Protein AF-0000000081109761 (afdb_homodimer)

Organism: NCBI:txid173218

Foldseek 3Di:
DVVVCVCPDVVVLLVCLQCVDLLSVLLVLLLLLLLLLLVLVVCVVVPHDPVVNVVSVVSNLVSVLVSLVSCQPVLVVLVVQLVVLCPPPVDDPLLSVLSNQLSQLQSQLSVLSNVLSCCSVVVDNDPCNLVSNLSSLVSNLRNLVSLLVNLVVVLVVLVVVLVPADCPDPVSVVVNVVSVVVNVVSVLSNLLSVLQSVVSCCSNVVDVDDSNSNSVSSSSSSVSSNVVSSVVSD/DVVVCVCPDVVVLLVCLQCVDLLSVLLVLLLLLLLLLLVLVVCVVVPHDPVVNVVSVVSNLVSVLVSLVSCQPVLVVLVVQLVVLCPPPVDDPLLSVLSNQLSQLQSQLSVLSNVLSCCSVVVDNDPCNLVSNLSSLVSNLRNLVSLLVNLVVVLVVLVVVLVPADCPDPVSVVVNVVSVVVNVVSVLSNLLSVLQNVVSCCSNVVDVDDSNSNSVSSSSSSVSSNVVSSVVSD

Structure (mmCIF, N/CA/C/O backbone):
data_AF-0000000081109761-model_v1
#
loop_
_entity.id
_entity.type
_entity.pdbx_description
1 polymer 'Peroxisomal biogenesis factor 11'
#
loop_
_atom_site.group_PDB
_atom_site.id
_atom_site.type_symbol
_atom_site.label_atom_id
_atom_site.label_alt_id
_atom_site.label_comp_id
_atom_site.label_asym_id
_atom_site.label_entity_id
_atom_site.label_seq_id
_atom_site.pdbx_PDB_ins_code
_atom_site.Cartn_x
_atom_site.Cartn_y
_atom_site.Cartn_z
_atom_site.occupancy
_atom_site.B_iso_or_equiv
_atom_site.auth_seq_id
_atom_site.auth_comp_id
_atom_site.auth_asym_id
_atom_site.auth_atom_id
_atom_site.pdbx_PDB_model_num
ATOM 1 N N . MET A 1 1 ? 11.656 -0.74 -30.219 1 49.72 1 MET A N 1
ATOM 2 C CA . MET A 1 1 ? 12.523 0.424 -30.047 1 49.72 1 MET A CA 1
ATOM 3 C C . MET A 1 1 ? 11.859 1.451 -29.125 1 49.72 1 MET A C 1
ATOM 5 O O . MET A 1 1 ? 12.453 1.871 -28.125 1 49.72 1 MET A O 1
ATOM 9 N N . VAL A 1 2 ? 10.68 1.951 -29.5 1 47.19 2 VAL A N 1
ATOM 10 C CA . VAL A 1 2 ? 10.031 3.025 -28.75 1 47.19 2 VAL A CA 1
ATOM 11 C C . VAL A 1 2 ? 9.602 2.518 -27.391 1 47.19 2 VAL A C 1
ATOM 13 O O . VAL A 1 2 ? 9.82 3.188 -26.375 1 47.19 2 VAL A O 1
ATOM 16 N N . ALA A 1 3 ? 9.078 1.297 -27.484 1 56.94 3 ALA A N 1
ATOM 17 C CA . ALA A 1 3 ? 8.656 0.729 -26.203 1 56.94 3 ALA A CA 1
ATOM 18 C C . ALA A 1 3 ? 9.852 0.528 -25.266 1 56.94 3 ALA A C 1
ATOM 20 O O . ALA A 1 3 ? 9.742 0.75 -24.062 1 56.94 3 ALA A O 1
ATOM 21 N N . ASP A 1 4 ? 10.859 0.273 -25.844 1 66.38 4 ASP A N 1
ATOM 22 C CA . ASP A 1 4 ? 12.078 0.13 -25.062 1 66.38 4 ASP A CA 1
ATOM 23 C C . ASP A 1 4 ? 12.516 1.469 -24.469 1 66.38 4 ASP A C 1
ATOM 25 O O . ASP A 1 4 ? 12.906 1.541 -23.297 1 66.38 4 ASP A O 1
ATOM 29 N N . THR A 1 5 ? 12.344 2.412 -25.312 1 69.25 5 THR A N 1
ATOM 30 C CA . THR A 1 5 ? 12.75 3.73 -24.828 1 69.25 5 THR A CA 1
ATOM 31 C C . THR A 1 5 ? 11.82 4.207 -23.719 1 69.25 5 THR A C 1
ATOM 33 O O . THR A 1 5 ? 12.273 4.816 -22.75 1 69.25 5 THR A O 1
ATOM 36 N N . LEU A 1 6 ? 10.625 3.859 -23.891 1 70.12 6 LEU A N 1
ATOM 37 C CA . LEU A 1 6 ? 9.664 4.32 -22.891 1 70.12 6 LEU A CA 1
ATOM 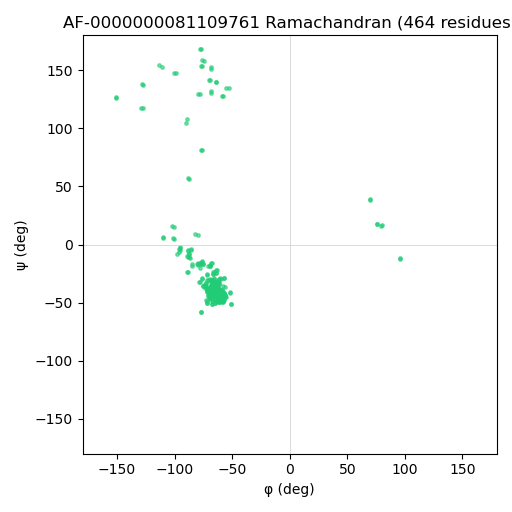38 C C . LEU A 1 6 ? 9.836 3.551 -21.594 1 70.12 6 LEU A C 1
ATOM 40 O O . LEU A 1 6 ? 9.805 4.141 -20.5 1 70.12 6 LEU A O 1
ATOM 44 N N . VAL A 1 7 ? 10.164 2.312 -21.75 1 78.81 7 VAL A N 1
ATOM 45 C CA . VAL A 1 7 ? 10.242 1.458 -20.562 1 78.81 7 VAL A CA 1
ATOM 46 C C . VAL A 1 7 ? 11.523 1.768 -19.781 1 78.81 7 VAL A C 1
ATOM 48 O O . VAL A 1 7 ? 11.555 1.634 -18.562 1 78.81 7 VAL A O 1
ATOM 51 N N . TYR A 1 8 ? 12.445 2.451 -20.469 1 83.19 8 TYR A N 1
ATOM 52 C CA . TYR A 1 8 ? 13.719 2.697 -19.797 1 83.19 8 TYR A CA 1
ATOM 53 C C . TYR A 1 8 ? 13.883 4.176 -19.453 1 83.19 8 TYR A C 1
ATOM 55 O O . TYR A 1 8 ? 14.938 4.594 -18.984 1 83.19 8 TYR A O 1
ATOM 63 N N . HIS A 1 9 ? 12.789 4.922 -19.703 1 85.44 9 HIS A N 1
ATOM 64 C CA . HIS A 1 9 ? 12.867 6.336 -19.359 1 85.44 9 HIS A CA 1
ATOM 65 C C . HIS A 1 9 ? 13.023 6.527 -17.859 1 85.44 9 HIS A C 1
ATOM 67 O O . HIS A 1 9 ? 12.398 5.816 -17.062 1 85.44 9 HIS A O 1
ATOM 73 N N . PRO A 1 10 ? 13.82 7.438 -17.422 1 84.31 10 PRO A N 1
ATOM 74 C CA . PRO A 1 10 ? 14.07 7.672 -15.992 1 84.31 10 PRO A CA 1
ATOM 75 C C . PRO A 1 10 ? 12.789 7.965 -15.211 1 84.31 10 PRO A C 1
ATOM 77 O O . PRO A 1 10 ? 12.695 7.629 -14.023 1 84.31 10 PRO A O 1
ATOM 80 N N . THR A 1 11 ? 11.844 8.5 -15.82 1 86.19 11 THR A N 1
ATOM 81 C CA . THR A 1 11 ? 10.578 8.82 -15.172 1 86.19 11 THR A CA 1
ATOM 82 C C . THR A 1 11 ? 9.859 7.543 -14.742 1 86.19 11 THR A C 1
ATOM 84 O O . THR A 1 11 ? 9.164 7.531 -13.719 1 86.19 11 THR A O 1
ATOM 87 N N . VAL A 1 12 ? 10.078 6.504 -15.562 1 87.94 12 VAL A N 1
ATOM 88 C CA . VAL A 1 12 ? 9.445 5.23 -15.227 1 87.94 12 VAL A CA 1
ATOM 89 C C . VAL A 1 12 ? 10.07 4.664 -13.953 1 87.94 12 VAL A C 1
ATOM 91 O O . VAL A 1 12 ? 9.359 4.152 -13.086 1 87.94 12 VAL A O 1
ATOM 94 N N . ALA A 1 13 ? 11.32 4.832 -13.844 1 89 13 ALA A N 1
ATOM 95 C CA . ALA A 1 13 ? 12 4.359 -12.641 1 89 13 ALA A CA 1
ATOM 96 C C . ALA A 1 13 ? 11.555 5.148 -11.414 1 89 13 ALA A C 1
ATOM 98 O O . ALA A 1 13 ? 11.344 4.574 -10.344 1 89 13 ALA A O 1
ATOM 99 N N . HIS A 1 14 ? 11.398 6.438 -11.633 1 90 14 HIS A N 1
ATOM 100 C CA . HIS A 1 14 ? 10.922 7.305 -10.562 1 90 14 HIS A CA 1
ATOM 101 C C . HIS A 1 14 ? 9.508 6.926 -10.133 1 90 14 HIS A C 1
ATOM 103 O O . HIS A 1 14 ? 9.227 6.82 -8.938 1 90 14 HIS A O 1
ATOM 109 N N . TYR A 1 15 ? 8.711 6.707 -11.117 1 93.06 15 TYR A N 1
ATOM 110 C CA . TYR A 1 15 ? 7.328 6.312 -10.883 1 93.06 15 TYR A CA 1
ATOM 111 C C . TYR A 1 15 ? 7.258 4.992 -10.125 1 93.06 15 TYR A C 1
ATOM 113 O O . TYR A 1 15 ? 6.516 4.863 -9.148 1 93.06 15 TYR A O 1
ATOM 121 N N . LEU A 1 16 ? 8.062 4.062 -10.523 1 92.06 16 LEU A N 1
ATOM 122 C CA . LEU A 1 16 ? 8.031 2.73 -9.93 1 92.06 16 LEU A CA 1
ATOM 123 C C . LEU A 1 16 ? 8.516 2.768 -8.484 1 92.06 16 LEU A C 1
ATOM 125 O O . LEU A 1 16 ? 7.961 2.092 -7.621 1 92.06 16 LEU A O 1
ATOM 129 N N . ARG A 1 17 ? 9.477 3.574 -8.188 1 92.62 17 ARG A N 1
ATOM 130 C CA . ARG A 1 17 ? 9.953 3.729 -6.812 1 92.62 17 ARG A CA 1
ATOM 131 C C . ARG A 1 17 ? 8.883 4.375 -5.938 1 92.62 17 ARG A C 1
ATOM 133 O O . ARG A 1 17 ? 8.711 4 -4.777 1 92.62 17 ARG A O 1
ATOM 140 N N . PHE A 1 18 ? 8.227 5.34 -6.578 1 93.94 18 PHE A N 1
ATOM 141 C CA . PHE A 1 18 ? 7.18 6.055 -5.855 1 93.94 18 PHE A CA 1
ATOM 142 C C . PHE A 1 18 ? 6.039 5.117 -5.484 1 93.94 18 PHE A C 1
ATOM 144 O O . PHE A 1 18 ? 5.652 5.035 -4.316 1 93.94 18 PHE A O 1
ATOM 151 N N . VAL A 1 19 ? 5.57 4.258 -6.371 1 92.44 19 VAL A N 1
ATOM 152 C CA . VAL A 1 19 ? 4.363 3.463 -6.164 1 92.44 19 VAL A CA 1
ATOM 153 C C . VAL A 1 19 ? 4.723 2.166 -5.441 1 92.44 19 VAL A C 1
ATOM 155 O O . VAL A 1 19 ? 3.836 1.431 -4.996 1 92.44 19 VAL A O 1
ATOM 158 N N . ALA A 1 20 ? 6 1.894 -5.285 1 91.88 20 ALA A N 1
ATOM 159 C CA . ALA A 1 20 ? 6.441 0.699 -4.57 1 91.88 20 ALA A CA 1
ATOM 160 C C . ALA A 1 20 ? 6.289 0.879 -3.061 1 91.88 20 ALA A C 1
ATOM 162 O O . ALA A 1 20 ? 6.305 -0.098 -2.309 1 91.88 20 ALA A O 1
ATOM 163 N N . THR A 1 21 ? 6.102 2.072 -2.656 1 92.5 21 THR A N 1
ATOM 164 C CA . THR A 1 21 ? 5.98 2.352 -1.23 1 92.5 21 THR A CA 1
ATOM 165 C C . THR A 1 21 ? 4.516 2.488 -0.825 1 92.5 21 THR A C 1
ATOM 167 O O . THR A 1 21 ? 3.701 3.004 -1.592 1 92.5 21 THR A O 1
ATOM 170 N N . THR A 1 22 ? 4.238 2.09 0.374 1 93.69 22 THR A N 1
ATOM 171 C CA . THR A 1 22 ? 2.889 2.258 0.896 1 93.69 22 THR A CA 1
ATOM 172 C C . THR A 1 22 ? 2.555 3.736 1.07 1 93.69 22 THR A C 1
ATOM 174 O O . THR A 1 22 ? 1.426 4.16 0.812 1 93.69 22 THR A O 1
ATOM 177 N N . VAL A 1 23 ? 3.539 4.527 1.41 1 94.12 23 VAL A N 1
ATOM 178 C CA . VAL A 1 23 ? 3.328 5.953 1.648 1 94.12 23 VAL A CA 1
ATOM 179 C C . VAL A 1 23 ? 2.973 6.648 0.338 1 94.12 23 VAL A C 1
ATOM 181 O O . VAL A 1 23 ? 2.051 7.469 0.293 1 94.12 23 VAL A O 1
ATOM 184 N N . GLY A 1 24 ? 3.676 6.34 -0.681 1 94.31 24 GLY A N 1
ATOM 185 C CA . GLY A 1 24 ? 3.373 6.945 -1.967 1 94.31 24 GLY A CA 1
ATOM 186 C C . GLY A 1 24 ? 1.96 6.66 -2.441 1 94.31 24 GLY A C 1
ATOM 187 O O . GLY A 1 24 ? 1.238 7.578 -2.84 1 94.31 24 GLY A O 1
ATOM 188 N N . ARG A 1 25 ? 1.561 5.418 -2.352 1 95.31 25 ARG A N 1
ATOM 189 C CA . ARG A 1 25 ? 0.214 5.039 -2.768 1 95.31 25 ARG A CA 1
ATOM 190 C C . ARG A 1 25 ? -0.837 5.676 -1.866 1 95.31 25 ARG A C 1
ATOM 192 O O . ARG A 1 25 ? -1.88 6.129 -2.344 1 95.31 25 ARG A O 1
ATOM 199 N N . ASP A 1 26 ? -0.536 5.688 -0.667 1 96.62 26 ASP A N 1
ATOM 200 C CA . ASP A 1 26 ? -1.462 6.27 0.298 1 96.62 26 ASP A CA 1
ATOM 201 C C . ASP A 1 26 ? -1.703 7.75 0.004 1 96.62 26 ASP A C 1
ATOM 203 O O . ASP A 1 26 ? -2.838 8.227 0.076 1 96.62 26 ASP A O 1
ATOM 207 N N . LYS A 1 27 ? -0.667 8.484 -0.363 1 97.06 27 LYS A N 1
ATOM 208 C CA . LYS A 1 27 ? -0.802 9.922 -0.609 1 97.06 27 LYS A CA 1
ATOM 209 C C . LYS A 1 27 ? -1.637 10.188 -1.858 1 97.06 27 LYS A C 1
ATOM 211 O O . LYS A 1 27 ? -2.402 11.148 -1.906 1 97.06 27 LYS A O 1
ATOM 216 N N . ILE A 1 28 ? -1.503 9.359 -2.807 1 97.44 28 ILE A N 1
ATOM 217 C CA . ILE A 1 28 ? -2.295 9.508 -4.02 1 97.44 28 ILE A CA 1
ATOM 218 C C . ILE A 1 28 ? -3.77 9.258 -3.711 1 97.44 28 ILE A C 1
ATOM 220 O O . ILE A 1 28 ? -4.637 10.047 -4.094 1 97.44 28 ILE A O 1
ATOM 224 N N . LEU A 1 29 ? -3.967 8.188 -3.033 1 98.12 29 LEU A N 1
ATOM 225 C CA . LEU A 1 29 ? -5.34 7.84 -2.688 1 98.12 29 LEU A CA 1
ATOM 226 C C . LEU A 1 29 ? -5.969 8.914 -1.81 1 98.12 29 LEU A C 1
ATOM 228 O O . LEU A 1 29 ? -7.145 9.242 -1.967 1 98.12 29 LEU A O 1
ATOM 232 N N . ARG A 1 30 ? -5.145 9.414 -0.95 1 98.56 30 ARG A N 1
ATOM 233 C CA . ARG A 1 30 ? -5.625 10.469 -0.066 1 98.56 30 ARG A CA 1
ATOM 234 C C . ARG A 1 30 ? -6.016 11.711 -0.86 1 98.56 30 ARG A C 1
ATOM 236 O O . ARG A 1 30 ? -7.047 12.328 -0.585 1 98.56 30 ARG A O 1
ATOM 243 N N . ALA A 1 31 ? -5.258 12.078 -1.782 1 98.56 31 ALA A N 1
ATOM 244 C CA . ALA A 1 31 ? -5.551 13.25 -2.604 1 98.56 31 ALA A CA 1
ATOM 245 C C . ALA A 1 31 ? -6.871 13.086 -3.348 1 98.56 31 ALA A C 1
ATOM 247 O O . ALA A 1 31 ? -7.695 14 -3.373 1 98.56 31 ALA A O 1
ATOM 248 N N . ILE A 1 32 ? -7.066 11.914 -3.885 1 98.56 32 ILE A N 1
ATOM 249 C CA . ILE A 1 32 ? -8.289 11.641 -4.633 1 98.56 32 ILE A CA 1
ATOM 250 C C . ILE A 1 32 ? -9.477 11.594 -3.676 1 98.56 32 ILE A C 1
ATOM 252 O O . ILE A 1 32 ? -10.547 12.133 -3.979 1 98.56 32 ILE A O 1
ATOM 256 N N . GLN A 1 33 ? -9.281 11 -2.586 1 98.5 33 GLN A N 1
ATOM 257 C CA . GLN A 1 33 ? -10.328 10.875 -1.573 1 98.5 33 GLN A CA 1
ATOM 258 C C . GLN A 1 33 ? -10.828 12.25 -1.13 1 98.5 33 GLN A C 1
ATOM 260 O O . GLN A 1 33 ? -12.039 12.492 -1.101 1 98.5 33 GLN A O 1
ATOM 265 N N . TYR A 1 34 ? -9.93 13.125 -0.808 1 98.62 34 TYR A N 1
ATOM 266 C CA . TYR A 1 34 ? -10.328 14.422 -0.271 1 98.62 34 TYR A CA 1
ATOM 267 C C . TYR A 1 34 ? -10.867 15.32 -1.371 1 98.62 34 TYR A C 1
ATOM 269 O O . TYR A 1 34 ? -11.766 16.141 -1.128 1 98.62 34 TYR A O 1
ATOM 277 N N . PHE A 1 35 ? -10.305 15.219 -2.531 1 98.69 35 PHE A N 1
ATOM 278 C CA . PHE A 1 35 ? -10.914 15.93 -3.645 1 98.69 35 PHE A CA 1
ATOM 279 C C . PHE A 1 35 ? -12.352 15.477 -3.854 1 98.69 35 PHE A C 1
ATOM 281 O O . PHE A 1 35 ? -13.234 16.281 -4.129 1 98.69 35 PHE A O 1
ATOM 288 N N . ALA A 1 36 ? -12.547 14.156 -3.801 1 98.5 36 ALA A N 1
ATOM 289 C CA . ALA A 1 36 ? -13.898 13.617 -3.926 1 98.5 36 ALA A CA 1
ATOM 290 C C . ALA A 1 36 ? -14.82 14.18 -2.844 1 98.5 36 ALA A C 1
ATOM 292 O O . ALA A 1 36 ? -15.984 14.477 -3.102 1 98.5 36 ALA A O 1
ATOM 293 N N . ARG A 1 37 ? -14.281 14.273 -1.675 1 97.94 37 ARG A N 1
ATOM 294 C CA . ARG A 1 37 ? -15.047 14.867 -0.579 1 97.94 37 ARG A CA 1
ATOM 295 C C . ARG A 1 37 ? -15.445 16.297 -0.901 1 97.94 37 ARG A C 1
ATOM 297 O O . ARG A 1 37 ? -16.609 16.688 -0.717 1 97.94 37 ARG A O 1
ATOM 304 N N . PHE A 1 38 ? -14.523 17.109 -1.37 1 98.31 38 PHE A N 1
ATOM 305 C CA . PHE A 1 38 ? -14.789 18.484 -1.755 1 98.31 38 PHE A CA 1
ATOM 306 C C . PHE A 1 38 ? -15.836 18.547 -2.865 1 98.31 38 PHE A C 1
ATOM 308 O O . PHE A 1 38 ? -16.797 19.312 -2.781 1 98.31 38 PHE A O 1
ATOM 315 N N . TYR A 1 39 ? -15.609 17.688 -3.863 1 98 39 TYR A N 1
ATOM 316 C CA . TYR A 1 39 ? -16.453 17.797 -5.043 1 98 39 TYR A CA 1
ATOM 317 C C . TYR A 1 39 ? -17.875 17.328 -4.738 1 98 39 TYR A C 1
ATOM 319 O O . TYR A 1 39 ? -18.844 17.875 -5.27 1 98 39 TYR A O 1
ATOM 327 N N . ALA A 1 40 ? -18.031 16.297 -3.92 1 97.12 40 ALA A N 1
ATOM 328 C CA . ALA A 1 40 ? -19.359 15.875 -3.486 1 97.12 40 ALA A CA 1
ATOM 329 C C . ALA A 1 40 ? -20.094 17.016 -2.781 1 97.12 40 ALA A C 1
ATOM 331 O O . ALA A 1 40 ? -21.281 17.234 -3.014 1 97.12 40 ALA A O 1
ATOM 332 N N . TRP A 1 41 ? -19.391 17.734 -1.954 1 96.19 41 TRP A N 1
ATOM 333 C CA . TRP A 1 41 ? -19.953 18.891 -1.272 1 96.19 41 TRP A CA 1
ATOM 334 C C . TRP A 1 41 ? -20.359 19.969 -2.271 1 96.19 41 TRP A C 1
ATOM 336 O O . TRP A 1 41 ? -21.422 20.562 -2.164 1 96.19 41 TRP A O 1
ATOM 346 N N . TYR A 1 42 ? -19.453 20.203 -3.189 1 96.94 42 TYR A N 1
ATOM 347 C CA . TYR A 1 42 ? -19.703 21.203 -4.219 1 96.94 42 TYR A CA 1
ATOM 348 C C . TYR A 1 42 ? -20.984 20.875 -4.996 1 96.94 42 TYR A C 1
ATOM 350 O O . TYR A 1 42 ? -21.797 21.766 -5.258 1 96.94 42 TYR A O 1
ATOM 358 N N . LEU A 1 43 ? -21.141 19.625 -5.348 1 97 43 LEU A N 1
ATOM 359 C CA . LEU A 1 43 ? -22.344 19.188 -6.07 1 97 43 LEU A CA 1
ATOM 360 C C . LEU A 1 43 ? -23.594 19.359 -5.211 1 97 43 LEU A C 1
ATOM 362 O O . LEU A 1 43 ? -24.641 19.75 -5.711 1 97 43 LEU A O 1
ATOM 366 N N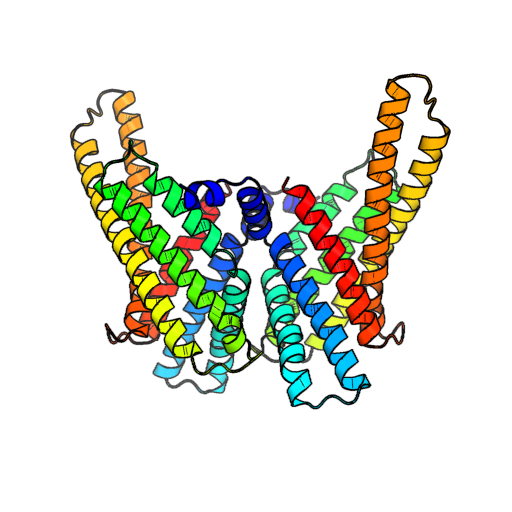 . LEU A 1 44 ? -23.469 19 -3.969 1 93.94 44 LEU A N 1
ATOM 367 C CA . LEU A 1 44 ? -24.594 19.188 -3.057 1 93.94 44 LEU A CA 1
ATOM 368 C C . LEU A 1 44 ? -25 20.656 -2.975 1 93.94 44 LEU A C 1
ATOM 370 O O . LEU A 1 44 ? -26.188 20.969 -3.025 1 93.94 44 LEU A O 1
ATOM 374 N N . ARG A 1 45 ? -24 21.516 -2.928 1 95.06 45 ARG A N 1
ATOM 375 C CA . ARG A 1 45 ? -24.25 22.953 -2.791 1 95.06 45 ARG A CA 1
ATOM 376 C C . ARG A 1 45 ? -24.828 23.531 -4.074 1 95.06 45 ARG A C 1
ATOM 378 O O . ARG A 1 45 ? -25.516 24.547 -4.047 1 95.06 45 ARG A O 1
ATOM 385 N N . THR A 1 46 ? -24.562 22.922 -5.105 1 96.31 46 THR A N 1
ATOM 386 C CA . THR A 1 46 ? -25.062 23.422 -6.387 1 96.31 46 THR A CA 1
ATOM 387 C C . THR A 1 46 ? -26.266 22.625 -6.844 1 96.31 46 THR A C 1
ATOM 389 O O . THR A 1 46 ? -26.562 22.547 -8.039 1 96.31 46 THR A O 1
ATOM 392 N N . ASN A 1 47 ? -26.906 21.859 -6 1 95.56 47 ASN A N 1
ATOM 393 C CA . ASN A 1 47 ? -28.156 21.125 -6.199 1 95.56 47 ASN A CA 1
ATOM 394 C C . ASN A 1 47 ? -27.969 19.969 -7.172 1 95.56 47 ASN A C 1
ATOM 396 O O . ASN A 1 47 ? -28.812 19.75 -8.039 1 95.56 47 ASN A O 1
ATOM 400 N N . GLY A 1 48 ? -26.891 19.391 -7.016 1 94.31 48 GLY A N 1
ATOM 401 C CA . GLY A 1 48 ? -26.672 18.172 -7.789 1 94.31 48 GLY A CA 1
ATOM 402 C C . GLY A 1 48 ? -27.578 17.031 -7.352 1 94.31 48 GLY A C 1
ATOM 403 O O . GLY A 1 48 ? -28 16.969 -6.195 1 94.31 48 GLY A O 1
ATOM 404 N N . SER A 1 49 ? -27.922 16.125 -8.219 1 95.31 49 SER A N 1
ATOM 405 C CA . SER A 1 49 ? -28.734 14.961 -7.922 1 95.31 49 SER A CA 1
ATOM 406 C C . SER A 1 49 ? -27.953 13.914 -7.148 1 95.31 49 SER A C 1
ATOM 408 O O . SER A 1 49 ? -26.719 13.906 -7.18 1 95.31 49 SER A O 1
ATOM 410 N N . PRO A 1 50 ? -28.625 13.062 -6.453 1 93.69 50 PRO A N 1
ATOM 411 C CA . PRO A 1 50 ? -27.953 11.961 -5.758 1 93.69 50 PRO A CA 1
ATOM 412 C C . PRO A 1 50 ? -27.125 11.086 -6.695 1 93.69 50 PRO A C 1
ATOM 414 O O . PRO A 1 50 ? -26.062 10.602 -6.316 1 93.69 50 PRO A O 1
ATOM 417 N N . SER A 1 51 ? -27.641 10.922 -7.848 1 94.25 51 SER A N 1
ATOM 418 C CA . SER A 1 51 ? -26.922 10.102 -8.82 1 94.25 51 SER A CA 1
ATOM 419 C C . SER A 1 51 ? -25.609 10.75 -9.227 1 94.25 51 SER A C 1
ATOM 421 O O . SER A 1 51 ? -24.641 10.047 -9.523 1 94.25 51 SER A O 1
ATOM 423 N N . GLN A 1 52 ? -25.531 12.062 -9.195 1 95.38 52 GLN A N 1
ATOM 424 C CA . GLN A 1 52 ? -24.312 12.789 -9.523 1 95.38 52 GLN A CA 1
ATOM 425 C C . GLN A 1 52 ? -23.297 12.719 -8.383 1 95.38 52 GLN A C 1
ATOM 427 O O . GLN A 1 52 ? -22.094 12.742 -8.617 1 95.38 52 GLN A O 1
ATOM 432 N N . MET A 1 53 ? -23.766 12.609 -7.227 1 96.25 53 MET A N 1
ATOM 433 C CA . MET A 1 53 ? -22.891 12.617 -6.055 1 96.25 53 MET A CA 1
ATOM 434 C C . MET A 1 53 ? -22.406 11.211 -5.719 1 96.25 53 MET A C 1
ATOM 436 O O . MET A 1 53 ? -21.359 11.039 -5.109 1 96.25 53 MET A O 1
ATOM 440 N N . ALA A 1 54 ? -23.141 10.188 -6.129 1 95.88 54 ALA A N 1
ATOM 441 C CA . ALA A 1 54 ? -22.938 8.805 -5.719 1 95.88 54 ALA A CA 1
ATOM 442 C C . ALA A 1 54 ? -21.5 8.344 -6.027 1 95.88 54 ALA A C 1
ATOM 444 O O . ALA A 1 54 ? -20.844 7.762 -5.172 1 95.88 54 ALA A O 1
ATOM 445 N N . PRO A 1 55 ? -20.953 8.672 -7.25 1 97.06 55 PRO A N 1
ATOM 446 C CA . PRO A 1 55 ? -19.594 8.211 -7.543 1 97.06 55 PRO A CA 1
ATOM 447 C C . PRO A 1 55 ? -18.547 8.836 -6.625 1 97.06 55 PRO A C 1
ATOM 449 O O . PRO A 1 55 ? -17.594 8.164 -6.211 1 97.06 55 PRO A O 1
ATOM 452 N N . TRP A 1 56 ? -18.766 10.062 -6.328 1 98 56 TRP A N 1
ATOM 453 C CA . TRP A 1 56 ? -17.781 10.773 -5.508 1 98 56 TRP A CA 1
ATOM 454 C C . TRP A 1 56 ? -17.859 10.32 -4.055 1 98 56 TRP A C 1
ATOM 456 O O . TRP A 1 56 ? -16.844 10.219 -3.369 1 98 56 TRP A O 1
ATOM 466 N N . ASN A 1 57 ? -19.062 10.016 -3.609 1 97.56 57 ASN A N 1
ATOM 467 C CA . ASN A 1 57 ? -19.203 9.438 -2.277 1 97.56 57 ASN A CA 1
ATOM 468 C C . ASN A 1 57 ? -18.594 8.039 -2.195 1 97.56 57 ASN A C 1
ATOM 470 O O . ASN A 1 57 ? -18.016 7.676 -1.177 1 97.56 57 ASN A O 1
ATOM 474 N N . ALA A 1 58 ? -18.703 7.293 -3.254 1 97.69 58 ALA A N 1
ATOM 475 C CA . ALA A 1 58 ? -18.094 5.969 -3.311 1 97.69 58 ALA A CA 1
ATOM 476 C C . ALA A 1 58 ? -16.562 6.062 -3.266 1 97.69 58 ALA A C 1
ATOM 478 O O . ALA A 1 58 ? -15.906 5.293 -2.559 1 97.69 58 ALA A O 1
ATOM 479 N N . ILE A 1 59 ? -16.016 7.016 -3.99 1 98.31 59 ILE A N 1
ATOM 480 C CA . ILE A 1 59 ? -14.578 7.23 -4.004 1 98.31 59 ILE A CA 1
ATOM 481 C C . ILE A 1 59 ? -14.102 7.594 -2.6 1 98.31 59 ILE A C 1
ATOM 483 O O . ILE A 1 59 ? -13.148 6.992 -2.088 1 98.31 59 ILE A O 1
ATOM 487 N N . LYS A 1 60 ? -14.75 8.508 -2.039 1 97.62 60 LYS A N 1
ATOM 488 C CA . LYS A 1 60 ? -14.398 8.953 -0.694 1 97.62 60 LYS A CA 1
ATOM 489 C C . LYS A 1 60 ? -14.398 7.793 0.292 1 97.62 60 LYS A C 1
ATOM 491 O O . LYS A 1 60 ? -13.438 7.594 1.033 1 97.62 60 LYS A O 1
ATOM 496 N N . LYS A 1 61 ? -15.398 7.004 0.218 1 97.12 61 LYS A N 1
ATOM 497 C CA . LYS A 1 61 ? -15.594 5.906 1.166 1 97.12 61 LYS A CA 1
ATOM 498 C C . LYS A 1 61 ? -14.578 4.793 0.926 1 97.12 61 LYS A C 1
ATOM 500 O O . LYS A 1 61 ? -13.883 4.363 1.853 1 97.12 61 LYS A O 1
ATOM 505 N N . GLN A 1 62 ? -14.461 4.371 -0.291 1 98.12 62 GLN A N 1
ATOM 506 C CA . GLN A 1 62 ? -13.641 3.201 -0.607 1 98.12 62 GLN A CA 1
ATOM 507 C C . GLN A 1 62 ? -12.156 3.516 -0.471 1 98.12 62 GLN A C 1
ATOM 509 O O . GLN A 1 62 ? -11.383 2.688 0.017 1 98.12 62 GLN A O 1
ATOM 514 N N . PHE A 1 63 ? -11.781 4.672 -0.912 1 98.5 63 PHE A N 1
ATOM 515 C CA . PHE A 1 63 ? -10.367 5.016 -0.801 1 98.5 63 PHE A CA 1
ATOM 516 C C . PHE A 1 63 ? -9.992 5.312 0.646 1 98.5 63 PHE A C 1
ATOM 518 O O . PHE A 1 63 ? -8.883 5.012 1.079 1 98.5 63 PHE A O 1
ATOM 525 N N . GLY A 1 64 ? -10.93 5.883 1.399 1 98 64 GLY A N 1
ATOM 526 C CA . GLY A 1 64 ? -10.695 6.031 2.828 1 98 64 GLY A CA 1
ATOM 527 C C . GLY A 1 64 ? -10.516 4.707 3.545 1 98 64 GLY A C 1
ATOM 528 O O . GLY A 1 64 ? -9.617 4.566 4.379 1 98 64 GLY A O 1
ATOM 529 N N . LEU A 1 65 ? -11.305 3.773 3.188 1 98.12 65 LEU A N 1
ATOM 530 C CA . LEU A 1 65 ? -11.203 2.453 3.799 1 98.12 65 LEU A CA 1
ATOM 531 C C . LEU A 1 65 ? -9.922 1.751 3.373 1 98.12 65 LEU A C 1
ATOM 533 O O . LEU A 1 65 ? -9.234 1.141 4.199 1 98.12 65 LEU A O 1
ATOM 537 N N . ALA A 1 66 ? -9.625 1.822 2.082 1 98 66 ALA A N 1
ATOM 538 C CA . ALA A 1 66 ? -8.398 1.215 1.589 1 98 66 ALA A CA 1
ATOM 539 C C . ALA A 1 66 ? -7.18 1.767 2.326 1 98 66 ALA A C 1
ATOM 541 O O . ALA A 1 66 ? -6.289 1.01 2.723 1 98 66 ALA A O 1
ATOM 542 N N . ARG A 1 67 ? -7.172 3.027 2.5 1 97.69 67 ARG A N 1
ATOM 543 C CA . ARG A 1 67 ? -6.078 3.668 3.221 1 97.69 67 ARG A CA 1
ATOM 544 C C . ARG A 1 67 ? -6.016 3.188 4.668 1 97.69 67 ARG A C 1
ATOM 546 O O . ARG A 1 67 ? -4.938 2.889 5.184 1 97.69 67 ARG A O 1
ATOM 553 N N . LYS A 1 68 ? -7.152 3.145 5.277 1 97.81 68 LYS A N 1
ATOM 554 C CA . LYS A 1 68 ? -7.223 2.691 6.664 1 97.81 68 LYS A CA 1
ATOM 555 C C . LYS A 1 68 ? -6.648 1.286 6.812 1 97.81 68 LYS A C 1
ATOM 557 O O . LYS A 1 68 ? -5.875 1.021 7.738 1 97.81 68 LYS A O 1
ATOM 562 N N . ILE A 1 69 ? -6.945 0.439 5.91 1 97.5 69 ILE A N 1
ATOM 563 C CA . ILE A 1 69 ? -6.484 -0.945 5.926 1 97.5 69 ILE A CA 1
ATOM 564 C C . ILE A 1 69 ? -4.973 -0.986 5.703 1 97.5 69 ILE A C 1
ATOM 566 O O . ILE A 1 69 ? -4.258 -1.702 6.406 1 97.5 69 ILE A O 1
ATOM 570 N N . MET A 1 70 ? -4.5 -0.167 4.855 1 95.06 70 MET A N 1
ATOM 571 C CA . MET A 1 70 ? -3.094 -0.193 4.469 1 95.06 70 MET A CA 1
ATOM 572 C C . MET A 1 70 ? -2.221 0.435 5.551 1 95.06 70 MET A C 1
ATOM 574 O O . MET A 1 70 ? -1.004 0.246 5.562 1 95.06 70 MET A O 1
ATOM 578 N N . ARG A 1 71 ? -2.836 1.152 6.422 1 96.06 71 ARG A N 1
ATOM 579 C CA . ARG A 1 71 ? -2.057 1.867 7.426 1 96.06 71 ARG A CA 1
ATOM 580 C C . ARG A 1 71 ? -1.954 1.06 8.719 1 96.06 71 ARG A C 1
ATOM 582 O O . ARG A 1 71 ? -1.228 1.439 9.633 1 96.06 71 ARG A O 1
ATOM 589 N N . VAL A 1 72 ? -2.629 -0.051 8.742 1 96.44 72 VAL A N 1
ATOM 590 C CA . VAL A 1 72 ? -2.551 -0.882 9.938 1 96.44 72 VAL A CA 1
ATOM 591 C C . VAL A 1 72 ? -1.099 -1.269 10.203 1 96.44 72 VAL A C 1
ATOM 593 O O . VAL A 1 72 ? -0.396 -1.731 9.305 1 96.44 72 VAL A O 1
ATOM 596 N N . GLY A 1 73 ? -0.65 -1.016 11.414 1 94.88 73 GLY A N 1
ATOM 597 C CA . GLY A 1 73 ? 0.707 -1.366 11.797 1 94.88 73 GLY A CA 1
ATOM 598 C C . GLY A 1 73 ? 1.685 -0.215 11.656 1 94.88 73 GLY A C 1
ATOM 599 O O . GLY A 1 73 ? 2.814 -0.289 12.148 1 94.88 73 GLY A O 1
ATOM 600 N N . LYS A 1 74 ? 1.298 0.819 11.008 1 95.75 74 LYS A N 1
ATOM 601 C CA . LYS A 1 74 ? 2.168 1.971 10.789 1 95.75 74 LYS A CA 1
ATOM 602 C C . LYS A 1 74 ? 2.459 2.701 12.094 1 95.75 74 LYS A C 1
ATOM 604 O O . LYS A 1 74 ? 3.377 3.52 12.164 1 95.75 74 LYS A O 1
ATOM 609 N N . ASN A 1 75 ? 1.67 2.436 13.148 1 97.06 75 ASN A N 1
ATOM 610 C CA . ASN A 1 75 ? 1.898 3.064 14.445 1 97.06 75 ASN A CA 1
ATOM 611 C C . ASN A 1 75 ? 3.281 2.729 14.992 1 97.06 75 ASN A C 1
ATOM 613 O O . ASN A 1 75 ? 3.891 3.541 15.695 1 97.06 75 ASN A O 1
ATOM 617 N N . VAL A 1 76 ? 3.781 1.598 14.641 1 96.12 76 VAL A N 1
ATOM 618 C CA . VAL A 1 76 ? 5.066 1.132 15.148 1 96.12 76 VAL A CA 1
ATOM 619 C C . VAL A 1 76 ? 6.18 2.055 14.656 1 96.12 76 VAL A C 1
ATOM 621 O O . VAL A 1 76 ? 7.109 2.365 15.406 1 96.12 76 VAL A O 1
ATOM 624 N N . GLU A 1 77 ? 6.074 2.434 13.469 1 95.5 77 GLU A N 1
ATOM 625 C CA . GLU A 1 77 ? 7.051 3.363 12.914 1 95.5 77 GLU A CA 1
ATOM 626 C C . GLU A 1 77 ? 7.09 4.664 13.711 1 95.5 77 GLU A C 1
ATOM 628 O O . GLU A 1 77 ? 8.164 5.215 13.961 1 95.5 77 GLU A O 1
ATOM 633 N N . HIS A 1 78 ? 5.98 5.117 14.125 1 97 78 HIS A N 1
ATOM 634 C CA . HIS A 1 78 ? 5.91 6.387 14.836 1 97 78 HIS A CA 1
ATOM 635 C C . HIS A 1 78 ? 6.344 6.227 16.297 1 97 78 HIS A C 1
ATOM 637 O O . HIS A 1 78 ? 6.922 7.148 16.875 1 97 78 HIS A O 1
ATOM 643 N N . PHE A 1 79 ? 6.07 5.062 16.875 1 96.88 79 PHE A N 1
ATOM 644 C CA . PHE A 1 79 ? 6.625 4.797 18.203 1 96.88 79 PHE A CA 1
ATOM 645 C C . PHE A 1 79 ? 8.148 4.797 18.156 1 96.88 79 PHE A C 1
ATOM 647 O O . PHE A 1 79 ? 8.797 5.371 19.031 1 96.88 79 PHE A O 1
ATOM 654 N N . LYS A 1 80 ? 8.688 4.207 17.141 1 95.5 80 LYS A N 1
ATOM 655 C CA . LYS A 1 80 ? 10.141 4.191 16.984 1 95.5 80 LYS A CA 1
ATOM 656 C C . LYS A 1 80 ? 10.688 5.602 16.766 1 95.5 80 LYS A C 1
ATOM 658 O O . LYS A 1 80 ? 11.695 5.977 17.375 1 95.5 80 LYS A O 1
ATOM 663 N N . ALA A 1 81 ? 10.023 6.336 15.953 1 95.56 81 ALA A N 1
ATOM 664 C CA . ALA A 1 81 ? 10.445 7.711 15.688 1 95.56 81 ALA A CA 1
ATOM 665 C C . ALA A 1 81 ? 10.391 8.555 16.953 1 95.56 81 ALA A C 1
ATOM 667 O O . ALA A 1 81 ? 11.227 9.438 17.172 1 95.56 81 ALA A O 1
ATOM 668 N N . ALA A 1 82 ? 9.383 8.297 17.766 1 96.75 82 ALA A N 1
ATOM 669 C CA . ALA A 1 82 ? 9.281 9.008 19.047 1 96.75 82 ALA A CA 1
ATOM 670 C C . ALA A 1 82 ? 10.469 8.688 19.938 1 96.75 82 ALA A C 1
ATOM 672 O O . ALA A 1 82 ? 11.047 9.578 20.562 1 96.75 82 ALA A O 1
ATOM 673 N N . ALA A 1 83 ? 10.805 7.453 19.984 1 95.69 83 ALA A N 1
ATOM 674 C CA . ALA A 1 83 ? 11.945 7.031 20.797 1 95.69 83 ALA A CA 1
ATOM 675 C C . ALA A 1 83 ? 13.242 7.656 20.266 1 95.69 83 ALA A C 1
ATOM 677 O O . ALA A 1 83 ? 14.062 8.133 21.062 1 95.69 83 ALA A O 1
ATOM 678 N N . GLN A 1 84 ? 13.43 7.664 19.031 1 95.31 84 GLN A N 1
ATOM 679 C CA . GLN A 1 84 ? 14.617 8.258 18.422 1 95.31 84 GLN A CA 1
ATOM 680 C C . GLN A 1 84 ? 14.695 9.758 18.719 1 95.31 84 GLN A C 1
ATOM 682 O O . GLN A 1 84 ? 15.773 10.281 19 1 95.31 84 GLN A O 1
ATOM 687 N N . ALA A 1 85 ? 13.562 10.359 18.625 1 95.31 85 ALA A N 1
ATOM 688 C CA . ALA A 1 85 ? 13.523 11.789 18.938 1 95.31 85 ALA A CA 1
ATOM 689 C C . ALA A 1 85 ? 13.891 12.031 20.406 1 95.31 85 ALA A C 1
ATOM 691 O O . ALA A 1 85 ? 14.633 12.961 20.719 1 95.31 85 ALA A O 1
ATOM 692 N N . ALA A 1 86 ? 13.367 11.227 21.234 1 95.12 86 ALA A N 1
ATOM 693 C CA . ALA A 1 86 ? 13.648 11.359 22.672 1 95.12 86 ALA A CA 1
ATOM 694 C C . ALA A 1 86 ? 15.125 11.164 22.953 1 95.12 86 ALA A C 1
ATOM 696 O O . ALA A 1 86 ? 15.68 11.781 23.875 1 95.12 86 ALA A O 1
ATOM 697 N N . ASP A 1 87 ? 15.734 10.375 22.156 1 94.44 87 ASP A N 1
ATOM 698 C CA . ASP A 1 87 ? 17.141 10.023 22.375 1 94.44 87 ASP A CA 1
ATOM 699 C C . ASP A 1 87 ? 18.062 11.047 21.734 1 94.44 87 ASP A C 1
ATOM 701 O O . ASP A 1 87 ? 19.281 10.992 21.938 1 94.44 87 ASP A O 1
ATOM 705 N N . ALA A 1 88 ? 17.469 11.883 20.938 1 92.19 88 ALA A N 1
ATOM 706 C CA . ALA A 1 88 ? 18.297 12.898 20.281 1 92.19 88 ALA A CA 1
ATOM 707 C C . ALA A 1 88 ? 18.656 14.016 21.266 1 92.19 88 ALA A C 1
ATOM 709 O O . ALA A 1 88 ? 18.234 15.156 21.094 1 92.19 88 ALA A O 1
ATOM 710 N N . LYS A 1 89 ? 19.672 13.781 22.094 1 91.81 89 LYS A N 1
ATOM 711 C CA . LYS A 1 89 ? 20.016 14.695 23.188 1 91.81 89 LYS A CA 1
ATOM 712 C C . LYS A 1 89 ? 20.781 15.906 22.656 1 91.81 89 LYS A C 1
ATOM 714 O O . LYS A 1 89 ? 20.828 16.953 23.328 1 91.81 89 LYS A O 1
ATOM 719 N N . ALA A 1 90 ? 21.344 15.781 21.5 1 92.56 90 ALA A N 1
ATOM 720 C CA . ALA A 1 90 ? 22.125 16.875 20.922 1 92.56 90 ALA A CA 1
ATOM 721 C C . ALA A 1 90 ? 21.203 17.922 20.297 1 92.56 90 ALA A C 1
ATOM 723 O O . ALA A 1 90 ? 21.625 19.047 20.016 1 92.56 90 ALA A O 1
ATOM 724 N N . ALA A 1 91 ? 19.953 17.578 20.062 1 90.44 91 ALA A N 1
ATOM 725 C CA . ALA A 1 91 ? 19 18.5 19.422 1 90.44 91 ALA A CA 1
ATOM 726 C C . ALA A 1 91 ? 18.516 19.562 20.422 1 90.44 91 ALA A C 1
ATOM 728 O O . ALA A 1 91 ? 18.547 19.344 21.625 1 90.44 91 ALA A O 1
ATOM 729 N N . GLU A 1 92 ? 18.125 20.688 19.906 1 94.81 92 GLU A N 1
ATOM 730 C CA . GLU A 1 92 ? 17.516 21.703 20.75 1 94.81 92 GLU A CA 1
ATOM 731 C C . GLU A 1 92 ? 16.312 21.141 21.516 1 94.81 92 GLU A C 1
ATOM 733 O O . GLU A 1 92 ? 15.477 20.438 20.938 1 94.81 92 GLU A O 1
ATOM 738 N N . PRO A 1 93 ? 16.25 21.438 22.734 1 95.94 93 PRO A N 1
ATOM 739 C CA . PRO A 1 93 ? 15.25 20.812 23.578 1 95.94 93 PRO A CA 1
ATOM 740 C C . PRO A 1 93 ? 13.828 21.016 23.078 1 95.94 93 PRO A C 1
ATOM 742 O O . PRO A 1 93 ? 13.023 20.078 23.047 1 95.94 93 PRO A O 1
ATOM 745 N N . PHE A 1 94 ? 13.516 22.188 22.734 1 96.69 94 PHE A N 1
ATOM 746 C CA . PHE A 1 94 ? 12.156 22.453 22.281 1 96.69 94 PHE A CA 1
ATOM 747 C C . PHE A 1 94 ? 11.828 21.609 21.062 1 96.69 94 PHE A C 1
ATOM 749 O O . PHE A 1 94 ? 10.734 21.031 20.969 1 96.69 94 PHE A O 1
ATOM 756 N N . LEU A 1 95 ? 12.734 21.547 20.141 1 96.88 95 LEU A N 1
ATOM 757 C CA . LEU A 1 95 ? 12.508 20.781 18.922 1 96.88 95 LEU A CA 1
ATOM 758 C C . LEU A 1 95 ? 12.438 19.281 19.219 1 96.88 95 LEU A C 1
ATOM 760 O O . LEU A 1 95 ? 11.648 18.562 18.609 1 96.88 95 LEU A O 1
ATOM 764 N N . ARG A 1 96 ? 13.227 18.922 20.156 1 97.5 96 ARG A N 1
ATOM 765 C CA . ARG A 1 96 ? 13.203 17.531 20.578 1 97.5 96 ARG A CA 1
ATOM 766 C C . ARG A 1 96 ? 11.844 17.156 21.156 1 97.5 96 ARG A C 1
ATOM 768 O O . ARG A 1 96 ? 11.25 16.141 20.75 1 97.5 96 ARG A O 1
ATOM 775 N N . TYR A 1 97 ? 11.359 17.953 22.031 1 97.56 97 TYR A N 1
ATOM 776 C CA . TYR A 1 97 ? 10.078 17.672 22.656 1 97.56 97 TYR A CA 1
ATOM 777 C C . TYR A 1 97 ? 8.945 17.766 21.641 1 97.56 97 TYR A C 1
ATOM 779 O O . TYR A 1 97 ? 7.988 17 21.703 1 97.56 97 TYR A O 1
ATOM 787 N N . ALA A 1 98 ? 9.031 18.734 20.766 1 98.06 98 ALA A N 1
ATOM 788 C CA . ALA A 1 98 ? 8.023 18.859 19.719 1 98.06 98 ALA A CA 1
ATOM 789 C C . ALA A 1 98 ? 7.996 17.625 18.828 1 98.06 98 ALA A C 1
ATOM 791 O O . ALA A 1 98 ? 6.926 17.141 18.453 1 98.06 98 ALA A O 1
ATOM 792 N N . ALA A 1 99 ? 9.156 17.109 18.562 1 97.94 99 ALA A N 1
ATOM 793 C CA . ALA A 1 99 ? 9.258 15.93 17.719 1 97.94 99 ALA A CA 1
ATOM 794 C C . ALA A 1 99 ? 8.672 14.703 18.422 1 97.94 99 ALA A C 1
ATOM 796 O O . ALA A 1 99 ? 7.957 13.906 17.812 1 97.94 99 ALA A O 1
ATOM 797 N N . VAL A 1 100 ? 8.984 14.57 19.688 1 98.31 100 VAL A N 1
ATOM 798 C CA . VAL A 1 100 ? 8.438 13.461 20.469 1 98.31 100 VAL A CA 1
ATOM 799 C C . VAL A 1 100 ? 6.914 13.555 20.5 1 98.31 100 VAL A C 1
ATOM 801 O O . VAL A 1 100 ? 6.219 12.57 20.234 1 98.31 100 VAL A O 1
ATOM 804 N N . GLY A 1 101 ? 6.453 14.727 20.812 1 98.56 101 GLY A N 1
ATOM 805 C CA . GLY A 1 101 ? 5.016 14.938 20.859 1 98.56 101 GLY A CA 1
ATOM 806 C C . GLY A 1 101 ? 4.328 14.641 19.547 1 98.56 101 GLY A C 1
ATOM 807 O O . GLY A 1 101 ? 3.264 14.016 19.516 1 98.56 101 GLY A O 1
ATOM 808 N N . ARG A 1 102 ? 4.883 15.055 18.516 1 98.69 102 ARG A N 1
ATOM 809 C CA . ARG A 1 102 ? 4.344 14.812 17.172 1 98.69 102 ARG A CA 1
ATOM 810 C C . ARG A 1 102 ? 4.242 13.32 16.891 1 98.69 102 ARG A C 1
ATOM 812 O O . ARG A 1 102 ? 3.186 12.828 16.5 1 98.69 102 ARG A O 1
ATOM 819 N N . GLN A 1 103 ? 5.289 12.641 17.219 1 98.69 103 GLN A N 1
ATOM 820 C CA . GLN A 1 103 ? 5.359 11.219 16.891 1 98.69 103 GLN A CA 1
ATOM 821 C C . GLN A 1 103 ? 4.449 10.398 17.797 1 98.69 103 GLN A C 1
ATOM 823 O O . GLN A 1 103 ? 3.809 9.445 17.344 1 98.69 103 GLN A O 1
ATOM 828 N N . VAL A 1 104 ? 4.379 10.789 19.016 1 98.62 104 VAL A N 1
ATOM 829 C CA . VAL A 1 104 ? 3.465 10.117 19.938 1 98.62 104 VAL A CA 1
ATOM 830 C C . VAL A 1 104 ? 2.023 10.352 19.484 1 98.62 104 VAL A C 1
ATOM 832 O O . VAL A 1 104 ? 1.196 9.438 19.531 1 98.62 104 VAL A O 1
ATOM 835 N N . GLY A 1 105 ? 1.774 11.547 19.109 1 98.81 105 GLY A N 1
ATOM 836 C CA . GLY A 1 105 ? 0.458 11.852 18.578 1 98.81 105 GLY A CA 1
ATOM 837 C C . GLY A 1 105 ? 0.095 11 17.375 1 98.81 105 GLY A C 1
ATOM 838 O O . GLY A 1 105 ? -0.988 10.414 17.328 1 98.81 105 GLY A O 1
ATOM 839 N N . TYR A 1 106 ? 0.979 10.891 16.484 1 98.62 106 TYR A N 1
ATOM 840 C CA . TYR A 1 106 ? 0.726 10.094 15.289 1 98.62 106 TYR A CA 1
ATOM 841 C C . TYR A 1 106 ? 0.603 8.617 15.633 1 98.62 106 TYR A C 1
ATOM 843 O O . TYR A 1 106 ? -0.224 7.906 15.055 1 98.62 106 TYR A O 1
ATOM 851 N N . ALA A 1 107 ? 1.413 8.156 16.562 1 98.5 107 ALA A N 1
ATOM 852 C CA . ALA A 1 107 ? 1.323 6.766 17 1 98.5 107 ALA A CA 1
ATOM 853 C C . ALA A 1 107 ? -0.041 6.473 17.625 1 98.5 107 ALA A C 1
ATOM 855 O O . ALA A 1 107 ? -0.646 5.438 17.328 1 98.5 107 ALA A O 1
ATOM 856 N N . GLY A 1 108 ? -0.454 7.355 18.422 1 98.75 108 GLY A N 1
ATOM 857 C CA . GLY A 1 108 ? -1.769 7.199 19.031 1 98.75 108 GLY A CA 1
ATOM 858 C C . GLY A 1 108 ? -2.896 7.25 18.016 1 98.75 108 GLY A C 1
ATOM 859 O O . GLY A 1 108 ? -3.805 6.414 18.047 1 98.75 108 GLY A O 1
ATOM 860 N N . TYR A 1 109 ? -2.83 8.211 17.203 1 98.75 109 TYR A N 1
ATOM 861 C CA . TYR A 1 109 ? -3.82 8.336 16.141 1 98.75 109 TYR A CA 1
ATOM 862 C C . TYR A 1 109 ? -3.955 7.031 15.367 1 98.75 109 TYR A C 1
ATOM 864 O O . TYR A 1 109 ? -5.055 6.488 15.242 1 98.75 109 TYR A O 1
ATOM 872 N N . LEU A 1 110 ? -2.869 6.492 14.93 1 98.44 110 LEU A N 1
ATOM 873 C CA . LEU A 1 110 ? -2.865 5.312 14.07 1 98.44 110 LEU A CA 1
ATOM 874 C C . LEU A 1 110 ? -3.271 4.07 14.852 1 98.44 110 LEU A C 1
ATOM 876 O O . LEU A 1 110 ? -3.879 3.152 14.297 1 98.44 110 LEU A O 1
ATOM 880 N N . THR A 1 111 ? -2.977 4.051 16.094 1 98.62 111 THR A N 1
ATOM 881 C CA . THR A 1 111 ? -3.389 2.932 16.938 1 98.62 111 THR A CA 1
ATOM 882 C C . THR A 1 111 ? -4.91 2.867 17.047 1 98.62 111 THR A C 1
ATOM 884 O O . THR A 1 111 ? -5.512 1.824 16.781 1 98.62 111 THR A O 1
ATOM 887 N N . PHE A 1 112 ? -5.492 3.955 17.359 1 98.62 112 PHE A N 1
ATOM 888 C CA . PHE A 1 112 ? -6.941 3.984 17.516 1 98.62 112 PHE A CA 1
ATOM 889 C C . PHE A 1 112 ? -7.637 3.816 16.172 1 98.62 112 PHE A C 1
ATOM 891 O O . PHE A 1 112 ? -8.703 3.195 16.078 1 98.62 112 PHE A O 1
ATOM 898 N N . ASP A 1 113 ? -7.074 4.402 15.195 1 98.06 113 ASP A N 1
ATOM 899 C CA . ASP A 1 113 ? -7.625 4.242 13.859 1 98.06 113 ASP A CA 1
ATOM 900 C C . ASP A 1 113 ? -7.617 2.775 13.43 1 98.06 113 ASP A C 1
ATOM 902 O O . ASP A 1 113 ? -8.586 2.287 12.852 1 98.06 113 ASP A O 1
ATOM 906 N N . ALA A 1 114 ? -6.559 2.053 13.734 1 97.81 114 ALA A N 1
ATOM 907 C CA . ALA A 1 114 ? -6.43 0.64 13.391 1 97.81 114 ALA A CA 1
ATOM 908 C C . ALA A 1 114 ? -7.492 -0.196 14.094 1 97.81 114 ALA A C 1
ATOM 910 O O . ALA A 1 114 ? -8.031 -1.144 13.523 1 97.81 114 ALA A O 1
ATOM 911 N N . LEU A 1 115 ? -7.805 0.192 15.242 1 97.81 115 LEU A N 1
ATOM 912 C CA . LEU A 1 115 ? -8.766 -0.563 16.031 1 97.81 115 LEU A CA 1
ATOM 913 C C . LEU A 1 115 ? -10.164 -0.462 15.445 1 97.81 115 LEU A C 1
ATOM 915 O O . LEU A 1 115 ? -11.023 -1.303 15.719 1 97.81 115 LEU A O 1
ATOM 919 N N . THR A 1 116 ? -10.398 0.488 14.625 1 97.81 116 THR A N 1
ATOM 920 C CA . THR A 1 116 ? -11.75 0.708 14.109 1 97.81 116 THR A CA 1
ATOM 921 C C . THR A 1 116 ? -11.883 0.148 12.695 1 97.81 116 THR A C 1
ATOM 923 O O . THR A 1 116 ? -12.93 0.295 12.062 1 97.81 116 THR A O 1
ATOM 926 N N . VAL A 1 117 ? -10.875 -0.511 12.203 1 97.56 117 VAL A N 1
ATOM 927 C CA . VAL A 1 117 ? -10.883 -1.05 10.844 1 97.56 117 VAL A CA 1
ATOM 928 C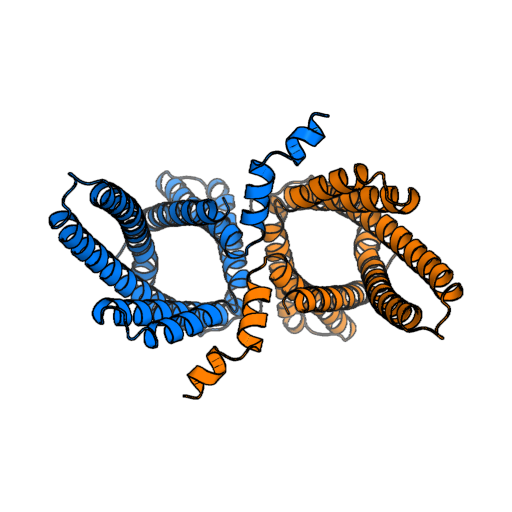 C . VAL A 1 117 ? -12.016 -2.062 10.703 1 97.56 117 VAL A C 1
ATOM 930 O O . VAL A 1 117 ? -12.711 -2.08 9.68 1 97.56 117 VAL A O 1
ATOM 933 N N . GLY A 1 118 ? -12.227 -2.906 11.727 1 97.25 118 GLY A N 1
ATOM 934 C CA . GLY A 1 118 ? -13.273 -3.916 11.656 1 97.25 118 GLY A CA 1
ATOM 935 C C . GLY A 1 118 ? -14.664 -3.326 11.5 1 97.25 118 GLY A C 1
ATOM 936 O O . GLY A 1 118 ? -15.477 -3.84 10.734 1 97.25 118 GLY A O 1
ATOM 937 N N . ASP A 1 119 ? -14.891 -2.297 12.195 1 97.75 119 ASP A N 1
ATOM 938 C CA . ASP A 1 119 ? -16.172 -1.606 12.102 1 97.75 119 ASP A CA 1
ATOM 939 C C . ASP A 1 119 ? -16.312 -0.903 10.75 1 97.75 119 ASP A C 1
ATOM 941 O O . ASP A 1 119 ? -17.359 -1.02 10.094 1 97.75 119 ASP A O 1
ATOM 945 N N . ALA A 1 120 ? -15.289 -0.217 10.359 1 97 120 ALA A N 1
ATOM 946 C CA . ALA A 1 120 ? -15.312 0.554 9.117 1 97 120 ALA A CA 1
ATOM 947 C C . ALA A 1 120 ? -15.492 -0.359 7.91 1 97 120 ALA A C 1
ATOM 949 O O . ALA A 1 120 ? -16.156 0.017 6.934 1 97 120 ALA A O 1
ATOM 950 N N . ALA A 1 121 ? -14.977 -1.598 7.973 1 97 121 ALA A N 1
ATOM 951 C CA . ALA A 1 121 ? -15.023 -2.541 6.859 1 97 121 ALA A CA 1
ATOM 952 C C . ALA A 1 121 ? -16.312 -3.363 6.891 1 97 121 ALA A C 1
ATOM 954 O O . ALA A 1 121 ? -16.547 -4.191 6.008 1 97 121 ALA A O 1
ATOM 955 N N . GLY A 1 122 ? -17.109 -3.191 7.934 1 96.25 122 GLY A N 1
ATOM 956 C CA . GLY A 1 122 ? -18.344 -3.943 8.055 1 96.25 122 GLY A CA 1
ATOM 957 C C . GLY A 1 122 ? -18.141 -5.387 8.477 1 96.25 122 GLY A C 1
ATOM 958 O O . GLY A 1 122 ? -18.984 -6.242 8.227 1 96.25 122 GLY A O 1
ATOM 959 N N . ILE A 1 123 ? -17 -5.73 9.023 1 96.44 123 ILE A N 1
ATOM 960 C CA . ILE A 1 123 ? -16.688 -7.078 9.469 1 96.44 123 ILE A CA 1
ATOM 961 C C . ILE A 1 123 ? -17.469 -7.398 10.742 1 96.44 123 ILE A C 1
ATOM 963 O O . ILE A 1 123 ? -18.109 -8.445 10.828 1 96.44 123 ILE A O 1
ATOM 967 N N . ARG A 1 124 ? -17.422 -6.473 11.688 1 94.31 124 ARG A N 1
ATOM 968 C CA . ARG A 1 124 ? -18.203 -6.562 12.922 1 94.31 124 ARG A CA 1
ATOM 969 C C . ARG A 1 124 ? -18.531 -5.172 13.461 1 94.31 124 ARG A C 1
ATOM 971 O O . ARG A 1 124 ? -17.625 -4.367 13.703 1 94.31 124 ARG A O 1
ATOM 978 N N . LYS A 1 125 ? -19.781 -5.012 13.672 1 93.56 125 LYS A N 1
ATOM 979 C CA . LYS A 1 125 ? -20.188 -3.732 14.242 1 93.56 125 LYS A CA 1
ATOM 980 C C . LYS A 1 125 ? -19.703 -3.59 15.68 1 93.56 125 LYS A C 1
ATOM 982 O O . LYS A 1 125 ? -19.766 -4.539 16.469 1 93.56 125 LYS A O 1
ATOM 987 N N . TRP A 1 126 ? -19.109 -2.506 15.945 1 93.5 126 TRP A N 1
ATOM 988 C CA . TRP A 1 126 ? -18.594 -2.213 17.281 1 93.5 126 TRP A CA 1
ATOM 989 C C . TRP A 1 126 ? -19.094 -0.861 17.766 1 93.5 126 TRP A C 1
ATOM 991 O O . TRP A 1 126 ? -18.781 0.178 17.188 1 93.5 126 TRP A O 1
ATOM 1001 N N . HIS A 1 127 ? -19.844 -0.844 18.828 1 93.94 127 HIS A N 1
ATOM 1002 C CA . HIS A 1 127 ? -20.453 0.371 19.344 1 93.94 127 HIS A CA 1
ATOM 1003 C C . HIS A 1 127 ? -19.406 1.38 19.797 1 93.94 127 HIS A C 1
ATOM 1005 O O . HIS A 1 127 ? -19.641 2.59 19.719 1 93.94 127 HIS A O 1
ATOM 1011 N N . ALA A 1 128 ? -18.234 0.922 20.141 1 96.38 128 ALA A N 1
ATOM 1012 C CA . ALA A 1 128 ? -17.203 1.811 20.656 1 96.38 128 ALA A CA 1
ATOM 1013 C C . ALA A 1 128 ? -16.406 2.443 19.531 1 96.38 128 ALA A C 1
ATOM 1015 O O . ALA A 1 128 ? -15.508 3.26 19.781 1 96.38 128 ALA A O 1
ATOM 1016 N N . ALA A 1 129 ? -16.672 2.064 18.312 1 96.5 129 ALA A N 1
ATOM 1017 C CA . ALA A 1 129 ? -15.883 2.525 17.172 1 96.5 129 ALA A CA 1
ATOM 1018 C C . ALA A 1 129 ? -15.914 4.047 17.062 1 96.5 129 ALA A C 1
ATOM 1020 O O . ALA A 1 129 ? -14.891 4.68 16.781 1 96.5 129 ALA A O 1
ATOM 1021 N N . LYS A 1 130 ? -17.016 4.629 17.281 1 95.81 130 LYS A N 1
ATOM 1022 C CA . LYS A 1 130 ? -17.156 6.082 17.203 1 95.81 130 LYS A CA 1
ATOM 1023 C C . LYS A 1 130 ? -16.281 6.777 18.234 1 95.81 130 LYS A C 1
ATOM 1025 O O . LYS A 1 130 ? -15.578 7.742 17.922 1 95.81 130 LYS A O 1
ATOM 1030 N N . THR A 1 131 ? -16.312 6.289 19.391 1 97.62 131 THR A N 1
ATOM 1031 C CA . THR A 1 131 ? -15.523 6.859 20.469 1 97.62 131 THR A CA 1
ATOM 1032 C C . THR A 1 131 ? -14.031 6.711 20.188 1 97.62 131 THR A C 1
ATOM 1034 O O . THR A 1 131 ? -13.25 7.637 20.422 1 97.62 131 THR A O 1
ATOM 1037 N N . LEU A 1 132 ? -13.695 5.578 19.719 1 98 132 LEU A N 1
ATOM 1038 C CA . LEU A 1 132 ? -12.289 5.332 19.406 1 98 132 LEU A CA 1
ATOM 1039 C C . LEU A 1 132 ? -11.812 6.246 18.281 1 98 132 LEU A C 1
ATOM 1041 O O . LEU A 1 132 ? -10.664 6.699 18.281 1 98 132 LEU A O 1
ATOM 1045 N N . GLN A 1 133 ? -12.703 6.523 17.359 1 97.88 133 GLN A N 1
ATOM 1046 C CA . GLN A 1 133 ? -12.344 7.438 16.281 1 97.88 133 GLN A CA 1
ATOM 1047 C C . GLN A 1 133 ? -12.164 8.859 16.797 1 97.88 133 GLN A C 1
ATOM 1049 O O . GLN A 1 133 ? -11.328 9.609 16.281 1 97.88 133 GLN A O 1
ATOM 1054 N N . GLN A 1 134 ? -12.852 9.227 17.797 1 98.06 134 GLN A N 1
ATOM 1055 C CA . GLN A 1 134 ? -12.664 10.531 18.438 1 98.06 134 GLN A CA 1
ATOM 1056 C C . GLN A 1 134 ? -11.305 10.617 19.125 1 98.06 134 GLN A C 1
ATOM 1058 O O . GLN A 1 134 ? -10.617 11.633 19.031 1 98.06 134 GLN A O 1
ATOM 1063 N N . HIS A 1 135 ? -11.016 9.531 19.75 1 98.5 135 HIS A N 1
ATOM 1064 C CA . HIS A 1 135 ? -9.688 9.492 20.359 1 98.5 135 HIS A CA 1
ATOM 1065 C C . HIS A 1 135 ? -8.602 9.578 19.297 1 98.5 135 HIS A C 1
ATOM 1067 O O . HIS A 1 135 ? -7.598 10.273 19.484 1 98.5 135 HIS A O 1
ATOM 1073 N N . ALA A 1 136 ? -8.828 8.875 18.203 1 98.56 136 ALA A N 1
ATOM 1074 C CA . ALA A 1 136 ? -7.871 8.961 17.109 1 98.56 136 ALA A CA 1
ATOM 1075 C C . ALA A 1 136 ? -7.695 10.406 16.641 1 98.56 136 ALA A C 1
ATOM 1077 O O . ALA A 1 136 ? -6.57 10.875 16.469 1 98.56 136 ALA A O 1
ATOM 1078 N N . SER A 1 137 ? -8.766 11.109 16.547 1 98.56 137 SER A N 1
ATOM 1079 C CA . SER A 1 137 ? -8.727 12.492 16.078 1 98.56 137 SER A CA 1
ATOM 1080 C C . SER A 1 137 ? -8.016 13.391 17.078 1 98.56 137 SER A C 1
ATOM 1082 O O . SER A 1 137 ? -7.289 14.305 16.688 1 98.56 137 SER A O 1
ATOM 1084 N N . ARG A 1 138 ? -8.195 13.164 18.312 1 98.75 138 ARG A N 1
ATOM 1085 C CA . ARG A 1 138 ? -7.52 13.953 19.344 1 98.75 138 ARG A CA 1
ATOM 1086 C C . ARG A 1 138 ? -6.008 13.758 19.266 1 98.75 138 ARG A C 1
ATOM 1088 O O . ARG A 1 138 ? -5.25 14.727 19.359 1 98.75 138 ARG A O 1
ATOM 1095 N N . PHE A 1 139 ? -5.656 12.539 19.141 1 98.81 139 PHE A N 1
ATOM 1096 C CA . PHE A 1 139 ? -4.23 12.25 19.031 1 98.81 139 PHE A CA 1
ATOM 1097 C C . PHE A 1 139 ? -3.646 12.844 17.766 1 98.81 139 PHE A C 1
ATOM 1099 O O . PHE A 1 139 ? -2.52 13.344 17.766 1 98.81 139 PHE A O 1
ATOM 1106 N N . TRP A 1 140 ? -4.398 12.727 16.734 1 98.75 140 TRP A N 1
ATOM 1107 C CA . TRP A 1 140 ? -3.943 13.32 15.484 1 98.75 140 TRP A CA 1
ATOM 1108 C C . TRP A 1 140 ? -3.754 14.828 15.641 1 98.75 140 TRP A C 1
ATOM 1110 O O . TRP A 1 140 ? -2.721 15.367 15.242 1 98.75 140 TRP A O 1
ATOM 1120 N N . ALA A 1 141 ? -4.715 15.492 16.219 1 98.69 141 ALA A N 1
ATOM 1121 C CA . ALA A 1 141 ? -4.625 16.922 16.453 1 98.69 141 ALA A CA 1
ATOM 1122 C C . ALA A 1 141 ? -3.402 17.266 17.297 1 98.69 141 ALA A C 1
ATOM 1124 O O . ALA A 1 141 ? -2.695 18.234 17.016 1 98.69 141 ALA A O 1
ATOM 1125 N N . MET A 1 142 ? -3.209 16.469 18.297 1 98.69 142 MET A N 1
ATOM 1126 C CA . MET A 1 142 ? -2.037 16.688 19.141 1 98.69 142 MET A CA 1
ATOM 1127 C C . MET A 1 142 ? -0.754 16.625 18.328 1 98.69 142 MET A C 1
ATOM 1129 O O . MET A 1 142 ? 0.104 17.5 18.438 1 98.69 142 MET A O 1
ATOM 1133 N N . GLY A 1 143 ? -0.621 15.602 17.531 1 98.75 143 GLY A N 1
ATOM 1134 C CA . GLY A 1 143 ? 0.55 15.5 16.672 1 98.75 143 GLY A CA 1
ATOM 1135 C C . GLY A 1 143 ? 0.729 16.688 15.758 1 98.75 143 GLY A C 1
ATOM 1136 O O . GLY A 1 143 ? 1.834 17.219 15.633 1 98.75 143 GLY A O 1
ATOM 1137 N N . LEU A 1 144 ? -0.339 17.109 15.211 1 98.81 144 LEU A N 1
ATOM 1138 C CA . LEU A 1 144 ? -0.295 18.234 14.281 1 98.81 144 LEU A CA 1
ATOM 1139 C C . LEU A 1 144 ? 0.093 19.516 15 1 98.81 144 LEU A C 1
ATOM 1141 O O . LEU A 1 144 ? 0.857 20.328 14.461 1 98.81 144 LEU A O 1
ATOM 1145 N N . ILE A 1 145 ? -0.412 19.719 16.125 1 98.81 145 ILE A N 1
ATOM 1146 C CA . ILE A 1 145 ? -0.117 20.922 16.891 1 98.81 145 ILE A CA 1
ATOM 1147 C C . ILE A 1 145 ? 1.371 20.969 17.234 1 98.81 145 ILE A C 1
ATOM 1149 O O . ILE A 1 145 ? 2.018 22 17.094 1 98.81 145 ILE A O 1
ATOM 1153 N N . PHE A 1 146 ? 1.917 19.875 17.656 1 98.81 146 PHE A N 1
ATOM 1154 C CA . PHE A 1 146 ? 3.344 19.812 17.953 1 98.81 146 PHE A CA 1
ATOM 1155 C C . PHE A 1 146 ? 4.164 20.016 16.688 1 98.81 146 PHE A C 1
ATOM 1157 O O . PHE A 1 146 ? 5.227 20.641 16.719 1 98.81 146 PHE A O 1
ATOM 1164 N N . SER A 1 147 ? 3.691 19.469 15.609 1 98.56 147 SER A N 1
ATOM 1165 C CA . SER A 1 147 ? 4.375 19.656 14.336 1 98.56 147 SER A CA 1
ATOM 1166 C C . SER A 1 147 ? 4.406 21.141 13.945 1 98.56 147 SER A C 1
ATOM 1168 O O . SER A 1 147 ? 5.449 21.656 13.547 1 98.56 147 SER A O 1
ATOM 1170 N N . ILE A 1 148 ? 3.322 21.781 14.07 1 98.75 148 ILE A N 1
ATOM 1171 C CA . ILE A 1 148 ? 3.215 23.203 13.734 1 98.75 148 ILE A CA 1
ATOM 1172 C C . ILE A 1 148 ? 4.148 24.016 14.633 1 98.75 148 ILE A C 1
ATOM 1174 O O . ILE A 1 148 ? 4.902 24.859 14.148 1 98.75 148 ILE A O 1
ATOM 1178 N N . ALA A 1 149 ? 4.125 23.719 15.906 1 98.62 149 ALA A N 1
ATOM 1179 C CA . ALA A 1 149 ? 5.008 24.406 16.844 1 98.62 149 ALA A CA 1
ATOM 1180 C C . ALA A 1 149 ? 6.473 24.219 16.453 1 98.62 149 ALA A C 1
ATOM 1182 O O . ALA A 1 149 ? 7.254 25.172 16.484 1 98.62 149 ALA A O 1
ATOM 1183 N N . GLY A 1 150 ? 6.816 23 16.125 1 98 150 GLY A N 1
ATOM 1184 C CA . GLY A 1 150 ? 8.18 22.719 15.695 1 98 150 GLY A CA 1
ATOM 1185 C C . GLY A 1 150 ? 8.578 23.453 14.438 1 98 150 GLY A C 1
ATOM 1186 O O . GLY A 1 150 ? 9.688 23.984 14.344 1 98 150 GLY A O 1
ATOM 1187 N N . GLN A 1 151 ? 7.684 23.516 13.516 1 98.19 151 GLN A N 1
ATOM 1188 C CA . GLN A 1 151 ? 7.988 24.172 12.25 1 98.19 151 GLN A CA 1
ATOM 1189 C C . GLN A 1 151 ? 8.117 25.672 12.438 1 98.19 151 GLN A C 1
ATOM 1191 O O . GLN A 1 151 ? 8.977 26.312 11.82 1 98.19 151 GLN A O 1
ATOM 1196 N N . VAL A 1 152 ? 7.246 26.234 13.234 1 98.31 152 VAL A N 1
ATOM 1197 C CA . VAL A 1 152 ? 7.32 27.672 13.508 1 98.31 152 VAL A CA 1
ATOM 1198 C C . VAL A 1 152 ? 8.656 28 14.164 1 98.31 152 VAL A C 1
ATOM 1200 O O . VAL A 1 152 ? 9.32 28.969 13.789 1 98.31 152 VAL A O 1
ATOM 1203 N N . TYR A 1 153 ? 9.039 27.188 15.109 1 97.88 153 TYR A N 1
ATOM 1204 C CA . TYR A 1 153 ? 10.312 27.391 15.789 1 97.88 153 TYR A CA 1
ATOM 1205 C C . TYR A 1 153 ? 11.484 27.219 14.82 1 97.88 153 TYR A C 1
ATOM 1207 O O . TYR A 1 153 ? 12.453 27.969 14.867 1 97.88 153 TYR A O 1
ATOM 1215 N N . THR A 1 154 ? 11.406 26.234 13.992 1 97.31 154 THR A N 1
ATOM 1216 C CA . THR A 1 154 ? 12.438 25.984 12.992 1 97.31 154 THR A CA 1
ATOM 1217 C C . THR A 1 154 ? 12.594 27.188 12.07 1 97.31 154 THR A C 1
ATOM 1219 O O . THR A 1 154 ? 13.719 27.625 11.781 1 97.31 154 THR A O 1
ATOM 1222 N N . LEU A 1 155 ? 11.508 27.75 11.648 1 97.38 155 LEU A N 1
ATOM 1223 C CA . LEU A 1 155 ? 11.547 28.922 10.766 1 97.38 155 LEU A CA 1
ATOM 1224 C C . LEU A 1 155 ? 12.172 30.109 11.484 1 97.38 155 LEU A C 1
ATOM 1226 O O . LEU A 1 155 ? 12.938 30.875 10.883 1 97.38 155 LEU A O 1
ATOM 1230 N N . TYR A 1 156 ? 11.867 30.234 12.734 1 97 156 TYR A N 1
ATOM 1231 C CA . TYR A 1 156 ? 12.445 31.297 13.547 1 97 156 TYR A CA 1
ATOM 1232 C C . TYR A 1 156 ? 13.953 31.141 13.664 1 97 156 TYR A C 1
ATOM 1234 O O . TYR A 1 156 ? 14.711 32.094 13.477 1 97 156 TYR A O 1
ATOM 1242 N N . ARG A 1 157 ? 14.391 29.969 13.891 1 95.38 157 ARG A N 1
ATOM 1243 C CA . ARG A 1 157 ? 15.82 29.688 14.039 1 95.38 157 ARG A CA 1
ATOM 1244 C C . ARG A 1 157 ? 16.562 29.891 12.719 1 95.38 157 ARG A C 1
ATOM 1246 O O . ARG A 1 157 ? 17.703 30.344 12.711 1 95.38 157 ARG A O 1
ATOM 1253 N N . LEU A 1 158 ? 15.906 29.484 11.672 1 95.94 158 LEU A N 1
ATOM 1254 C CA . LEU A 1 158 ? 16.516 29.641 10.359 1 95.94 158 LEU A CA 1
ATOM 1255 C C . LEU A 1 158 ? 16.688 31.125 10.016 1 95.94 158 LEU A C 1
ATOM 1257 O O . LEU A 1 158 ? 17.672 31.516 9.398 1 95.94 158 LEU A O 1
ATOM 1261 N N . LYS A 1 159 ? 15.742 31.891 10.406 1 95.44 159 LYS A N 1
ATOM 1262 C CA . LYS A 1 159 ? 15.852 33.344 10.195 1 95.44 159 LYS A CA 1
ATOM 1263 C C . LYS A 1 159 ? 17.031 33.906 10.977 1 95.44 159 LYS A C 1
ATOM 1265 O O . LYS A 1 159 ? 17.766 34.75 10.453 1 95.44 159 LYS A O 1
ATOM 1270 N N . GLN A 1 160 ? 17.266 33.469 12.148 1 94.88 160 GLN A N 1
ATOM 1271 C CA . GLN A 1 160 ? 18.375 33.906 12.977 1 94.88 160 GLN A CA 1
ATOM 1272 C C . GLN A 1 160 ? 19.719 33.5 12.375 1 94.88 160 GLN A C 1
ATOM 1274 O O . GLN A 1 160 ? 20.672 34.281 12.383 1 94.88 160 GLN A O 1
ATOM 1279 N N . ARG A 1 161 ? 19.688 32.312 11.906 1 92.94 161 ARG A N 1
ATOM 1280 C CA . ARG A 1 161 ? 20.906 31.797 11.289 1 92.94 161 ARG A CA 1
ATOM 1281 C C . ARG A 1 161 ? 21.25 32.562 10.023 1 92.94 161 ARG A C 1
ATOM 1283 O O . ARG A 1 161 ? 22.422 32.875 9.75 1 92.94 161 ARG A O 1
ATOM 1290 N N . GLU A 1 162 ? 20.266 32.875 9.266 1 92 162 GLU A N 1
ATOM 1291 C CA . GLU A 1 162 ? 20.453 33.594 8.016 1 92 162 GLU A CA 1
ATOM 1292 C C . GLU A 1 162 ? 21.016 35 8.266 1 92 162 GLU A C 1
ATOM 1294 O O . GLU A 1 162 ? 21.844 35.5 7.492 1 92 162 GLU A O 1
ATOM 1299 N N . ALA A 1 163 ? 20.641 35.594 9.328 1 91.81 163 ALA A N 1
ATOM 1300 C CA . ALA A 1 163 ? 21.062 36.938 9.664 1 91.81 163 ALA A CA 1
ATOM 1301 C C . ALA A 1 163 ? 22.547 36.969 10.016 1 91.81 163 ALA A C 1
ATOM 1303 O O . ALA A 1 163 ? 23.188 38.031 9.906 1 91.81 163 ALA A O 1
ATOM 1304 N N . LYS A 1 164 ? 23.062 35.875 10.297 1 91.06 164 LYS A N 1
ATOM 1305 C CA . LYS A 1 164 ? 24.453 35.812 10.742 1 91.06 164 LYS A CA 1
ATOM 1306 C C . LYS A 1 164 ? 25.391 35.438 9.586 1 91.06 164 LYS A C 1
ATOM 1308 O O . LYS A 1 164 ? 26.609 35.469 9.734 1 91.06 164 LYS A O 1
ATOM 1313 N N . ILE A 1 165 ? 24.797 35.094 8.484 1 88.38 165 ILE A N 1
ATOM 1314 C CA . ILE A 1 165 ? 25.594 34.625 7.371 1 88.38 165 ILE A CA 1
ATOM 1315 C C . ILE A 1 165 ? 26.25 35.781 6.648 1 88.38 165 ILE A C 1
ATOM 1317 O O . ILE A 1 165 ? 25.625 36.812 6.406 1 88.38 165 ILE A O 1
ATOM 1321 N N . ASP A 1 166 ? 27.562 35.656 6.449 1 84.12 166 ASP A N 1
ATOM 1322 C CA . ASP A 1 166 ? 28.281 36.562 5.559 1 84.12 166 ASP A CA 1
ATOM 1323 C C . ASP A 1 166 ? 28.312 36.031 4.133 1 84.12 166 ASP A C 1
ATOM 1325 O O . ASP A 1 166 ? 29.078 35.094 3.832 1 84.12 166 ASP A O 1
ATOM 1329 N N . ARG A 1 167 ? 27.594 36.5 3.213 1 81.94 167 ARG A N 1
ATOM 1330 C CA . ARG A 1 167 ? 27.406 36 1.859 1 81.94 167 ARG A CA 1
ATOM 1331 C C . ARG A 1 167 ? 28.562 36.406 0.951 1 81.94 167 ARG A C 1
ATOM 1333 O O . ARG A 1 167 ? 28.516 36.156 -0.256 1 81.94 167 ARG A O 1
ATOM 1340 N N . LYS A 1 168 ? 29.609 36.969 1.49 1 86.25 168 LYS A N 1
ATOM 1341 C CA . LYS A 1 168 ? 30.75 37.406 0.692 1 86.25 168 LYS A CA 1
ATOM 1342 C C . LYS A 1 168 ? 31.734 36.25 0.448 1 86.25 168 LYS A C 1
ATOM 1344 O O . LYS A 1 168 ? 32.531 36.312 -0.481 1 86.25 168 LYS A O 1
ATOM 1349 N N . ASP A 1 169 ? 31.703 35.281 1.136 1 86.75 169 ASP A N 1
ATOM 1350 C CA . ASP A 1 169 ? 32.594 34.125 0.929 1 86.75 169 ASP A CA 1
ATOM 1351 C C . ASP A 1 169 ? 31.781 32.906 0.441 1 86.75 169 ASP A C 1
ATOM 1353 O O . ASP A 1 169 ? 30.562 32.906 0.531 1 86.75 169 ASP A O 1
ATOM 1357 N N . GLY A 1 170 ? 32.375 32.062 -0.251 1 87.25 170 GLY A N 1
ATOM 1358 C CA . GLY A 1 170 ? 31.781 30.859 -0.836 1 87.25 170 GLY A CA 1
ATOM 1359 C C . GLY A 1 170 ? 31.031 30 0.168 1 87.25 170 GLY A C 1
ATOM 1360 O O . GLY A 1 170 ? 29.938 29.5 -0.134 1 87.25 170 GLY A O 1
ATOM 1361 N N . GLU A 1 171 ? 31.641 29.891 1.339 1 88.44 171 GLU A N 1
ATOM 1362 C CA . GLU A 1 171 ? 30.984 29.109 2.389 1 88.44 171 GLU A CA 1
ATOM 1363 C C . GLU A 1 171 ? 29.656 29.734 2.795 1 88.44 171 GLU A C 1
ATOM 1365 O O . GLU A 1 171 ? 28.688 29.016 3.051 1 88.44 171 GLU A O 1
ATOM 1370 N N . GLY A 1 172 ? 29.641 30.984 2.82 1 89.69 172 GLY A N 1
ATOM 1371 C CA . GLY A 1 172 ? 28.422 31.688 3.16 1 89.69 172 GLY A CA 1
ATOM 1372 C C . GLY A 1 172 ? 27.328 31.531 2.117 1 89.69 172 GLY A C 1
ATOM 1373 O O . GLY A 1 172 ? 26.141 31.406 2.455 1 89.69 172 GLY A O 1
ATOM 1374 N N . VAL A 1 173 ? 27.734 31.469 0.92 1 91.06 173 VAL A N 1
ATOM 1375 C CA . VAL A 1 173 ? 26.781 31.297 -0.172 1 91.06 173 VAL A CA 1
ATOM 1376 C C . VAL A 1 173 ? 26.172 29.891 -0.103 1 91.06 173 VAL A C 1
ATOM 1378 O O . VAL A 1 173 ? 24.969 29.734 -0.281 1 91.06 173 VAL A O 1
ATOM 1381 N N . VAL A 1 174 ? 26.953 28.938 0.139 1 92.88 174 VAL A N 1
ATOM 1382 C CA . VAL A 1 174 ? 26.484 27.562 0.24 1 92.88 174 VAL A CA 1
ATOM 1383 C C . VAL A 1 174 ? 25.516 27.438 1.414 1 92.88 174 VAL A C 1
ATOM 1385 O O . VAL A 1 174 ? 24.469 26.812 1.288 1 92.88 174 VAL A O 1
ATOM 1388 N N . GLU A 1 175 ? 25.891 28.047 2.465 1 93 175 GLU A N 1
ATOM 1389 C CA . GLU A 1 175 ? 25.031 28 3.645 1 93 175 GLU A CA 1
ATOM 1390 C C . GLU A 1 175 ? 23.688 28.703 3.385 1 93 175 GLU A C 1
ATOM 1392 O O . GLU A 1 175 ? 22.641 28.234 3.842 1 93 175 GLU A O 1
ATOM 1397 N N . SER A 1 176 ? 23.781 29.719 2.75 1 92.75 176 SER A N 1
ATOM 1398 C CA . SER A 1 176 ? 22.562 30.453 2.422 1 92.75 176 SER A CA 1
ATOM 1399 C C . SER A 1 176 ? 21.625 29.609 1.55 1 92.75 176 SER A C 1
ATOM 1401 O O . SER A 1 176 ? 20.406 29.625 1.744 1 92.75 176 SER A O 1
ATOM 1403 N N . LYS A 1 177 ? 22.156 28.953 0.64 1 94 177 LYS A N 1
ATOM 1404 C CA . LYS A 1 177 ? 21.359 28.094 -0.22 1 94 177 LYS A CA 1
ATOM 1405 C C . LYS A 1 177 ? 20.734 26.953 0.579 1 94 177 LYS A C 1
ATOM 1407 O O . LYS A 1 177 ? 19.578 26.578 0.333 1 94 177 LYS A O 1
ATOM 1412 N N . GLN A 1 178 ? 21.438 26.453 1.441 1 94.88 178 GLN A N 1
ATOM 1413 C CA . GLN A 1 178 ? 20.922 25.375 2.299 1 94.88 178 GLN A CA 1
ATOM 1414 C C . GLN A 1 178 ? 19.766 25.875 3.162 1 94.88 178 GLN A C 1
ATOM 1416 O O . GLN A 1 178 ? 18.766 25.172 3.338 1 94.88 178 GLN A O 1
ATOM 1421 N N . ILE A 1 179 ? 19.953 27 3.639 1 95.19 179 ILE A N 1
ATOM 1422 C CA . ILE A 1 179 ? 18.906 27.578 4.48 1 95.19 179 ILE A CA 1
ATOM 1423 C C . ILE A 1 179 ? 17.641 27.797 3.656 1 95.19 179 ILE A C 1
ATOM 1425 O O . ILE A 1 179 ? 16.531 27.562 4.137 1 95.19 179 ILE A O 1
ATOM 1429 N N . LEU A 1 180 ? 17.797 28.25 2.42 1 94.62 180 LEU A N 1
ATOM 1430 C CA . LEU A 1 180 ? 16.656 28.469 1.534 1 94.62 180 LEU A CA 1
ATOM 1431 C C . LEU A 1 180 ? 15.898 27.156 1.296 1 94.62 180 LEU A C 1
ATOM 1433 O O . LEU A 1 180 ? 14.672 27.141 1.312 1 94.62 180 LEU A O 1
ATOM 1437 N N . LYS A 1 181 ? 16.594 26.125 1.115 1 95.44 181 LYS A N 1
ATOM 1438 C CA . LYS A 1 181 ? 15.984 24.812 0.898 1 95.44 181 LYS A CA 1
ATOM 1439 C C . LYS A 1 181 ? 15.242 24.344 2.146 1 95.44 181 LYS A C 1
ATOM 1441 O O . LYS A 1 181 ? 14.109 23.859 2.059 1 95.44 181 LYS A O 1
ATOM 1446 N N . GLU A 1 182 ? 15.844 24.516 3.199 1 95.69 182 GLU A N 1
ATOM 1447 C CA . GLU A 1 182 ? 15.242 24.094 4.461 1 95.69 182 GLU A CA 1
ATOM 1448 C C . GLU A 1 182 ? 14 24.922 4.777 1 95.69 182 GLU A C 1
ATOM 1450 O O . GLU A 1 182 ? 13.008 24.391 5.285 1 95.69 182 GLU A O 1
ATOM 1455 N N . ARG A 1 183 ? 14.117 26.141 4.559 1 96.81 183 ARG A N 1
ATOM 1456 C CA . ARG A 1 183 ? 13 27.047 4.793 1 96.81 183 ARG A CA 1
ATOM 1457 C C . ARG A 1 183 ? 11.805 26.672 3.922 1 96.81 183 ARG A C 1
ATOM 1459 O O . ARG A 1 183 ? 10.664 26.641 4.398 1 96.81 183 ARG A O 1
ATOM 1466 N N . ALA A 1 184 ? 12.094 26.406 2.699 1 96.56 184 ALA A N 1
ATOM 1467 C CA . ALA A 1 184 ? 11.031 26 1.781 1 96.56 184 ALA A CA 1
ATOM 1468 C C . ALA A 1 184 ? 10.352 24.719 2.254 1 96.56 184 ALA A C 1
ATOM 1470 O O . ALA A 1 184 ? 9.117 24.625 2.24 1 96.56 184 ALA A O 1
ATOM 1471 N N . ALA A 1 185 ? 11.109 23.812 2.627 1 96.19 185 ALA A N 1
ATOM 1472 C CA . ALA A 1 185 ? 10.578 22.547 3.123 1 96.19 185 ALA A CA 1
ATOM 1473 C C . ALA A 1 185 ? 9.727 22.75 4.375 1 96.19 185 ALA A C 1
ATOM 1475 O O . ALA A 1 185 ? 8.656 22.156 4.516 1 96.19 185 ALA A O 1
ATOM 1476 N N . SER A 1 186 ? 10.227 23.562 5.23 1 97.31 186 SER A N 1
ATOM 1477 C CA . SER A 1 186 ? 9.508 23.844 6.473 1 97.31 186 SER A CA 1
ATOM 1478 C C . SER A 1 186 ? 8.203 24.578 6.207 1 97.31 186 SER A C 1
ATOM 1480 O O . SER A 1 186 ? 7.176 24.281 6.82 1 97.31 186 SER A O 1
ATOM 1482 N N . HIS A 1 187 ? 8.219 25.531 5.32 1 97.75 187 HIS A N 1
ATOM 1483 C CA . HIS A 1 187 ? 7.004 26.25 4.945 1 97.75 187 HIS A CA 1
ATOM 1484 C C . HIS A 1 187 ? 5.961 25.297 4.379 1 97.75 187 HIS A C 1
ATOM 1486 O O . HIS A 1 187 ? 4.777 25.375 4.723 1 97.75 187 HIS A O 1
ATOM 1492 N N . LEU A 1 188 ? 6.391 24.469 3.549 1 97.31 188 LEU A N 1
ATOM 1493 C CA . LEU A 1 188 ? 5.484 23.5 2.939 1 97.31 188 LEU A CA 1
ATOM 1494 C C . LEU A 1 188 ? 4.875 22.594 3.996 1 97.31 188 LEU A C 1
ATOM 1496 O O . LEU A 1 188 ? 3.672 22.312 3.967 1 97.31 188 LEU A O 1
ATOM 1500 N N . GLN A 1 189 ? 5.676 22.188 4.891 1 97.75 189 GLN A N 1
ATOM 1501 C CA . GLN A 1 189 ? 5.18 21.328 5.965 1 97.75 189 GLN A CA 1
ATOM 1502 C C . GLN A 1 189 ? 4.188 22.078 6.848 1 97.75 189 GLN A C 1
ATOM 1504 O O . GLN A 1 189 ? 3.18 21.5 7.277 1 97.75 189 GLN A O 1
ATOM 1509 N N . LEU A 1 190 ? 4.508 23.25 7.105 1 98.44 190 LEU A N 1
ATOM 1510 C CA . LEU A 1 190 ? 3.621 24.062 7.93 1 98.44 190 LEU A CA 1
ATOM 1511 C C . LEU A 1 190 ? 2.258 24.219 7.266 1 98.44 190 LEU A C 1
ATOM 1513 O O . LEU A 1 190 ? 1.224 24.047 7.914 1 98.44 190 LEU A O 1
ATOM 1517 N N . VAL A 1 191 ? 2.256 24.562 5.988 1 98.5 191 VAL A N 1
ATOM 1518 C CA . VAL A 1 191 ? 1.005 24.688 5.25 1 98.5 191 VAL A CA 1
ATOM 1519 C C . VAL A 1 191 ? 0.245 23.359 5.277 1 98.5 191 VAL A C 1
ATOM 1521 O O . VAL A 1 191 ? -0.965 23.344 5.512 1 98.5 191 VAL A O 1
ATOM 1524 N N . SER A 1 192 ? 0.917 22.297 5.09 1 98.5 192 SER A N 1
ATOM 1525 C CA . SER A 1 192 ? 0.317 20.969 5.105 1 98.5 192 SER A CA 1
ATOM 1526 C C . SER A 1 192 ? -0.303 20.656 6.465 1 98.5 192 SER A C 1
ATOM 1528 O O . SER A 1 192 ? -1.445 20.203 6.543 1 98.5 192 SER A O 1
ATOM 1530 N N . ASP A 1 193 ? 0.427 20.969 7.5 1 98.75 193 ASP A N 1
ATOM 1531 C CA . ASP A 1 193 ? -0.037 20.672 8.852 1 98.75 193 ASP A CA 1
ATOM 1532 C C . ASP A 1 193 ? -1.27 21.5 9.203 1 98.75 193 ASP A C 1
ATOM 1534 O O . ASP A 1 193 ? -2.205 21 9.828 1 98.75 193 ASP A O 1
ATOM 1538 N N . VAL A 1 194 ? -1.257 22.719 8.844 1 98.56 194 VAL A N 1
ATOM 1539 C CA . VAL A 1 194 ? -2.383 23.594 9.125 1 98.56 194 VAL A CA 1
ATOM 1540 C C . VAL A 1 194 ? -3.619 23.125 8.367 1 98.56 194 VAL A C 1
ATOM 1542 O O . VAL A 1 194 ? -4.719 23.078 8.93 1 98.56 194 VAL A O 1
ATOM 1545 N N . CYS A 1 195 ? -3.43 22.766 7.152 1 98.56 195 CYS A N 1
ATOM 1546 C CA . CYS A 1 195 ? -4.527 22.203 6.375 1 98.56 195 CYS A CA 1
ATOM 1547 C C . CYS A 1 195 ? -5.051 20.922 7.012 1 98.56 195 CYS A C 1
ATOM 1549 O O . CYS A 1 195 ? -6.262 20.734 7.137 1 98.56 195 CYS A O 1
ATOM 1551 N N . ASP A 1 196 ? -4.18 20.109 7.445 1 98.69 196 ASP A N 1
ATOM 1552 C CA . ASP A 1 196 ? -4.578 18.844 8.031 1 98.69 196 ASP A CA 1
ATOM 1553 C C . ASP A 1 196 ? -5.312 19.047 9.359 1 98.69 196 ASP A C 1
ATOM 1555 O O . ASP A 1 196 ? -6.199 18.281 9.711 1 98.69 196 ASP A O 1
ATOM 1559 N N . LEU A 1 197 ? -4.961 20.094 10.055 1 98.56 197 LEU A N 1
ATOM 1560 C CA . LEU A 1 197 ? -5.562 20.344 11.359 1 98.56 197 LEU A CA 1
ATOM 1561 C C . LEU A 1 197 ? -7.062 20.594 11.227 1 98.56 197 LEU A C 1
ATOM 1563 O O . LEU A 1 197 ? -7.824 20.359 12.172 1 98.56 197 LEU A O 1
ATOM 1567 N N . THR A 1 198 ? -7.527 20.984 10.086 1 98.25 198 THR A N 1
ATOM 1568 C CA . THR A 1 198 ? -8.945 21.234 9.859 1 98.25 198 THR A CA 1
ATOM 1569 C C . THR A 1 198 ? -9.75 19.938 9.969 1 98.25 198 THR A C 1
ATOM 1571 O O . THR A 1 198 ? -10.93 19.953 10.32 1 98.25 198 THR A O 1
ATOM 1574 N N . ILE A 1 199 ? -9.141 18.859 9.773 1 97.88 199 ILE A N 1
ATOM 1575 C CA . ILE A 1 199 ? -9.828 17.578 9.695 1 97.88 199 ILE A CA 1
ATOM 1576 C C . ILE A 1 199 ? -10.195 17.094 11.102 1 97.88 199 ILE A C 1
ATOM 1578 O O . ILE A 1 199 ? -11.375 16.969 11.43 1 97.88 199 ILE A O 1
ATOM 1582 N N . PRO A 1 200 ? -9.18 16.953 11.922 1 98.06 200 PRO A N 1
ATOM 1583 C CA . PRO A 1 200 ? -9.57 16.516 13.266 1 98.06 200 PRO A CA 1
ATOM 1584 C C . PRO A 1 200 ? -10.344 17.594 14.023 1 98.06 200 PRO A C 1
ATOM 1586 O O . PRO A 1 200 ? -11.195 17.266 14.859 1 98.06 200 PRO A O 1
ATOM 1589 N N . SER A 1 201 ? -10.078 18.891 13.766 1 97.75 201 SER A N 1
ATOM 1590 C CA . SER A 1 201 ? -10.82 19.938 14.43 1 97.75 201 SER A CA 1
ATOM 1591 C C . SER A 1 201 ? -12.305 19.875 14.078 1 97.75 201 SER A C 1
ATOM 1593 O O . SER A 1 201 ? -13.164 20.109 14.938 1 97.75 201 SER A O 1
ATOM 1595 N N . SER A 1 202 ? -12.578 19.594 12.875 1 96.88 202 SER A N 1
ATOM 1596 C CA . SER A 1 202 ? -13.961 19.438 12.445 1 96.88 202 SER A CA 1
ATOM 1597 C C . SER A 1 202 ? -14.578 18.156 13.008 1 96.88 202 SER A C 1
ATOM 1599 O O . SER A 1 202 ? -15.711 18.172 13.484 1 96.88 202 SER A O 1
ATOM 1601 N N . ALA A 1 203 ? -13.867 17.109 12.961 1 95.62 203 ALA A N 1
ATOM 1602 C CA . ALA A 1 203 ? -14.359 15.828 13.438 1 95.62 203 ALA A CA 1
ATOM 1603 C C . ALA A 1 203 ? -14.695 15.883 14.93 1 95.62 203 ALA A C 1
ATOM 1605 O O . ALA A 1 203 ? -15.641 15.234 15.383 1 95.62 203 ALA A O 1
ATOM 1606 N N . LEU A 1 204 ? -13.953 16.672 15.688 1 96.94 204 LEU A N 1
ATOM 1607 C CA . LEU A 1 204 ? -14.133 16.781 17.125 1 96.94 204 LEU A CA 1
ATOM 1608 C C . LEU A 1 204 ? -15.148 17.859 17.484 1 96.94 204 LEU A C 1
ATOM 1610 O O . LEU A 1 204 ? -15.516 18.016 18.641 1 96.94 204 LEU A O 1
ATOM 1614 N N . GLY A 1 205 ? -15.508 18.641 16.469 1 95.06 205 GLY A N 1
ATOM 1615 C CA . GLY A 1 205 ? -16.484 19.703 16.703 1 95.06 205 GLY A CA 1
ATOM 1616 C C . GLY A 1 205 ? -15.875 20.938 17.344 1 95.06 205 GLY A C 1
ATOM 1617 O O . GLY A 1 205 ? -16.578 21.719 17.984 1 95.06 205 GLY A O 1
ATOM 1618 N N . TRP A 1 206 ? -14.594 20.984 17.266 1 96.5 206 TRP A N 1
ATOM 1619 C CA . TRP A 1 206 ? -13.945 22.172 17.812 1 96.5 206 TRP A CA 1
ATOM 1620 C C . TRP A 1 206 ? -14.242 23.406 16.969 1 96.5 206 TRP A C 1
ATOM 1622 O O . TRP A 1 206 ? -14.414 24.5 17.5 1 96.5 206 TRP A O 1
ATOM 1632 N N . VAL A 1 207 ? -14.203 23.219 15.664 1 94.44 207 VAL A N 1
ATOM 1633 C CA . VAL A 1 207 ? -14.492 24.266 14.695 1 94.44 207 VAL A CA 1
ATOM 1634 C C . VAL A 1 207 ? -15.547 23.781 13.703 1 94.44 207 VAL A C 1
ATOM 1636 O O . VAL A 1 207 ? -15.461 22.672 13.203 1 94.44 207 VAL A O 1
ATOM 1639 N N . GLY A 1 208 ? -16.5 24.516 13.336 1 93.44 208 GLY A N 1
ATOM 1640 C CA . GLY A 1 208 ? -17.594 24.141 12.453 1 93.44 208 GLY A CA 1
ATOM 1641 C C . GLY A 1 208 ? -17.281 24.344 10.984 1 93.44 208 GLY A C 1
ATOM 1642 O O . GLY A 1 208 ? -18.047 24.984 10.258 1 93.44 208 GLY A O 1
ATOM 1643 N N . PHE A 1 209 ? -16.234 23.734 10.539 1 93.94 209 PHE A N 1
ATOM 1644 C CA . PHE A 1 209 ? -15.914 23.797 9.125 1 93.94 209 PHE A CA 1
ATOM 1645 C C . PHE A 1 209 ? -16.906 23.016 8.297 1 93.94 209 PHE A C 1
ATOM 1647 O O . PHE A 1 209 ? -17.359 21.938 8.711 1 93.94 209 PHE A O 1
ATOM 1654 N N . ASP A 1 210 ? -17.25 23.5 7.184 1 94 210 ASP A N 1
ATOM 1655 C CA . ASP A 1 210 ? -18.078 22.672 6.312 1 94 210 ASP A CA 1
ATOM 1656 C C . ASP A 1 210 ? -17.25 21.609 5.609 1 94 210 ASP A C 1
ATOM 1658 O O . ASP A 1 210 ? -16.031 21.672 5.609 1 94 210 ASP A O 1
ATOM 1662 N N . ASP A 1 211 ? -17.922 20.703 5.012 1 94.5 211 ASP A N 1
ATOM 1663 C CA . ASP A 1 211 ? -17.266 19.547 4.402 1 94.5 211 ASP A CA 1
ATOM 1664 C C . ASP A 1 211 ? -16.438 19.969 3.189 1 94.5 211 ASP A C 1
ATOM 1666 O O . ASP A 1 211 ? -15.398 19.359 2.904 1 94.5 211 ASP A O 1
ATOM 1670 N N . GLY A 1 212 ? -16.859 20.953 2.514 1 96.44 212 GLY A N 1
ATOM 1671 C CA . GLY A 1 212 ? -16.125 21.438 1.364 1 96.44 212 GLY A CA 1
ATOM 1672 C C . GLY A 1 212 ? -14.773 22.016 1.729 1 96.44 212 GLY A C 1
ATOM 1673 O O . GLY A 1 212 ? -13.766 21.734 1.072 1 96.44 212 GLY A O 1
ATOM 1674 N N . PHE A 1 213 ? -14.781 22.797 2.773 1 97.19 213 PHE A N 1
ATOM 1675 C CA . PHE A 1 213 ? -13.539 23.406 3.23 1 97.19 213 PHE A CA 1
ATOM 1676 C C . PHE A 1 213 ? -12.562 22.344 3.721 1 97.19 213 PHE A C 1
ATOM 1678 O O . PHE A 1 213 ? -11.375 22.375 3.389 1 97.19 213 PHE A O 1
ATOM 1685 N N . VAL A 1 214 ? -13.039 21.391 4.457 1 97.81 214 VAL A N 1
ATOM 1686 C CA . VAL A 1 214 ? -12.211 20.297 4.965 1 97.81 214 VAL A CA 1
ATOM 1687 C C . VAL A 1 214 ? -11.672 19.469 3.803 1 97.81 214 VAL A C 1
ATOM 1689 O O . VAL A 1 214 ? -10.492 19.109 3.781 1 97.81 214 VAL A O 1
ATOM 1692 N N . GLY A 1 215 ? -12.539 19.188 2.805 1 98.25 215 GLY A N 1
ATOM 1693 C CA . GLY A 1 215 ? -12.117 18.469 1.618 1 98.25 215 GLY A CA 1
ATOM 1694 C C . GLY A 1 215 ? -11.031 19.188 0.837 1 98.25 215 GLY A C 1
ATOM 1695 O O . GLY A 1 215 ? -10.07 18.562 0.389 1 98.25 215 GLY A O 1
ATOM 1696 N N . LEU A 1 216 ? -11.203 20.469 0.704 1 98.31 216 LEU A N 1
ATOM 1697 C CA . LEU A 1 216 ? -10.234 21.25 -0.046 1 98.31 216 LEU A CA 1
ATOM 1698 C C . LEU A 1 216 ? -8.906 21.328 0.694 1 98.31 216 LEU A C 1
ATOM 1700 O O . LEU A 1 216 ? -7.844 21.188 0.084 1 98.31 216 LEU A O 1
ATOM 1704 N N . ALA A 1 217 ? -8.977 21.594 1.992 1 98.5 217 ALA A N 1
ATOM 1705 C CA . ALA A 1 217 ? -7.77 21.625 2.811 1 98.5 217 ALA A CA 1
ATOM 1706 C C . ALA A 1 217 ? -7.047 20.281 2.764 1 98.5 217 ALA A C 1
ATOM 1708 O O . ALA A 1 217 ? -5.824 20.234 2.621 1 98.5 217 ALA A O 1
ATOM 1709 N N . GLY A 1 218 ? -7.816 19.203 2.824 1 98.44 218 GLY A N 1
ATOM 1710 C CA . GLY A 1 218 ? -7.23 17.875 2.713 1 98.44 218 GLY A CA 1
ATOM 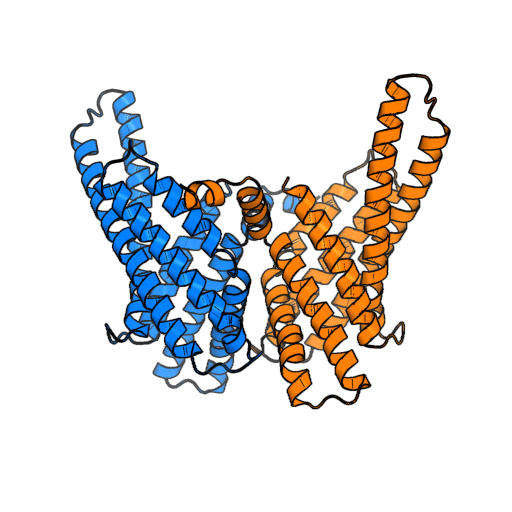1711 C C . GLY A 1 218 ? -6.594 17.625 1.361 1 98.44 218 GLY A C 1
ATOM 1712 O O . GLY A 1 218 ? -5.555 16.969 1.275 1 98.44 218 GLY A O 1
ATOM 1713 N N . THR A 1 219 ? -7.188 18.141 0.327 1 98.69 219 THR A N 1
ATOM 1714 C CA . THR A 1 219 ? -6.633 18 -1.014 1 98.69 219 THR A CA 1
ATOM 1715 C C . THR A 1 219 ? -5.285 18.703 -1.121 1 98.69 219 THR A C 1
ATOM 1717 O O . THR A 1 219 ? -4.328 18.156 -1.666 1 98.69 219 THR A O 1
ATOM 1720 N N . VAL A 1 220 ? -5.23 19.828 -0.526 1 98.56 220 VAL A N 1
ATOM 1721 C CA . VAL A 1 220 ? -4.008 20.625 -0.585 1 98.56 220 VAL A CA 1
ATOM 1722 C C . VAL A 1 220 ? -2.895 19.906 0.182 1 98.56 220 VAL A C 1
ATOM 1724 O O . VAL A 1 220 ? -1.79 19.734 -0.338 1 98.56 220 VAL A O 1
ATOM 1727 N N . SER A 1 221 ? -3.191 19.516 1.402 1 98.62 221 SER A N 1
ATOM 1728 C CA . SER A 1 221 ? -2.162 18.844 2.188 1 98.62 221 SER A CA 1
ATOM 1729 C C . SER A 1 221 ? -1.741 17.531 1.533 1 98.62 221 SER A C 1
ATOM 1731 O O . SER A 1 221 ? -0.566 17.156 1.574 1 98.62 221 SER A O 1
ATOM 1733 N N . SER A 1 222 ? -2.672 16.844 0.885 1 98.5 222 SER A N 1
ATOM 1734 C CA . SER A 1 222 ? -2.344 15.602 0.202 1 98.5 222 SER A CA 1
ATOM 1735 C C . SER A 1 222 ? -1.451 15.852 -1.009 1 98.5 222 SER A C 1
ATOM 1737 O O . SER A 1 222 ? -0.525 15.086 -1.275 1 98.5 222 SER A O 1
ATOM 1739 N N . ALA A 1 223 ? -1.741 16.906 -1.718 1 98.19 223 ALA A N 1
ATOM 1740 C CA . ALA A 1 223 ? -0.906 17.266 -2.863 1 98.19 223 ALA A CA 1
ATOM 1741 C C . ALA A 1 223 ? 0.523 17.562 -2.424 1 98.19 223 ALA A C 1
ATOM 1743 O O . ALA A 1 223 ? 1.482 17.188 -3.1 1 98.19 223 ALA A O 1
ATOM 1744 N N . ILE A 1 224 ? 0.615 18.234 -1.338 1 97.88 224 ILE A N 1
ATOM 1745 C CA . ILE A 1 224 ? 1.935 18.516 -0.787 1 97.88 224 ILE A CA 1
ATOM 1746 C C . ILE A 1 224 ? 2.625 17.219 -0.393 1 97.88 224 ILE A C 1
ATOM 1748 O O . ILE A 1 224 ? 3.828 17.047 -0.609 1 97.88 224 ILE A O 1
ATOM 1752 N N . GLY A 1 225 ? 1.828 16.297 0.172 1 96.75 225 GLY A N 1
ATOM 1753 C CA . GL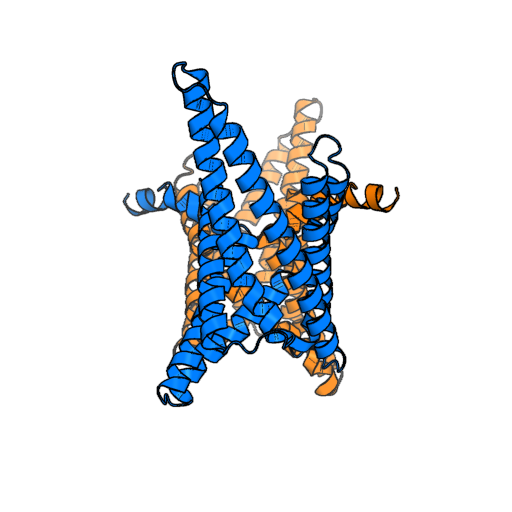Y A 1 225 ? 2.373 15 0.509 1 96.75 225 GLY A CA 1
ATOM 1754 C C . GLY A 1 225 ? 2.881 14.234 -0.7 1 96.75 225 GLY A C 1
ATOM 1755 O O . GLY A 1 225 ? 3.957 13.633 -0.655 1 96.75 225 GLY A O 1
ATOM 1756 N N . VAL A 1 226 ? 2.125 14.25 -1.735 1 97.19 226 VAL A N 1
ATOM 1757 C CA . VAL A 1 226 ? 2.529 13.586 -2.973 1 97.19 226 VAL A CA 1
ATOM 1758 C C . VAL A 1 226 ? 3.822 14.211 -3.492 1 97.19 226 VAL A C 1
ATOM 1760 O O . VAL A 1 226 ? 4.766 13.5 -3.846 1 97.19 226 VAL A O 1
ATOM 1763 N N . TYR A 1 227 ? 3.822 15.5 -3.465 1 96.56 227 TYR A N 1
ATOM 1764 C CA . TYR A 1 227 ? 4.992 16.234 -3.941 1 96.56 227 TYR A CA 1
ATOM 1765 C C . TYR A 1 227 ? 6.227 15.875 -3.125 1 96.56 227 TYR A C 1
ATOM 1767 O O . TYR A 1 227 ? 7.281 15.57 -3.686 1 96.56 227 TYR A O 1
ATOM 1775 N N . SER A 1 228 ? 6.121 15.891 -1.864 1 94.88 228 SER A N 1
ATOM 1776 C CA . SER A 1 228 ? 7.246 15.625 -0.977 1 94.88 228 SER A CA 1
ATOM 1777 C C . SER A 1 228 ? 7.742 14.188 -1.136 1 94.88 228 SER A C 1
ATOM 1779 O O . SER A 1 228 ? 8.953 13.945 -1.145 1 94.88 228 SER A O 1
ATOM 1781 N N . GLN A 1 229 ? 6.805 13.305 -1.305 1 94 229 GLN A N 1
ATOM 1782 C CA . GLN A 1 229 ? 7.188 11.906 -1.472 1 94 229 GLN A CA 1
ATOM 1783 C C . GLN A 1 229 ? 7.84 11.672 -2.832 1 94 229 GLN A C 1
ATOM 1785 O O . GLN A 1 229 ? 8.789 10.898 -2.945 1 94 229 GLN A O 1
ATOM 1790 N N . TRP A 1 230 ? 7.301 12.32 -3.816 1 93.69 230 TRP A N 1
ATOM 1791 C CA . TRP A 1 230 ? 7.867 12.203 -5.156 1 93.69 230 TRP A CA 1
ATOM 1792 C C . TRP A 1 230 ? 9.312 12.703 -5.184 1 93.69 230 TRP A C 1
ATOM 1794 O O . TRP A 1 230 ? 10.18 12.062 -5.781 1 93.69 230 TRP A O 1
ATOM 1804 N N . LYS A 1 231 ? 9.594 13.719 -4.504 1 91.5 231 LYS A N 1
ATOM 1805 C CA . LYS A 1 231 ? 10.93 14.312 -4.48 1 91.5 231 LYS A CA 1
ATOM 1806 C C . LYS A 1 231 ? 11.938 13.383 -3.82 1 91.5 231 LYS A C 1
ATOM 1808 O O . LYS A 1 231 ? 13.125 13.398 -4.164 1 91.5 231 LYS A O 1
ATOM 1813 N N . LYS A 1 232 ? 11.469 12.586 -3.023 1 90 232 LYS A N 1
ATOM 1814 C CA . LYS A 1 232 ? 12.359 11.672 -2.305 1 90 232 LYS A CA 1
ATOM 1815 C C . LYS A 1 232 ? 12.781 10.508 -3.193 1 90 232 LYS A C 1
ATOM 1817 O O . LYS A 1 232 ? 13.727 9.781 -2.865 1 90 232 LYS A O 1
ATOM 1822 N N . THR A 1 233 ? 12.133 10.258 -4.262 1 86 233 THR A N 1
ATOM 1823 C CA . THR A 1 233 ? 12.422 9.109 -5.109 1 86 233 THR A CA 1
ATOM 1824 C C . THR A 1 233 ? 13.352 9.508 -6.258 1 86 233 THR A C 1
ATOM 1826 O O . THR A 1 233 ? 13.664 8.68 -7.117 1 86 233 THR A O 1
ATOM 1829 N N . ILE A 1 234 ? 13.75 10.742 -6.406 1 77.44 234 ILE A N 1
ATOM 1830 C CA . ILE A 1 234 ? 14.656 11.18 -7.461 1 77.44 234 ILE A CA 1
ATOM 1831 C C . ILE A 1 234 ? 16.094 10.828 -7.086 1 77.44 234 ILE A C 1
ATOM 1833 O O . ILE A 1 234 ? 16.484 10.93 -5.922 1 77.44 234 ILE A O 1
ATOM 1837 N N . MET B 1 1 ? 13.469 2.121 29.312 1 49 1 MET B N 1
ATOM 1838 C CA . MET B 1 1 ? 14.469 1.072 29.109 1 49 1 MET B CA 1
ATOM 1839 C C . MET B 1 1 ? 13.914 -0.048 28.234 1 49 1 MET B C 1
ATOM 1841 O O . MET B 1 1 ? 14.531 -0.414 27.234 1 49 1 MET B O 1
ATOM 1845 N N . VAL B 1 2 ? 12.836 -0.701 28.656 1 46.56 2 VAL B N 1
ATOM 1846 C CA . VAL B 1 2 ? 12.312 -1.859 27.938 1 46.56 2 VAL B CA 1
ATOM 1847 C C . VAL B 1 2 ? 11.734 -1.421 26.594 1 46.56 2 VAL B C 1
ATOM 1849 O O . VAL B 1 2 ? 12 -2.049 25.562 1 46.56 2 VAL B O 1
ATOM 1852 N N . ALA B 1 3 ? 11.039 -0.311 26.703 1 56.34 3 ALA B N 1
ATOM 1853 C CA . ALA B 1 3 ? 10.469 0.198 25.453 1 56.34 3 ALA B CA 1
ATOM 1854 C C . ALA B 1 3 ? 11.562 0.562 24.453 1 56.34 3 ALA B C 1
ATOM 1856 O O . ALA B 1 3 ? 11.43 0.32 23.266 1 56.34 3 ALA B O 1
ATOM 1857 N N . ASP B 1 4 ? 12.562 0.968 25.016 1 67.19 4 ASP B N 1
ATOM 1858 C CA . ASP B 1 4 ? 13.711 1.275 24.172 1 67.19 4 ASP B CA 1
ATOM 1859 C C . ASP B 1 4 ? 14.289 0.007 23.547 1 67.19 4 ASP B C 1
ATOM 1861 O O . ASP B 1 4 ? 14.609 -0.01 22.344 1 67.19 4 ASP B O 1
ATOM 1865 N N . THR B 1 5 ? 14.305 -0.953 24.375 1 68.94 5 THR B N 1
ATOM 1866 C CA . THR B 1 5 ? 14.852 -2.205 23.859 1 68.94 5 THR B CA 1
ATOM 1867 C C . THR B 1 5 ? 13.93 -2.803 22.797 1 68.94 5 THR B C 1
ATOM 1869 O O . THR B 1 5 ? 14.391 -3.342 21.797 1 68.94 5 THR B O 1
ATOM 1872 N N . LEU B 1 6 ? 12.703 -2.629 23.062 1 70 6 LEU B N 1
ATOM 1873 C CA . LEU B 1 6 ? 11.758 -3.217 22.125 1 70 6 LEU B CA 1
ATOM 1874 C C . LEU B 1 6 ? 11.734 -2.436 20.812 1 70 6 LEU B C 1
ATOM 1876 O O . LEU B 1 6 ? 11.719 -3.027 19.734 1 70 6 LEU B O 1
ATOM 1880 N N . VAL B 1 7 ? 11.898 -1.149 20.969 1 78.88 7 VAL B N 1
ATOM 1881 C CA . VAL B 1 7 ? 11.789 -0.295 19.781 1 78.88 7 VAL B CA 1
ATOM 1882 C C . VAL B 1 7 ? 13.039 -0.433 18.922 1 78.88 7 VAL B C 1
ATOM 1884 O O . VAL B 1 7 ? 12.977 -0.303 17.703 1 78.88 7 VAL B O 1
ATOM 1887 N N . TYR B 1 8 ? 14.086 -0.98 19.531 1 83.31 8 TYR B N 1
ATOM 1888 C CA . TYR B 1 8 ? 15.336 -1.058 18.781 1 83.31 8 TYR B CA 1
ATOM 1889 C C . TYR B 1 8 ? 15.672 -2.5 18.422 1 83.31 8 TYR B C 1
ATOM 1891 O O . TYR B 1 8 ? 16.734 -2.777 17.875 1 83.31 8 TYR B O 1
ATOM 1899 N N . HIS B 1 9 ? 14.711 -3.381 18.75 1 85.62 9 HIS B N 1
ATOM 1900 C CA . HIS B 1 9 ? 14.945 -4.777 18.391 1 85.62 9 HIS B CA 1
ATOM 1901 C C . HIS B 1 9 ? 15.016 -4.953 16.875 1 85.62 9 HIS B C 1
ATOM 1903 O O . HIS B 1 9 ? 14.242 -4.34 16.141 1 85.62 9 HIS B O 1
ATOM 1909 N N . PRO B 1 10 ? 15.898 -5.766 16.375 1 84.38 10 PRO B N 1
ATOM 1910 C CA . PRO B 1 10 ? 16.078 -5.973 14.938 1 84.38 10 PRO B CA 1
ATOM 1911 C C . PRO B 1 10 ? 14.797 -6.438 14.242 1 84.38 10 PRO B C 1
ATOM 1913 O O . PRO B 1 10 ? 14.57 -6.125 13.07 1 84.38 10 PRO B O 1
ATOM 1916 N N . THR B 1 11 ? 13.984 -7.09 14.93 1 86.31 11 THR B N 1
ATOM 1917 C CA . THR B 1 11 ? 12.727 -7.578 14.359 1 86.31 11 THR B CA 1
ATOM 1918 C C . THR B 1 11 ? 11.82 -6.414 13.984 1 86.31 11 THR B C 1
ATOM 1920 O O . THR B 1 11 ? 11.07 -6.496 13.008 1 86.31 11 THR B O 1
ATOM 1923 N N . VAL B 1 12 ? 11.961 -5.34 14.789 1 88 12 VAL B N 1
ATOM 1924 C CA . VAL B 1 12 ? 11.133 -4.168 14.508 1 88 12 VAL B CA 1
ATOM 1925 C C . VAL B 1 12 ? 11.586 -3.529 13.195 1 88 12 VAL B C 1
ATOM 1927 O O . VAL B 1 12 ? 10.758 -3.123 12.383 1 88 12 VAL B O 1
ATOM 1930 N N . ALA B 1 13 ? 12.836 -3.537 13 1 89.06 13 ALA B N 1
ATOM 1931 C CA . ALA B 1 13 ? 13.359 -2.984 11.758 1 89.06 13 ALA B CA 1
ATOM 1932 C C . ALA B 1 13 ? 12.938 -3.834 10.562 1 89.06 13 ALA B C 1
ATOM 1934 O O . ALA B 1 13 ? 12.57 -3.299 9.508 1 89.06 13 ALA B O 1
ATOM 1935 N N . HIS B 1 14 ? 12.977 -5.129 10.781 1 89.88 14 HIS B N 1
ATOM 1936 C CA . HIS B 1 14 ? 12.547 -6.055 9.734 1 89.88 14 HIS B CA 1
ATOM 1937 C C . HIS B 1 14 ? 11.07 -5.871 9.414 1 89.88 14 HIS B C 1
ATOM 1939 O O . HIS B 1 14 ? 10.688 -5.812 8.242 1 89.88 14 HIS B O 1
ATOM 1945 N N . TYR B 1 15 ? 10.312 -5.754 10.453 1 93.06 15 TYR B N 1
ATOM 1946 C CA . TYR B 1 15 ? 8.875 -5.551 10.312 1 93.06 15 TYR B CA 1
ATOM 1947 C C . TYR B 1 15 ? 8.578 -4.254 9.57 1 93.06 15 TYR B C 1
ATOM 1949 O O . TYR B 1 15 ? 7.754 -4.238 8.648 1 93.06 15 TYR B O 1
ATOM 1957 N N . LEU B 1 16 ? 9.281 -3.215 9.914 1 92.06 16 LEU B N 1
ATOM 1958 C CA . LEU B 1 16 ? 9.023 -1.906 9.328 1 92.06 16 LEU B CA 1
ATOM 1959 C C . LEU B 1 16 ? 9.414 -1.888 7.852 1 92.06 16 LEU B C 1
ATOM 1961 O O . LEU B 1 16 ? 8.711 -1.299 7.027 1 92.06 16 LEU B O 1
ATOM 1965 N N . ARG B 1 17 ? 10.445 -2.566 7.484 1 92.62 17 ARG B N 1
ATOM 1966 C CA . ARG B 1 17 ? 10.836 -2.666 6.082 1 92.62 17 ARG B CA 1
ATOM 1967 C C . ARG B 1 17 ? 9.805 -3.459 5.281 1 92.62 17 ARG B C 1
ATOM 1969 O O . ARG B 1 17 ? 9.508 -3.121 4.133 1 92.62 17 ARG B O 1
ATOM 1976 N N . PHE B 1 18 ? 9.344 -4.496 5.973 1 93.94 18 PHE B N 1
ATOM 1977 C CA . PHE B 1 18 ? 8.352 -5.352 5.324 1 93.94 18 PHE B CA 1
ATOM 1978 C C . PHE B 1 18 ? 7.074 -4.578 5.035 1 93.94 18 PHE B C 1
ATOM 1980 O O . PHE B 1 18 ? 6.598 -4.559 3.898 1 93.94 18 PHE B O 1
ATOM 1987 N N . VAL B 1 19 ? 6.551 -3.789 5.953 1 92.38 19 VAL B N 1
ATOM 1988 C CA . VAL B 1 19 ? 5.238 -3.166 5.832 1 92.38 19 VAL B CA 1
ATOM 1989 C C . VAL B 1 19 ? 5.363 -1.837 5.09 1 92.38 19 VAL B C 1
ATOM 1991 O O . VAL B 1 19 ? 4.355 -1.234 4.711 1 92.38 19 VAL B O 1
ATOM 1994 N N . ALA B 1 20 ? 6.582 -1.39 4.844 1 91.75 20 ALA B N 1
ATOM 1995 C CA . ALA B 1 20 ? 6.801 -0.15 4.105 1 91.75 20 ALA B CA 1
ATOM 1996 C C . ALA B 1 20 ? 6.57 -0.354 2.611 1 91.75 20 ALA B C 1
ATOM 1998 O O . ALA B 1 20 ? 6.398 0.612 1.865 1 91.75 20 ALA B O 1
ATOM 1999 N N . THR B 1 21 ? 6.508 -1.573 2.215 1 92.38 21 THR B N 1
ATOM 2000 C CA . THR B 1 21 ? 6.332 -1.87 0.798 1 92.38 21 THR B CA 1
ATOM 2001 C C . THR B 1 21 ? 4.879 -2.213 0.492 1 92.38 21 THR B C 1
ATOM 2003 O O . THR B 1 21 ? 4.195 -2.832 1.31 1 92.38 21 THR B O 1
ATOM 2006 N N . THR B 1 22 ? 4.473 -1.865 -0.676 1 93.69 22 THR B N 1
ATOM 2007 C CA . THR B 1 22 ? 3.125 -2.221 -1.107 1 93.69 22 THR B CA 1
ATOM 2008 C C . THR B 1 22 ? 2.99 -3.732 -1.267 1 93.69 22 THR B C 1
ATOM 2010 O O . THR B 1 22 ? 1.951 -4.309 -0.933 1 93.69 22 THR B O 1
ATOM 2013 N N . VAL B 1 23 ? 4.047 -4.375 -1.681 1 94.12 23 VAL B N 1
ATOM 2014 C CA . VAL B 1 23 ? 4.02 -5.816 -1.911 1 94.12 23 VAL B CA 1
ATOM 2015 C C . VAL B 1 23 ? 3.854 -6.547 -0.583 1 94.12 23 VAL B C 1
ATOM 2017 O O . VAL B 1 23 ? 3.055 -7.484 -0.478 1 94.12 23 VAL B O 1
ATOM 2020 N N . GLY B 1 24 ? 4.582 -6.148 0.38 1 94.25 24 GLY B N 1
ATOM 2021 C CA . GLY B 1 24 ? 4.453 -6.785 1.681 1 94.25 24 GLY B CA 1
ATOM 2022 C C . GLY B 1 24 ? 3.051 -6.699 2.252 1 94.25 24 GLY B C 1
ATOM 2023 O O . GLY B 1 24 ? 2.49 -7.703 2.693 1 94.25 24 GLY B O 1
ATOM 2024 N N . ARG B 1 25 ? 2.473 -5.512 2.201 1 95.25 25 ARG B N 1
ATOM 2025 C CA . ARG B 1 25 ? 1.118 -5.316 2.707 1 95.25 25 ARG B CA 1
ATOM 2026 C C . ARG B 1 25 ? 0.107 -6.102 1.878 1 95.25 25 ARG B C 1
ATOM 2028 O O . ARG B 1 25 ? -0.828 -6.691 2.424 1 95.25 25 ARG B O 1
ATOM 2035 N N . ASP B 1 26 ? 0.322 -6.082 0.662 1 96.62 26 ASP B N 1
ATOM 2036 C CA . ASP B 1 26 ? -0.58 -6.793 -0.239 1 96.62 26 ASP B CA 1
ATOM 2037 C C . ASP B 1 26 ? -0.593 -8.289 0.066 1 96.62 26 ASP B C 1
ATOM 2039 O O . ASP B 1 26 ? -1.654 -8.914 0.074 1 96.62 26 ASP B O 1
ATOM 2043 N N . LYS B 1 27 ? 0.562 -8.867 0.357 1 97 27 LYS B N 1
ATOM 2044 C CA . LYS B 1 27 ? 0.642 -10.305 0.606 1 97 27 LYS B CA 1
ATOM 2045 C C . LYS B 1 27 ? -0.061 -10.68 1.908 1 97 27 LYS B C 1
ATOM 2047 O O . LYS B 1 27 ? -0.686 -11.734 2.002 1 97 27 LYS B O 1
ATOM 2052 N N . ILE B 1 28 ? 0.02 -9.844 2.854 1 97.38 28 ILE B N 1
ATOM 2053 C CA . ILE B 1 28 ? -0.659 -10.094 4.121 1 97.38 28 ILE B CA 1
ATOM 2054 C C . ILE B 1 28 ? -2.17 -10.047 3.912 1 97.38 28 ILE B C 1
ATOM 2056 O O . ILE B 1 28 ? -2.891 -10.953 4.348 1 97.38 28 ILE B O 1
ATOM 2060 N N . LEU B 1 29 ? -2.564 -9.008 3.256 1 98.12 29 LEU B N 1
ATOM 2061 C CA . LEU B 1 29 ? -3.994 -8.859 3.006 1 98.12 29 LEU B CA 1
ATOM 2062 C C . LEU B 1 29 ? -4.52 -10.023 2.168 1 98.12 29 LEU B C 1
ATOM 2064 O O . LEU B 1 29 ? -5.629 -10.508 2.402 1 98.12 29 LEU B O 1
ATOM 2068 N N . ARG B 1 30 ? -3.697 -10.406 1.251 1 98.56 30 ARG B N 1
ATOM 2069 C CA . ARG B 1 30 ? -4.086 -11.523 0.397 1 98.56 30 ARG B CA 1
ATOM 2070 C C . ARG B 1 30 ? -4.25 -12.805 1.211 1 98.56 30 ARG B C 1
ATOM 2072 O O . ARG B 1 30 ? -5.199 -13.562 1.003 1 98.56 30 ARG B O 1
ATOM 2079 N N . ALA B 1 31 ? -3.391 -13.055 2.082 1 98.56 31 ALA B N 1
ATOM 2080 C CA . ALA B 1 31 ? -3.465 -14.25 2.916 1 98.56 31 ALA B CA 1
ATOM 2081 C C . ALA B 1 31 ? -4.746 -14.266 3.744 1 98.56 31 ALA B C 1
ATOM 2083 O O . ALA B 1 31 ? -5.434 -15.281 3.822 1 98.56 31 ALA B O 1
ATOM 2084 N N . ILE B 1 32 ? -5.066 -13.133 4.301 1 98.56 32 ILE B N 1
ATOM 2085 C CA . ILE B 1 32 ? -6.262 -13.023 5.129 1 98.56 32 ILE B CA 1
ATOM 2086 C C . ILE B 1 32 ? -7.508 -13.141 4.254 1 98.56 32 ILE B C 1
ATOM 2088 O O . ILE B 1 32 ? -8.469 -13.82 4.625 1 98.56 32 ILE B O 1
ATOM 2092 N N . GLN B 1 33 ? -7.465 -12.523 3.154 1 98.5 33 GLN B N 1
ATOM 2093 C CA . GLN B 1 33 ? -8.578 -12.555 2.215 1 98.5 33 GLN B CA 1
ATOM 2094 C C . GLN B 1 33 ? -8.922 -13.984 1.799 1 98.5 33 GLN B C 1
ATOM 2096 O O . GLN B 1 33 ? -10.078 -14.391 1.852 1 98.5 33 GLN B O 1
ATOM 2101 N N . TYR B 1 34 ? -7.938 -14.727 1.415 1 98.62 34 TYR B N 1
ATOM 2102 C CA . TYR B 1 34 ? -8.188 -16.062 0.899 1 98.62 34 TYR B CA 1
ATOM 2103 C C . TYR B 1 34 ? -8.531 -17.031 2.029 1 98.62 34 TYR B C 1
ATOM 2105 O O . TYR B 1 34 ? -9.32 -17.969 1.843 1 98.62 34 TYR B O 1
ATOM 2113 N N . PHE B 1 35 ? -7.91 -16.844 3.154 1 98.69 35 PHE B N 1
ATOM 2114 C CA . PHE B 1 35 ? -8.344 -17.641 4.301 1 98.69 35 PHE B CA 1
ATOM 2115 C C . PHE B 1 35 ? -9.812 -17.375 4.609 1 98.69 35 PHE B C 1
ATOM 2117 O O . PHE B 1 35 ? -10.562 -18.297 4.938 1 98.69 35 PHE B O 1
ATOM 2124 N N . ALA B 1 36 ? -10.18 -16.094 4.574 1 98.5 36 ALA B N 1
ATOM 2125 C CA . ALA B 1 36 ? -11.586 -15.75 4.793 1 98.5 36 ALA B CA 1
ATOM 2126 C C . ALA B 1 36 ? -12.484 -16.438 3.773 1 98.5 36 ALA B C 1
ATOM 2128 O O . ALA B 1 36 ? -13.578 -16.891 4.109 1 98.5 36 ALA B O 1
ATOM 2129 N N . ARG B 1 37 ? -12.023 -16.469 2.572 1 97.94 37 ARG B N 1
ATOM 2130 C CA . ARG B 1 37 ? -12.766 -17.156 1.527 1 97.94 37 ARG B CA 1
ATOM 2131 C C . ARG B 1 37 ? -12.945 -18.641 1.869 1 97.94 37 ARG B C 1
ATOM 2133 O O . ARG B 1 37 ? -14.055 -19.172 1.761 1 97.94 37 ARG B O 1
ATOM 2140 N N . PHE B 1 38 ? -11.898 -19.297 2.273 1 98.31 38 PHE B N 1
ATOM 2141 C CA . PHE B 1 38 ? -11.953 -20.703 2.67 1 98.31 38 PHE B CA 1
ATOM 2142 C C . PHE B 1 38 ? -12.898 -20.891 3.85 1 98.31 38 PHE B C 1
ATOM 2144 O O . PHE B 1 38 ? -13.758 -21.781 3.828 1 98.31 38 PHE B O 1
ATOM 2151 N N . TYR B 1 39 ? -12.727 -20 4.836 1 98.06 39 TYR B N 1
ATOM 2152 C CA . TYR B 1 39 ? -13.469 -20.219 6.074 1 98.06 39 TYR B CA 1
ATOM 2153 C C . TYR B 1 39 ? -14.961 -19.953 5.867 1 98.06 39 TYR B C 1
ATOM 2155 O O . TYR B 1 39 ? -15.805 -20.609 6.461 1 98.06 39 TYR B O 1
ATOM 2163 N N . ALA B 1 40 ? -15.312 -18.953 5.062 1 97.19 40 ALA B N 1
ATOM 2164 C CA . ALA B 1 40 ? -16.719 -18.734 4.719 1 97.19 40 ALA B CA 1
ATOM 2165 C C . ALA B 1 40 ? -17.328 -19.969 4.059 1 97.19 40 ALA B C 1
ATOM 2167 O O . ALA B 1 40 ? -18.453 -20.344 4.371 1 97.19 40 ALA B O 1
ATOM 2168 N N . TRP B 1 41 ? -16.594 -20.578 3.174 1 96.25 41 TRP B N 1
ATOM 2169 C CA . TRP B 1 41 ? -17.031 -21.812 2.527 1 96.25 41 TRP B CA 1
ATOM 2170 C C . TRP B 1 41 ? -17.203 -22.922 3.547 1 96.25 41 TRP B C 1
ATOM 2172 O O . TRP B 1 41 ? -18.188 -23.672 3.512 1 96.25 41 TRP B O 1
ATOM 2182 N N . TYR B 1 42 ? -16.219 -23.031 4.406 1 97 42 TYR B N 1
ATOM 2183 C CA . TYR B 1 42 ? -16.266 -24.047 5.445 1 97 42 TYR B CA 1
ATOM 2184 C C . TYR B 1 42 ? -17.516 -23.906 6.312 1 97 42 TYR B C 1
ATOM 2186 O O . TYR B 1 42 ? -18.172 -24.891 6.625 1 97 42 TYR B O 1
ATOM 2194 N N . LEU B 1 43 ? -17.828 -22.688 6.684 1 97 43 LEU B N 1
ATOM 2195 C CA . LEU B 1 43 ? -19.016 -22.422 7.492 1 97 43 LEU B CA 1
ATOM 2196 C C . LEU B 1 43 ? -20.297 -22.75 6.719 1 97 43 LEU B C 1
ATOM 2198 O O . LEU B 1 43 ? -21.234 -23.297 7.285 1 97 43 LEU B O 1
ATOM 2202 N N . LEU B 1 44 ? -20.297 -22.406 5.465 1 94 44 LEU B N 1
ATOM 2203 C CA . LEU B 1 44 ? -21.453 -22.734 4.633 1 94 44 LEU B CA 1
ATOM 2204 C C . LEU B 1 44 ? -21.656 -24.25 4.574 1 94 44 LEU B C 1
ATOM 2206 O O . LEU B 1 44 ? -22.781 -24.734 4.707 1 94 44 LEU B O 1
ATOM 2210 N N . ARG B 1 45 ? -20.562 -24.969 4.457 1 95.12 45 ARG B N 1
ATOM 2211 C CA . ARG B 1 45 ? -20.625 -26.422 4.332 1 95.12 45 ARG B CA 1
ATOM 2212 C C . ARG B 1 45 ? -21.031 -27.062 5.652 1 95.12 45 ARG B C 1
ATOM 2214 O O . ARG B 1 45 ? -21.562 -28.172 5.664 1 95.12 45 ARG B O 1
ATOM 2221 N N . THR B 1 46 ? -20.766 -26.422 6.656 1 96.38 46 THR B N 1
ATOM 2222 C CA . THR B 1 46 ? -21.094 -26.969 7.969 1 96.38 46 THR B CA 1
ATOM 2223 C C . THR B 1 46 ? -22.375 -26.344 8.516 1 96.38 46 THR B C 1
ATOM 2225 O O . THR B 1 46 ? -22.578 -26.312 9.734 1 96.38 46 THR B O 1
ATOM 2228 N N . ASN B 1 47 ? -23.156 -25.688 7.734 1 95.56 47 ASN B N 1
ATOM 2229 C CA . ASN B 1 47 ? -24.484 -25.141 8.016 1 95.56 47 ASN B CA 1
ATOM 2230 C C . ASN B 1 47 ? -24.406 -23.953 8.984 1 95.56 47 ASN B C 1
ATOM 2232 O O . ASN B 1 47 ? -25.203 -23.859 9.914 1 95.56 47 ASN B O 1
ATOM 2236 N N . GLY B 1 48 ? -23.422 -23.234 8.758 1 94.25 48 GLY B N 1
ATOM 2237 C CA . GLY B 1 48 ? -23.344 -22 9.516 1 94.25 48 GLY B CA 1
ATOM 2238 C C . GLY B 1 48 ? -24.406 -21 9.141 1 94.25 48 GLY B C 1
ATOM 2239 O O . GLY B 1 48 ? -24.922 -21 8.016 1 94.25 48 GLY B O 1
ATOM 2240 N N . SER B 1 49 ? -24.797 -20.125 10.031 1 95.38 49 SER B N 1
ATOM 2241 C CA . SER B 1 49 ? -25.797 -19.094 9.789 1 95.38 49 SER B CA 1
ATOM 2242 C C . SER B 1 49 ? -25.219 -17.953 8.961 1 95.38 49 SER B C 1
ATOM 2244 O O . SER B 1 49 ? -24 -17.781 8.906 1 95.38 49 SER B O 1
ATOM 2246 N N . PRO B 1 50 ? -26.047 -17.203 8.328 1 93.75 50 PRO B N 1
ATOM 2247 C CA . PRO B 1 50 ? -25.578 -16.031 7.586 1 93.75 50 PRO B CA 1
ATOM 2248 C C . PRO B 1 50 ? -24.812 -15.039 8.469 1 93.75 50 PRO B C 1
ATOM 2250 O O . PRO B 1 50 ? -23.844 -14.422 8.008 1 93.75 50 PRO B O 1
ATOM 2253 N N . SER B 1 51 ? -25.25 -14.938 9.656 1 94.25 51 SER B N 1
ATOM 2254 C CA . SER B 1 51 ? -24.594 -14.023 10.586 1 94.25 51 SER B CA 1
ATOM 2255 C C . SER B 1 51 ? -23.172 -14.484 10.891 1 94.25 51 SER B C 1
ATOM 2257 O O . SER B 1 51 ? -22.281 -13.656 11.133 1 94.25 51 SER B O 1
ATOM 2259 N N . GLN B 1 52 ? -22.906 -15.781 10.852 1 95.38 52 GLN B N 1
ATOM 2260 C CA . GLN B 1 52 ? -21.578 -16.328 11.094 1 95.38 52 GLN B CA 1
ATOM 2261 C C . GLN B 1 52 ? -20.672 -16.125 9.891 1 95.38 52 GLN B C 1
ATOM 2263 O O . GLN B 1 52 ? -19.453 -15.992 10.039 1 95.38 52 GLN B O 1
ATOM 2268 N N . MET B 1 53 ? -21.234 -16.078 8.766 1 96.31 53 MET B N 1
ATOM 2269 C CA . MET B 1 53 ? -20.453 -15.977 7.535 1 96.31 53 MET B CA 1
ATOM 2270 C C . MET B 1 53 ? -20.203 -14.516 7.176 1 96.31 53 MET B C 1
ATOM 2272 O O . MET B 1 53 ? -19.219 -14.211 6.496 1 96.31 53 MET B O 1
ATOM 2276 N N . ALA B 1 54 ? -21.016 -13.609 7.633 1 95.94 54 ALA B N 1
ATOM 2277 C CA . ALA B 1 54 ? -21.031 -12.211 7.215 1 95.94 54 ALA B CA 1
ATOM 2278 C C . ALA B 1 54 ? -19.672 -11.555 7.43 1 95.94 54 ALA B C 1
ATOM 2280 O O . ALA B 1 54 ? -19.141 -10.898 6.531 1 95.94 54 ALA B O 1
ATOM 2281 N N . PRO B 1 55 ? -18.984 -11.797 8.617 1 97.06 55 PRO B N 1
ATOM 2282 C CA . PRO B 1 55 ? -17.688 -11.156 8.82 1 97.06 55 PRO B CA 1
ATOM 2283 C C . PRO B 1 55 ? -16.625 -11.641 7.824 1 97.06 55 PRO B C 1
ATOM 2285 O O . PRO B 1 55 ? -15.812 -10.844 7.352 1 97.06 55 PRO B O 1
ATOM 2288 N N . TRP B 1 56 ? -16.703 -12.883 7.543 1 98 56 TRP B N 1
ATOM 2289 C CA . TRP B 1 56 ? -15.695 -13.445 6.652 1 98 56 TRP B CA 1
ATOM 2290 C C . TRP B 1 56 ? -15.93 -13.016 5.211 1 98 56 TRP B C 1
ATOM 2292 O O . TRP B 1 56 ? -14.984 -12.781 4.461 1 98 56 TRP B O 1
ATOM 2302 N N . ASN B 1 57 ? -17.188 -12.883 4.84 1 97.56 57 ASN B N 1
ATOM 2303 C CA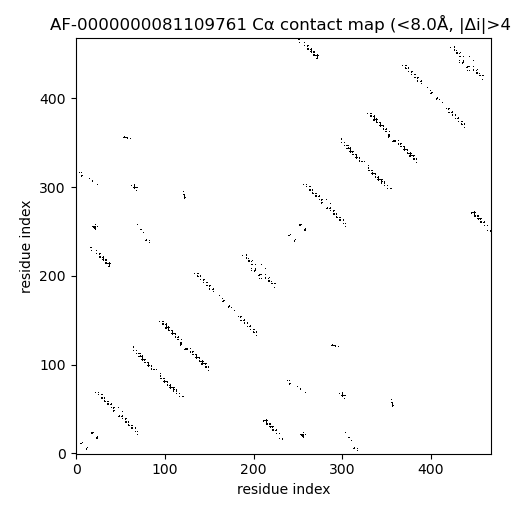 . ASN B 1 57 ? -17.516 -12.336 3.525 1 97.56 57 ASN B CA 1
ATOM 2304 C C . ASN B 1 57 ? -17.109 -10.875 3.408 1 97.56 57 ASN B C 1
ATOM 2306 O O . ASN B 1 57 ? -16.641 -10.438 2.354 1 97.56 57 ASN B O 1
ATOM 2310 N N . ALA B 1 58 ? -17.234 -10.141 4.477 1 97.69 58 ALA B N 1
ATOM 2311 C CA . ALA B 1 58 ? -16.812 -8.75 4.496 1 97.69 58 ALA B CA 1
ATOM 2312 C C . ALA B 1 58 ? -15.289 -8.633 4.348 1 97.69 58 ALA B C 1
ATOM 2314 O O . ALA B 1 58 ? -14.797 -7.785 3.598 1 97.69 58 ALA B O 1
ATOM 2315 N N . ILE B 1 59 ? -14.57 -9.492 5.027 1 98.31 59 ILE B N 1
ATOM 2316 C CA . ILE B 1 59 ? -13.109 -9.508 4.938 1 98.31 59 ILE B CA 1
ATOM 2317 C C . ILE B 1 59 ? -12.68 -9.812 3.504 1 98.31 59 ILE B C 1
ATOM 2319 O O . ILE B 1 59 ? -11.867 -9.086 2.93 1 98.31 59 ILE B O 1
ATOM 2323 N N . LYS B 1 60 ? -13.242 -10.805 2.986 1 97.62 60 LYS B N 1
ATOM 2324 C CA . LYS B 1 60 ? -12.922 -11.211 1.619 1 97.62 60 LYS B CA 1
ATOM 2325 C C . LYS B 1 60 ? -13.156 -10.062 0.639 1 97.62 60 LYS B C 1
ATOM 2327 O O . LYS B 1 60 ? -12.273 -9.742 -0.166 1 97.62 60 LYS B O 1
ATOM 2332 N N . LYS B 1 61 ? -14.242 -9.422 0.784 1 97.06 61 LYS B N 1
ATOM 2333 C CA . LYS B 1 61 ? -14.648 -8.367 -0.145 1 97.06 61 LYS B CA 1
ATOM 2334 C C . LYS B 1 61 ? -13.781 -7.121 0.031 1 97.06 61 LYS B C 1
ATOM 2336 O O . LYS B 1 61 ? -13.219 -6.609 -0.938 1 97.06 61 LYS B O 1
ATOM 2341 N N . GLN B 1 62 ? -13.641 -6.68 1.245 1 98.06 62 GLN B N 1
ATOM 2342 C CA . GLN B 1 62 ? -12.977 -5.41 1.512 1 98.06 62 GLN B CA 1
ATOM 2343 C C . GLN B 1 62 ? -11.477 -5.516 1.274 1 98.06 62 GLN B C 1
ATOM 2345 O O . GLN B 1 62 ? -10.859 -4.594 0.739 1 98.06 62 GLN B O 1
ATOM 2350 N N . PHE B 1 63 ? -10.914 -6.613 1.678 1 98.5 63 PHE B N 1
ATOM 2351 C CA . PHE B 1 63 ? -9.477 -6.762 1.471 1 98.5 63 PHE B CA 1
ATOM 2352 C C . PHE B 1 63 ? -9.164 -7.008 -0.001 1 98.5 63 PHE B C 1
ATOM 2354 O O . PHE B 1 63 ? -8.141 -6.562 -0.507 1 98.5 63 PHE B O 1
ATOM 2361 N N . GLY B 1 64 ? -10.062 -7.699 -0.694 1 98 64 GLY B N 1
ATOM 2362 C CA . GLY B 1 64 ? -9.914 -7.824 -2.135 1 98 64 GLY B CA 1
ATOM 2363 C C . GLY B 1 64 ? -9.961 -6.488 -2.855 1 98 64 GLY B C 1
ATOM 2364 O O . GLY B 1 64 ? -9.148 -6.23 -3.746 1 98 64 GLY B O 1
ATOM 2365 N N . LEU B 1 65 ? -10.836 -5.676 -2.439 1 98.12 65 LEU B N 1
ATOM 2366 C CA . LEU B 1 65 ? -10.969 -4.355 -3.051 1 98.12 65 LEU B CA 1
ATOM 2367 C C . LEU B 1 65 ? -9.766 -3.482 -2.707 1 98.12 65 LEU B C 1
ATOM 2369 O O . LEU B 1 65 ? -9.234 -2.787 -3.574 1 98.12 65 LEU B O 1
ATOM 2373 N N . ALA B 1 66 ? -9.383 -3.512 -1.438 1 98 66 ALA B N 1
ATOM 2374 C CA . ALA B 1 66 ? -8.211 -2.736 -1.024 1 98 66 ALA B CA 1
ATOM 2375 C C . ALA B 1 66 ? -6.984 -3.117 -1.844 1 98 66 ALA B C 1
ATOM 2377 O O . ALA B 1 66 ? -6.238 -2.248 -2.295 1 98 66 ALA B O 1
ATOM 2378 N N . ARG B 1 67 ? -6.812 -4.363 -2.023 1 97.69 67 ARG B N 1
ATOM 2379 C CA . ARG B 1 67 ? -5.691 -4.852 -2.82 1 97.69 67 ARG B CA 1
ATOM 2380 C C . ARG B 1 67 ? -5.797 -4.375 -4.266 1 97.69 67 ARG B C 1
ATOM 2382 O O . ARG B 1 67 ? -4.809 -3.93 -4.852 1 97.69 67 ARG B O 1
ATOM 2389 N N . LYS B 1 68 ? -6.969 -4.488 -4.801 1 97.81 68 LYS B N 1
ATOM 2390 C CA . LYS B 1 68 ? -7.195 -4.055 -6.176 1 97.81 68 LYS B CA 1
ATOM 2391 C C . LYS B 1 68 ? -6.836 -2.584 -6.359 1 97.81 68 LYS B C 1
ATOM 2393 O O . LYS B 1 68 ? -6.176 -2.219 -7.336 1 97.81 68 LYS B O 1
ATOM 2398 N N . ILE B 1 69 ? -7.18 -1.782 -5.434 1 97.5 69 ILE B N 1
ATOM 2399 C CA . ILE B 1 69 ? -6.914 -0.348 -5.473 1 97.5 69 ILE B CA 1
ATOM 2400 C C . ILE B 1 69 ? -5.414 -0.097 -5.355 1 97.5 69 ILE B C 1
ATOM 2402 O O . ILE B 1 69 ? -4.852 0.707 -6.102 1 97.5 69 ILE B O 1
ATOM 2406 N N . MET B 1 70 ? -4.777 -0.842 -4.551 1 95.06 70 MET B N 1
ATOM 2407 C CA . MET B 1 70 ? -3.363 -0.62 -4.262 1 95.06 70 MET B CA 1
ATOM 2408 C C . MET B 1 70 ? -2.488 -1.132 -5.402 1 95.06 70 MET B C 1
ATOM 2410 O O . MET B 1 70 ? -1.31 -0.783 -5.488 1 95.06 70 MET B O 1
ATOM 2414 N N . ARG B 1 71 ? -3.062 -1.92 -6.23 1 96 71 ARG B N 1
ATOM 2415 C CA . ARG B 1 71 ? -2.26 -2.527 -7.285 1 96 71 ARG B CA 1
ATOM 2416 C C . ARG B 1 71 ? -2.359 -1.726 -8.578 1 96 71 ARG B C 1
ATOM 2418 O O . ARG B 1 71 ? -1.656 -2.014 -9.547 1 96 71 ARG B O 1
ATOM 2425 N N . VAL B 1 72 ? -3.174 -0.719 -8.555 1 96.38 72 VAL B N 1
ATOM 2426 C CA . VAL B 1 72 ? -3.295 0.106 -9.758 1 96.38 72 VAL B CA 1
ATOM 2427 C C . VAL B 1 72 ? -1.931 0.688 -10.117 1 96.38 72 VAL B C 1
ATOM 2429 O O . VAL B 1 72 ? -1.24 1.252 -9.266 1 96.38 72 VAL B O 1
ATOM 2432 N N . GLY B 1 73 ? -1.531 0.492 -11.352 1 94.81 73 GLY B N 1
ATOM 2433 C CA . GLY B 1 73 ? -0.264 1.023 -11.828 1 94.81 73 GLY B CA 1
ATOM 2434 C C . GLY B 1 73 ? 0.869 0.016 -11.758 1 94.81 73 GLY B C 1
ATOM 2435 O O . GLY B 1 73 ? 1.943 0.244 -12.32 1 94.81 73 GLY B O 1
ATOM 2436 N N . LYS B 1 74 ? 0.668 -1.061 -11.102 1 95.75 74 LYS B N 1
ATOM 2437 C CA . LYS B 1 74 ? 1.701 -2.08 -10.945 1 95.75 74 LYS B CA 1
ATOM 2438 C C . LYS B 1 74 ? 1.998 -2.77 -12.273 1 95.75 74 LYS B C 1
ATOM 2440 O O . LYS B 1 74 ? 3.012 -3.459 -12.406 1 95.75 74 LYS B O 1
ATOM 2445 N N . ASN B 1 75 ? 1.105 -2.613 -13.266 1 97.06 75 ASN B N 1
ATOM 2446 C CA . ASN B 1 75 ? 1.329 -3.211 -14.578 1 97.06 75 ASN B CA 1
ATOM 2447 C C . ASN B 1 75 ? 2.611 -2.691 -15.227 1 97.06 75 ASN B C 1
ATOM 2449 O O . ASN B 1 75 ? 3.277 -3.416 -15.961 1 97.06 75 ASN B O 1
ATOM 2453 N N . VAL B 1 76 ? 2.965 -1.501 -14.891 1 96.06 76 VAL B N 1
ATOM 2454 C CA . VAL B 1 76 ? 4.137 -0.864 -15.484 1 96.06 76 VAL B CA 1
ATOM 2455 C C . VAL B 1 76 ? 5.398 -1.622 -15.078 1 96.06 76 VAL B C 1
ATOM 2457 O O . VAL B 1 76 ? 6.309 -1.803 -15.891 1 96.06 76 VAL B O 1
ATOM 2460 N N . GLU B 1 77 ? 5.43 -2.01 -13.891 1 95.44 77 GLU B N 1
ATOM 2461 C CA . GLU B 1 77 ? 6.566 -2.793 -13.414 1 95.44 77 GLU B CA 1
ATOM 2462 C C . GLU B 1 77 ? 6.727 -4.078 -14.219 1 95.44 77 GLU B C 1
ATOM 2464 O O . GLU B 1 77 ? 7.848 -4.48 -14.539 1 95.44 77 GLU B O 1
ATOM 2469 N N . HIS B 1 78 ? 5.668 -4.68 -14.555 1 97 78 HIS B N 1
ATOM 2470 C CA . HIS B 1 78 ? 5.723 -5.953 -15.266 1 97 78 HIS B CA 1
ATOM 2471 C C . HIS B 1 78 ? 6.031 -5.746 -16.75 1 97 78 HIS B C 1
ATOM 2473 O O . HIS B 1 78 ? 6.688 -6.582 -17.375 1 97 78 HIS B O 1
ATOM 2479 N N . PHE B 1 79 ? 5.559 -4.629 -17.297 1 96.81 79 PHE B N 1
ATOM 2480 C CA . PHE B 1 79 ? 5.98 -4.297 -18.656 1 96.81 79 PHE B CA 1
ATOM 2481 C C . PHE B 1 79 ? 7.488 -4.09 -18.719 1 96.81 79 PHE B C 1
ATOM 2483 O O . PHE B 1 79 ? 8.148 -4.574 -19.641 1 96.81 79 PHE B O 1
ATOM 2490 N N . LYS B 1 80 ? 8.008 -3.426 -17.734 1 95.44 80 LYS B N 1
ATOM 2491 C CA . LYS B 1 80 ? 9.453 -3.209 -17.672 1 95.44 80 LYS B CA 1
ATOM 2492 C C . LYS B 1 80 ? 10.203 -4.527 -17.516 1 95.44 80 LYS B C 1
ATOM 2494 O O . LYS B 1 80 ? 11.203 -4.766 -18.188 1 95.44 80 LYS B O 1
ATOM 2499 N N . ALA B 1 81 ? 9.695 -5.348 -16.656 1 95.56 81 ALA B N 1
ATOM 2500 C CA . ALA B 1 81 ? 10.328 -6.645 -16.422 1 95.56 81 ALA B CA 1
ATOM 2501 C C . ALA B 1 81 ? 10.297 -7.5 -17.688 1 95.56 81 ALA B C 1
ATOM 2503 O O . ALA B 1 81 ? 11.234 -8.258 -17.969 1 95.56 81 ALA B O 1
ATOM 2504 N N . ALA B 1 82 ? 9.211 -7.387 -18.438 1 96.75 82 ALA B N 1
ATOM 2505 C CA . ALA B 1 82 ? 9.125 -8.109 -19.688 1 96.75 82 ALA B CA 1
ATOM 2506 C C . ALA B 1 82 ? 10.195 -7.637 -20.672 1 96.75 82 ALA B C 1
ATOM 2508 O O . ALA B 1 82 ? 10.844 -8.445 -21.344 1 96.75 82 ALA B O 1
ATOM 2509 N N . ALA B 1 83 ? 10.344 -6.371 -20.734 1 95.62 83 ALA B N 1
ATOM 2510 C CA . ALA B 1 83 ? 11.367 -5.801 -21.625 1 95.62 83 ALA B CA 1
ATOM 2511 C C . ALA B 1 83 ? 12.766 -6.238 -21.188 1 95.62 83 ALA B C 1
ATOM 2513 O O . ALA B 1 83 ? 13.586 -6.602 -22.031 1 95.62 83 ALA B O 1
ATOM 2514 N N . GLN B 1 84 ? 13.031 -6.215 -19.969 1 95.25 84 GLN B N 1
ATOM 2515 C CA . GLN B 1 84 ? 14.328 -6.637 -19.438 1 95.25 84 GLN B CA 1
ATOM 2516 C C . GLN B 1 84 ? 14.594 -8.109 -19.75 1 95.25 84 GLN B C 1
ATOM 2518 O O . GLN B 1 84 ? 15.719 -8.484 -20.109 1 95.25 84 GLN B O 1
ATOM 2523 N N . ALA B 1 85 ? 13.57 -8.852 -19.578 1 95.31 85 ALA B N 1
ATOM 2524 C CA . ALA B 1 85 ? 13.711 -10.266 -19.891 1 95.31 85 ALA B CA 1
ATOM 2525 C C . ALA B 1 85 ? 14 -10.469 -21.375 1 95.31 85 ALA B C 1
ATOM 2527 O O . ALA B 1 85 ? 14.844 -11.289 -21.75 1 95.31 85 ALA B O 1
ATOM 2528 N N . ALA B 1 86 ? 13.305 -9.758 -22.188 1 95.06 86 ALA B N 1
ATOM 2529 C CA . ALA B 1 86 ? 13.5 -9.859 -23.625 1 95.06 86 ALA B CA 1
ATOM 2530 C C . ALA B 1 86 ? 14.922 -9.461 -24.016 1 95.06 86 ALA B C 1
ATOM 2532 O O . ALA B 1 86 ? 15.484 -10 -24.969 1 95.06 86 ALA B O 1
ATOM 2533 N N . ASP B 1 87 ? 15.477 -8.594 -23.25 1 94.31 87 ASP B N 1
ATOM 2534 C CA . ASP B 1 87 ? 16.797 -8.055 -23.562 1 94.31 87 ASP B CA 1
ATOM 2535 C C . ASP B 1 87 ? 17.906 -8.93 -22.984 1 94.31 87 ASP B C 1
ATOM 2537 O O . ASP B 1 87 ? 19.078 -8.711 -23.266 1 94.31 87 ASP B O 1
ATOM 2541 N N . ALA B 1 88 ? 17.469 -9.844 -22.156 1 92.12 88 ALA B N 1
ATOM 2542 C CA . ALA B 1 88 ? 18.469 -10.727 -21.562 1 92.12 88 ALA B CA 1
ATOM 2543 C C . ALA B 1 88 ? 18.922 -11.781 -22.562 1 92.12 88 ALA B C 1
ATOM 2545 O O . ALA B 1 88 ? 18.672 -12.977 -22.375 1 92.12 88 ALA B O 1
ATOM 2546 N N . LYS B 1 89 ? 19.844 -11.422 -23.453 1 91.69 89 LYS B N 1
ATOM 2547 C CA . LYS B 1 89 ? 20.234 -12.281 -24.562 1 91.69 89 LYS B CA 1
ATOM 2548 C C . LYS B 1 89 ? 21.203 -13.367 -24.109 1 91.69 89 LYS B C 1
ATOM 2550 O O . LYS B 1 89 ? 21.359 -14.398 -24.766 1 91.69 89 LYS B O 1
ATOM 2555 N N . ALA B 1 90 ? 21.812 -13.18 -22.969 1 92.44 90 ALA B N 1
ATOM 2556 C CA . ALA B 1 90 ? 22.766 -14.148 -22.438 1 92.44 90 ALA B CA 1
ATOM 2557 C C . ALA B 1 90 ? 22.047 -15.312 -21.766 1 92.44 90 ALA B C 1
ATOM 2559 O O . ALA B 1 90 ? 22.641 -16.359 -21.516 1 92.44 90 ALA B O 1
ATOM 2560 N N . ALA B 1 91 ? 20.766 -15.148 -21.453 1 90.44 91 ALA B N 1
ATOM 2561 C CA . ALA B 1 91 ? 20 -16.188 -20.766 1 90.44 91 ALA B CA 1
ATOM 2562 C C . ALA B 1 91 ? 19.594 -17.297 -21.719 1 90.44 91 ALA B C 1
ATOM 2564 O O . ALA B 1 91 ? 19.516 -17.078 -22.938 1 90.44 91 ALA B O 1
ATOM 2565 N N . GLU B 1 92 ? 19.406 -18.469 -21.203 1 94.75 92 GLU B N 1
ATOM 2566 C CA . GLU B 1 92 ? 18.875 -19.562 -22 1 94.75 92 GLU B CA 1
ATOM 2567 C C . GLU B 1 92 ? 17.578 -19.172 -22.688 1 94.75 92 GLU B C 1
ATOM 2569 O O . GLU B 1 92 ? 16.688 -18.594 -22.047 1 94.75 92 GLU B O 1
ATOM 2574 N N . PRO B 1 93 ? 17.484 -19.5 -23.891 1 95.88 93 PRO B N 1
ATOM 2575 C CA . PRO B 1 93 ? 16.344 -19.016 -24.672 1 95.88 93 PRO B CA 1
ATOM 2576 C C . PRO B 1 93 ? 14.992 -19.422 -24.062 1 95.88 93 PRO B C 1
ATOM 2578 O O . PRO B 1 93 ? 14.078 -18.594 -23.984 1 95.88 93 PRO B O 1
ATOM 2581 N N . PHE B 1 94 ? 14.867 -20.609 -23.719 1 96.62 94 PHE B N 1
ATOM 2582 C CA . PHE B 1 94 ? 13.594 -21.062 -23.172 1 96.62 94 PHE B CA 1
ATOM 2583 C C . PHE B 1 94 ? 13.234 -20.266 -21.922 1 96.62 94 PHE B C 1
ATOM 2585 O O . PHE B 1 94 ? 12.086 -19.844 -21.75 1 96.62 94 PHE B O 1
ATOM 2592 N N . LEU B 1 95 ? 14.18 -20.062 -21.062 1 96.81 95 LEU B N 1
ATOM 2593 C CA . LEU B 1 95 ? 13.93 -19.328 -19.828 1 96.81 95 LEU B CA 1
ATOM 2594 C C . LEU B 1 95 ? 13.641 -17.859 -20.125 1 96.81 95 LEU B C 1
ATOM 2596 O O . LEU B 1 95 ? 12.805 -17.25 -19.453 1 96.81 95 LEU B O 1
ATOM 2600 N N . ARG B 1 96 ? 14.312 -17.391 -21.094 1 97.5 96 ARG B N 1
ATOM 2601 C CA . ARG B 1 96 ? 14.07 -16.016 -21.516 1 97.5 96 ARG B CA 1
ATOM 2602 C C . ARG B 1 96 ? 12.633 -15.836 -22 1 97.5 96 ARG B C 1
ATOM 2604 O O . ARG B 1 96 ? 11.938 -14.922 -21.547 1 97.5 96 ARG B O 1
ATOM 2611 N N . TYR B 1 97 ? 12.211 -16.703 -22.844 1 97.56 97 TYR B N 1
ATOM 2612 C CA . TYR B 1 97 ? 10.859 -16.609 -23.391 1 97.56 97 TYR B CA 1
ATOM 2613 C C . TYR B 1 97 ? 9.82 -16.859 -22.297 1 97.56 97 TYR B C 1
ATOM 2615 O O . TYR B 1 97 ? 8.766 -16.219 -22.281 1 97.56 97 TYR B O 1
ATOM 2623 N N . ALA B 1 98 ? 10.102 -17.797 -21.438 1 98.06 98 ALA B N 1
ATOM 2624 C CA . ALA B 1 98 ? 9.188 -18.062 -20.312 1 98.06 98 ALA B CA 1
ATOM 2625 C C . ALA B 1 98 ? 9.055 -16.828 -19.422 1 98.06 98 ALA B C 1
ATOM 2627 O O . ALA B 1 98 ? 7.953 -16.5 -18.969 1 98.06 98 ALA B O 1
ATOM 2628 N N . ALA B 1 99 ? 10.148 -16.156 -19.234 1 97.94 99 ALA B N 1
ATOM 2629 C CA . ALA B 1 99 ? 10.141 -14.961 -18.391 1 97.94 99 ALA B CA 1
ATOM 2630 C C . ALA B 1 99 ? 9.344 -13.844 -19.062 1 97.94 99 ALA B C 1
ATOM 2632 O O . ALA B 1 99 ? 8.57 -13.148 -18.391 1 97.94 99 ALA B O 1
ATOM 2633 N N . VAL B 1 100 ? 9.539 -13.672 -20.328 1 98.31 100 VAL B N 1
ATOM 2634 C CA . VAL B 1 100 ? 8.797 -12.656 -21.062 1 98.31 100 VAL B CA 1
ATOM 2635 C C . VAL B 1 100 ? 7.301 -12.961 -20.984 1 98.31 100 VAL B C 1
ATOM 2637 O O . VAL B 1 100 ? 6.496 -12.078 -20.688 1 98.31 100 VAL B O 1
ATOM 2640 N N . GLY B 1 101 ? 6.992 -14.195 -21.281 1 98.5 101 GLY B N 1
ATOM 2641 C CA . GLY B 1 101 ? 5.594 -14.594 -21.234 1 98.5 101 GLY B CA 1
ATOM 2642 C C . GLY B 1 101 ? 4.965 -14.383 -19.859 1 98.5 101 GLY B C 1
ATOM 2643 O O . GLY B 1 101 ? 3.83 -13.914 -19.766 1 98.5 101 GLY B O 1
ATOM 2644 N N . ARG B 1 102 ? 5.648 -14.711 -18.875 1 98.69 102 ARG B N 1
ATOM 2645 C CA . ARG B 1 102 ? 5.172 -14.539 -17.5 1 98.69 102 ARG B CA 1
ATOM 2646 C C . ARG B 1 102 ? 4.887 -13.07 -17.219 1 98.69 102 ARG B C 1
ATOM 2648 O O . ARG B 1 102 ? 3.801 -12.719 -16.75 1 98.69 102 ARG B O 1
ATOM 2655 N N . GLN B 1 103 ? 5.809 -12.242 -17.594 1 98.69 103 GLN B N 1
ATOM 2656 C CA . GLN B 1 103 ? 5.703 -10.828 -17.281 1 98.69 103 GLN B CA 1
ATOM 2657 C C . GLN B 1 103 ? 4.625 -10.148 -18.125 1 98.69 103 GLN B C 1
ATOM 2659 O O . GLN B 1 103 ? 3.893 -9.289 -17.625 1 98.69 103 GLN B O 1
ATOM 2664 N N . VAL B 1 104 ? 4.523 -10.555 -19.328 1 98.62 104 VAL B N 1
ATOM 2665 C CA . VAL B 1 104 ? 3.465 -10.023 -20.188 1 98.62 104 VAL B CA 1
ATOM 2666 C C . VAL B 1 104 ? 2.104 -10.445 -19.641 1 98.62 104 VAL B C 1
ATOM 2668 O O . VAL B 1 104 ? 1.156 -9.656 -19.625 1 98.62 104 VAL B O 1
ATOM 2671 N N . GLY B 1 105 ? 2.049 -11.672 -19.25 1 98.81 105 GLY B N 1
ATOM 2672 C CA . GLY B 1 105 ? 0.826 -12.148 -18.625 1 98.81 105 GLY B CA 1
ATOM 2673 C C . GLY B 1 105 ? 0.433 -11.344 -17.391 1 98.81 105 GLY B C 1
ATOM 2674 O O . GLY B 1 105 ? -0.715 -10.914 -17.266 1 98.81 105 GLY B O 1
ATOM 2675 N N . TYR B 1 106 ? 1.35 -11.109 -16.578 1 98.62 106 TYR B N 1
ATOM 2676 C CA . TYR B 1 106 ? 1.073 -10.344 -15.359 1 98.62 106 TYR B CA 1
ATOM 2677 C C . TYR B 1 106 ? 0.726 -8.898 -15.688 1 98.62 106 TYR B C 1
ATOM 2679 O O . TYR B 1 106 ? -0.148 -8.305 -15.055 1 98.62 106 TYR B O 1
ATOM 2687 N N . ALA B 1 107 ? 1.395 -8.336 -16.672 1 98.5 107 ALA B N 1
ATOM 2688 C CA . ALA B 1 107 ? 1.084 -6.973 -17.094 1 98.5 107 ALA B CA 1
ATOM 2689 C C . ALA B 1 107 ? -0.348 -6.871 -17.625 1 98.5 107 ALA B C 1
ATOM 2691 O O . ALA B 1 107 ? -1.069 -5.926 -17.281 1 98.5 107 ALA B O 1
ATOM 2692 N N . GLY B 1 108 ? -0.687 -7.812 -18.406 1 98.69 108 GLY B N 1
ATOM 2693 C CA . GLY B 1 108 ? -2.049 -7.844 -18.906 1 98.69 108 GLY B CA 1
ATOM 2694 C C . GLY B 1 108 ? -3.088 -8.039 -17.812 1 98.69 108 GLY B C 1
ATOM 2695 O O . GLY B 1 108 ? -4.102 -7.34 -17.781 1 98.69 108 GLY B O 1
ATOM 2696 N N . TYR B 1 109 ? -2.832 -8.977 -17.016 1 98.75 109 TYR B N 1
ATOM 2697 C CA . TYR B 1 109 ? -3.719 -9.234 -15.891 1 98.75 109 TYR B CA 1
ATOM 2698 C C . TYR B 1 109 ? -3.977 -7.953 -15.102 1 98.75 109 TYR B C 1
ATOM 2700 O O . TYR B 1 109 ? -5.129 -7.566 -14.891 1 98.75 109 TYR B O 1
ATOM 2708 N N . LEU B 1 110 ? -2.941 -7.273 -14.734 1 98.44 110 LEU B N 1
ATOM 2709 C CA . LEU B 1 110 ? -3.043 -6.098 -13.867 1 98.44 110 LEU B CA 1
ATOM 2710 C C . LEU B 1 110 ? -3.672 -4.93 -14.617 1 98.44 110 LEU B C 1
ATOM 2712 O O . LEU B 1 110 ? -4.367 -4.102 -14.023 1 98.44 110 LEU B O 1
ATOM 2716 N N . THR B 1 111 ? -3.473 -4.867 -15.891 1 98.62 111 THR B N 1
ATOM 2717 C CA . THR B 1 111 ? -4.094 -3.824 -16.688 1 98.62 111 THR B CA 1
ATOM 2718 C C . THR B 1 111 ? -5.613 -3.971 -16.688 1 98.62 111 THR B C 1
ATOM 2720 O O . THR B 1 111 ? -6.336 -3.02 -16.375 1 98.62 111 THR B O 1
ATOM 2723 N N . PHE B 1 112 ? -6.055 -5.137 -16.969 1 98.62 112 PHE B N 1
ATOM 2724 C CA . PHE B 1 112 ? -7.492 -5.371 -17.016 1 98.62 112 PHE B CA 1
ATOM 2725 C C . PHE B 1 112 ? -8.109 -5.293 -15.633 1 98.62 112 PHE B C 1
ATOM 2727 O O . PHE B 1 112 ? -9.242 -4.828 -15.477 1 98.62 112 PHE B O 1
ATOM 2734 N N . ASP B 1 113 ? -7.406 -5.793 -14.703 1 98 113 ASP B N 1
ATOM 2735 C CA . ASP B 1 113 ? -7.883 -5.703 -13.328 1 98 113 ASP B CA 1
ATOM 2736 C C . ASP B 1 113 ? -8.047 -4.246 -12.898 1 98 113 ASP B C 1
ATOM 2738 O O . ASP B 1 113 ? -9.031 -3.891 -12.25 1 98 113 ASP B O 1
ATOM 2742 N N . ALA B 1 114 ? -7.113 -3.383 -13.266 1 97.75 114 ALA B N 1
ATOM 2743 C CA . ALA B 1 114 ? -7.156 -1.963 -12.93 1 97.75 114 ALA B CA 1
ATOM 2744 C C . ALA B 1 114 ? -8.367 -1.285 -13.555 1 97.75 114 ALA B C 1
ATOM 2746 O O . ALA B 1 114 ? -8.992 -0.418 -12.945 1 97.75 114 ALA B O 1
ATOM 2747 N N . LEU B 1 115 ? -8.711 -1.715 -14.68 1 97.81 115 LEU B N 1
ATOM 2748 C CA . LEU B 1 115 ? -9.812 -1.104 -15.406 1 97.81 115 LEU B CA 1
ATOM 2749 C C . LEU B 1 115 ? -11.148 -1.394 -14.719 1 97.81 115 LEU B C 1
ATOM 2751 O O . LEU B 1 115 ? -12.133 -0.682 -14.93 1 97.81 115 LEU B O 1
ATOM 2755 N N . THR B 1 116 ? -11.18 -2.363 -13.891 1 97.81 116 THR B N 1
ATOM 2756 C CA . THR B 1 116 ? -12.445 -2.766 -13.281 1 97.81 116 THR B CA 1
ATOM 2757 C C . THR B 1 116 ? -12.562 -2.219 -11.867 1 97.81 116 THR B C 1
ATOM 2759 O O . THR B 1 116 ? -13.539 -2.502 -11.164 1 97.81 116 THR B O 1
ATOM 2762 N N . VAL B 1 117 ? -11.625 -1.422 -11.438 1 97.56 117 VAL B N 1
ATOM 2763 C CA . VAL B 1 117 ? -11.617 -0.88 -10.078 1 97.56 117 VAL B CA 1
ATOM 2764 C C . VAL B 1 117 ? -12.867 -0.03 -9.859 1 97.56 117 VAL B C 1
ATOM 2766 O O . VAL B 1 117 ? -13.492 -0.103 -8.797 1 97.56 117 VAL B O 1
ATOM 2769 N N . GLY B 1 118 ? -13.266 0.771 -10.867 1 97.25 118 GLY B N 1
ATOM 2770 C CA . GLY B 1 118 ? -14.43 1.626 -10.727 1 97.25 118 GLY B CA 1
ATOM 2771 C C . GLY B 1 118 ? -15.711 0.852 -10.477 1 97.25 118 GLY B C 1
ATOM 2772 O O . GLY B 1 118 ? -16.531 1.252 -9.648 1 97.25 118 GLY B O 1
ATOM 2773 N N . ASP B 1 119 ? -15.844 -0.201 -11.156 1 97.75 119 ASP B N 1
ATOM 2774 C CA . ASP B 1 119 ? -17 -1.061 -10.977 1 97.75 119 ASP B CA 1
ATOM 2775 C C . ASP B 1 119 ? -16.969 -1.771 -9.625 1 97.75 119 ASP B C 1
ATOM 2777 O O . ASP B 1 119 ? -17.953 -1.793 -8.898 1 97.75 119 ASP B O 1
ATOM 2781 N N . ALA B 1 120 ? -15.828 -2.312 -9.305 1 97.06 120 ALA B N 1
ATOM 2782 C CA . ALA B 1 120 ? -15.656 -3.072 -8.07 1 97.06 120 ALA B CA 1
ATOM 2783 C C . ALA B 1 120 ? -15.883 -2.188 -6.848 1 97.06 120 ALA B C 1
ATOM 2785 O O . ALA B 1 120 ? -16.406 -2.643 -5.832 1 97.06 120 ALA B O 1
ATOM 2786 N N . ALA B 1 121 ? -15.539 -0.881 -6.934 1 97 121 ALA B N 1
ATOM 2787 C CA . ALA B 1 121 ? -15.641 0.052 -5.812 1 97 121 ALA B CA 1
ATOM 2788 C C . ALA B 1 121 ? -17.031 0.69 -5.758 1 97 121 ALA B C 1
ATOM 2790 O O . ALA B 1 121 ? -17.312 1.48 -4.855 1 97 121 ALA B O 1
ATOM 2791 N N . GLY B 1 122 ? -17.875 0.403 -6.742 1 96.31 122 GLY B N 1
ATOM 2792 C CA . GLY B 1 122 ? -19.203 0.977 -6.773 1 96.31 122 GLY B CA 1
ATOM 2793 C C . GLY B 1 122 ? -19.219 2.434 -7.203 1 96.31 122 GLY B C 1
ATOM 2794 O O . GLY B 1 122 ? -20.156 3.168 -6.891 1 96.31 122 GLY B O 1
ATOM 2795 N N . ILE B 1 123 ? -18.172 2.926 -7.824 1 96.38 123 ILE B N 1
ATOM 2796 C CA . ILE B 1 123 ? -18.078 4.305 -8.289 1 96.38 123 ILE B CA 1
ATOM 2797 C C . ILE B 1 123 ? -18.984 4.504 -9.5 1 96.38 123 ILE B C 1
ATOM 2799 O O . ILE B 1 123 ? -19.781 5.453 -9.547 1 96.38 123 ILE B O 1
ATOM 2803 N N . ARG B 1 124 ? -18.875 3.59 -10.453 1 94.31 124 ARG B N 1
ATOM 2804 C CA . ARG B 1 124 ? -19.734 3.562 -11.633 1 94.31 124 ARG B CA 1
ATOM 2805 C C . ARG B 1 124 ? -19.906 2.141 -12.156 1 94.31 124 ARG B C 1
ATOM 2807 O O . ARG B 1 124 ? -18.922 1.468 -12.469 1 94.31 124 ARG B O 1
ATOM 2814 N N . LYS B 1 125 ? -21.141 1.807 -12.273 1 93.44 125 LYS B N 1
ATOM 2815 C CA . LYS B 1 125 ? -21.391 0.479 -12.82 1 93.44 125 LYS B CA 1
ATOM 2816 C C . LYS B 1 125 ? -21 0.399 -14.289 1 93.44 125 LYS B C 1
ATOM 2818 O O . LYS B 1 125 ? -21.25 1.329 -15.055 1 93.44 125 LYS B O 1
ATOM 2823 N N . TRP B 1 126 ? -20.297 -0.6 -14.602 1 93.56 126 TRP B N 1
ATOM 2824 C CA . TRP B 1 126 ? -19.844 -0.821 -15.969 1 93.56 126 TRP B CA 1
ATOM 2825 C C . TRP B 1 126 ? -20.172 -2.232 -16.438 1 93.56 126 TRP B C 1
ATOM 2827 O O . TRP B 1 126 ? -19.688 -3.215 -15.883 1 93.56 126 TRP B O 1
ATOM 2837 N N . HIS B 1 127 ? -20.984 -2.367 -17.438 1 93.75 127 HIS B N 1
ATOM 2838 C CA . HIS B 1 127 ? -21.469 -3.658 -17.906 1 93.75 127 HIS B CA 1
ATOM 2839 C C . HIS B 1 127 ? -20.312 -4.516 -18.438 1 93.75 127 HIS B C 1
ATOM 2841 O O . HIS B 1 127 ? -20.375 -5.742 -18.359 1 93.75 127 HIS B O 1
ATOM 2847 N N . ALA B 1 128 ? -19.25 -3.902 -18.859 1 96.31 128 ALA B N 1
ATOM 2848 C CA . ALA B 1 128 ? -18.141 -4.641 -19.453 1 96.31 128 ALA B CA 1
ATOM 2849 C C . ALA B 1 128 ? -17.188 -5.152 -18.391 1 96.31 128 ALA B C 1
ATOM 2851 O O . ALA B 1 128 ? -16.203 -5.844 -18.688 1 96.31 128 ALA B O 1
ATOM 2852 N N . ALA B 1 129 ? -17.406 -4.797 -17.156 1 96.44 129 ALA B N 1
ATOM 2853 C CA . ALA B 1 129 ? -16.5 -5.141 -16.078 1 96.44 129 ALA B CA 1
ATOM 2854 C C . ALA B 1 129 ? -16.312 -6.652 -15.969 1 96.44 129 ALA B C 1
ATOM 2856 O O . ALA B 1 129 ? -15.195 -7.137 -15.758 1 96.44 129 ALA B O 1
ATOM 2857 N N . LYS B 1 130 ? -17.344 -7.387 -16.109 1 95.75 130 LYS B N 1
ATOM 2858 C CA . LYS B 1 130 ? -17.25 -8.844 -16.016 1 95.75 130 LYS B CA 1
ATOM 2859 C C . LYS B 1 130 ? -16.375 -9.414 -17.125 1 95.75 130 LYS B C 1
ATOM 2861 O O . LYS B 1 130 ? -15.523 -10.273 -16.859 1 95.75 130 LYS B O 1
ATOM 2866 N N . THR B 1 131 ? -16.562 -8.945 -18.266 1 97.62 131 THR B N 1
ATOM 2867 C CA . THR B 1 131 ? -15.773 -9.406 -19.406 1 97.62 131 THR B CA 1
ATOM 2868 C C . THR B 1 131 ? -14.297 -9.047 -19.219 1 97.62 131 THR B C 1
ATOM 2870 O O . THR B 1 131 ? -13.422 -9.859 -19.516 1 97.62 131 THR B O 1
ATOM 2873 N N . LEU B 1 132 ? -14.094 -7.879 -18.766 1 97.94 132 LEU B N 1
ATOM 2874 C CA . LEU B 1 132 ? -12.719 -7.438 -18.547 1 97.94 132 LEU B CA 1
ATOM 2875 C C . LEU B 1 132 ? -12.047 -8.273 -17.453 1 97.94 132 LEU B C 1
ATOM 2877 O O . LEU B 1 132 ? -10.852 -8.562 -17.547 1 97.94 132 LEU B O 1
ATOM 2881 N N . GLN B 1 133 ? -12.82 -8.664 -16.484 1 97.88 133 GLN B N 1
ATOM 2882 C CA . GLN B 1 133 ? -12.273 -9.516 -15.438 1 97.88 133 GLN B CA 1
ATOM 2883 C C . GLN B 1 133 ? -11.93 -10.898 -15.977 1 97.88 133 GLN B C 1
ATOM 2885 O O . GLN B 1 133 ? -10.969 -11.531 -15.523 1 97.88 133 GLN B O 1
ATOM 2890 N N . GLN B 1 134 ? -12.633 -11.359 -16.922 1 98 134 GLN B N 1
ATOM 2891 C CA . GLN B 1 134 ? -12.305 -12.633 -17.578 1 98 134 GLN B CA 1
ATOM 2892 C C . GLN B 1 134 ? -11 -12.531 -18.344 1 98 134 GLN B C 1
ATOM 2894 O O . GLN B 1 134 ? -10.172 -13.453 -18.312 1 98 134 GLN B O 1
ATOM 2899 N N . HIS B 1 135 ? -10.906 -11.422 -19 1 98.5 135 HIS B N 1
ATOM 2900 C CA . HIS B 1 135 ? -9.633 -11.211 -19.688 1 98.5 135 HIS B CA 1
ATOM 2901 C C . HIS B 1 135 ? -8.477 -11.141 -18.703 1 98.5 135 HIS B C 1
ATOM 2903 O O . HIS B 1 135 ? -7.402 -11.688 -18.969 1 98.5 135 HIS B O 1
ATOM 2909 N N . ALA B 1 136 ? -8.734 -10.469 -17.609 1 98.56 136 ALA B N 1
ATOM 2910 C CA . ALA B 1 136 ? -7.703 -10.414 -16.562 1 98.56 136 ALA B CA 1
ATOM 2911 C C . ALA B 1 136 ? -7.301 -11.82 -16.125 1 98.56 136 ALA B C 1
ATOM 2913 O O . ALA B 1 136 ? -6.109 -12.133 -16.031 1 98.56 136 ALA B O 1
ATOM 2914 N N . SER B 1 137 ? -8.242 -12.656 -15.961 1 98.56 137 SER B N 1
ATOM 2915 C CA . SER B 1 137 ? -7.988 -14.023 -15.508 1 98.56 137 SER B CA 1
ATOM 2916 C C . SER B 1 137 ? -7.227 -14.82 -16.562 1 98.56 137 SER B C 1
ATOM 2918 O O . SER B 1 137 ? -6.355 -15.625 -16.234 1 98.56 137 SER B O 1
ATOM 2920 N N . ARG B 1 138 ? -7.523 -14.625 -17.781 1 98.75 138 ARG B N 1
ATOM 2921 C CA . ARG B 1 138 ? -6.82 -15.32 -18.844 1 98.75 138 ARG B CA 1
ATOM 2922 C C . ARG B 1 138 ? -5.348 -14.922 -18.891 1 98.75 138 ARG B C 1
ATOM 2924 O O . ARG B 1 138 ? -4.473 -15.773 -19.031 1 98.75 138 ARG B O 1
ATOM 2931 N N . PHE B 1 139 ? -5.156 -13.672 -18.766 1 98.81 139 PHE B N 1
ATOM 2932 C CA . PHE B 1 139 ? -3.781 -13.188 -18.766 1 98.81 139 PHE B CA 1
ATOM 2933 C C . PHE B 1 139 ? -3.035 -13.68 -17.531 1 98.81 139 PHE B C 1
ATOM 2935 O O . PHE B 1 139 ? -1.852 -14.016 -17.609 1 98.81 139 PHE B O 1
ATOM 2942 N N . TRP B 1 140 ? -3.729 -13.664 -16.453 1 98.75 140 TRP B N 1
ATOM 2943 C CA . TRP B 1 140 ? -3.111 -14.188 -15.242 1 98.75 140 TRP B CA 1
ATOM 2944 C C . TRP B 1 140 ? -2.727 -15.648 -15.414 1 98.75 140 TRP B C 1
ATOM 2946 O O . TRP B 1 140 ? -1.604 -16.047 -15.094 1 98.75 140 TRP B O 1
ATOM 2956 N N . ALA B 1 141 ? -3.623 -16.438 -15.945 1 98.69 141 ALA B N 1
ATOM 2957 C CA . ALA B 1 141 ? -3.35 -17.859 -16.188 1 98.69 141 ALA B CA 1
ATOM 2958 C C . ALA B 1 141 ? -2.15 -18.031 -17.109 1 98.69 141 ALA B C 1
ATOM 2960 O O . ALA B 1 141 ? -1.298 -18.891 -16.891 1 98.69 141 ALA B O 1
ATOM 2961 N N . MET B 1 142 ? -2.139 -17.219 -18.125 1 98.69 142 MET B N 1
ATOM 2962 C CA . MET B 1 142 ? -1.008 -17.281 -19.047 1 98.69 142 MET B CA 1
ATOM 2963 C C . MET B 1 142 ? 0.306 -17.031 -18.312 1 98.69 142 MET B C 1
ATOM 2965 O O . MET B 1 142 ? 1.267 -17.781 -18.484 1 98.69 142 MET B O 1
ATOM 2969 N N . GLY B 1 143 ? 0.343 -16 -17.516 1 98.75 143 GLY B N 1
ATOM 2970 C CA . GLY B 1 143 ? 1.544 -15.734 -16.75 1 98.75 143 GLY B CA 1
ATOM 2971 C C . GLY B 1 143 ? 1.946 -16.891 -15.852 1 98.75 143 GLY B C 1
ATOM 2972 O O . GLY B 1 143 ? 3.119 -17.266 -15.797 1 98.75 143 GLY B O 1
ATOM 2973 N N . LEU B 1 144 ? 0.993 -17.438 -15.234 1 98.75 144 LEU B N 1
ATOM 2974 C CA . LEU B 1 144 ? 1.255 -18.547 -14.312 1 98.75 144 LEU B CA 1
ATOM 2975 C C . LEU B 1 144 ? 1.766 -19.766 -15.062 1 98.75 144 LEU B C 1
ATOM 2977 O O . LEU B 1 144 ? 2.668 -20.469 -14.586 1 98.75 144 LEU B O 1
ATOM 2981 N N . ILE B 1 145 ? 1.215 -20.047 -16.172 1 98.81 145 ILE B N 1
ATOM 2982 C CA . ILE B 1 145 ? 1.621 -21.203 -16.953 1 98.81 145 ILE B CA 1
ATOM 2983 C C . ILE B 1 145 ? 3.074 -21.047 -17.391 1 98.81 145 ILE B C 1
ATOM 2985 O O . ILE B 1 145 ? 3.867 -21.984 -17.297 1 98.81 145 ILE B O 1
ATOM 2989 N N . PHE B 1 146 ? 3.441 -19.891 -17.844 1 98.81 146 PHE B N 1
ATOM 2990 C CA . PHE B 1 146 ? 4.824 -19.641 -18.234 1 98.81 146 PHE B CA 1
ATOM 2991 C C . PHE B 1 146 ? 5.75 -19.719 -17.031 1 98.81 146 PHE B C 1
ATOM 2993 O O . PHE B 1 146 ? 6.883 -20.188 -17.141 1 98.81 146 PHE B O 1
ATOM 3000 N N . SER B 1 147 ? 5.273 -19.219 -15.914 1 98.56 147 SER B N 1
ATOM 3001 C CA . SER B 1 147 ? 6.062 -19.312 -14.688 1 98.56 147 SER B CA 1
ATOM 3002 C C . SER B 1 147 ? 6.324 -20.766 -14.305 1 98.56 147 SER B C 1
ATOM 3004 O O . SER B 1 147 ? 7.457 -21.141 -13.984 1 98.56 147 SER B O 1
ATOM 3006 N N . ILE B 1 148 ? 5.336 -21.562 -14.367 1 98.69 148 ILE B N 1
ATOM 3007 C CA . ILE B 1 148 ? 5.449 -22.984 -14.031 1 98.69 148 ILE B CA 1
ATOM 3008 C C . ILE B 1 148 ? 6.43 -23.656 -14.992 1 98.69 148 ILE B C 1
ATOM 3010 O O . ILE B 1 148 ? 7.32 -24.391 -14.555 1 98.69 148 ILE B O 1
ATOM 3014 N N . ALA B 1 149 ? 6.273 -23.375 -16.266 1 98.62 149 ALA B N 1
ATOM 3015 C CA . ALA B 1 149 ? 7.18 -23.953 -17.266 1 98.62 149 ALA B CA 1
ATOM 3016 C C . ALA B 1 149 ? 8.625 -23.547 -16.984 1 98.62 149 ALA B C 1
ATOM 3018 O O . ALA B 1 149 ? 9.531 -24.391 -17.047 1 98.62 149 ALA B O 1
ATOM 3019 N N . GLY B 1 150 ? 8.82 -22.312 -16.656 1 98 150 GLY B N 1
ATOM 3020 C CA . GLY B 1 150 ? 10.156 -21.828 -16.328 1 98 150 GLY B CA 1
ATOM 3021 C C . GLY B 1 150 ? 10.742 -22.5 -15.094 1 98 150 GLY B C 1
ATOM 3022 O O . GLY B 1 150 ? 11.914 -22.875 -15.078 1 98 150 GLY B O 1
ATOM 3023 N N . GLN B 1 151 ? 9.922 -22.672 -14.125 1 98.12 151 GLN B N 1
ATOM 3024 C CA . GLN B 1 151 ? 10.398 -23.281 -12.883 1 98.12 151 GLN B CA 1
ATOM 3025 C C . GLN B 1 151 ? 10.727 -24.75 -13.078 1 98.12 151 GLN B C 1
ATOM 3027 O O . GLN B 1 151 ? 11.703 -25.25 -12.523 1 98.12 151 GLN B O 1
ATOM 3032 N N . VAL B 1 152 ? 9.891 -25.422 -13.82 1 98.31 152 VAL B N 1
ATOM 3033 C CA . VAL B 1 152 ? 10.148 -26.844 -14.109 1 98.31 152 VAL B CA 1
ATOM 3034 C C . VAL B 1 152 ? 11.469 -26.984 -14.852 1 98.31 152 VAL B C 1
ATOM 3036 O O . VAL B 1 152 ? 12.281 -27.844 -14.523 1 98.31 152 VAL B O 1
ATOM 3039 N N . TYR B 1 153 ? 11.664 -26.141 -15.82 1 97.88 153 TYR B N 1
ATOM 3040 C CA . TYR B 1 153 ? 12.906 -26.172 -16.578 1 97.88 153 TYR B CA 1
ATOM 3041 C C . TYR B 1 153 ? 14.102 -25.828 -15.695 1 97.88 153 TYR B C 1
ATOM 3043 O O . TYR B 1 153 ? 15.164 -26.438 -15.812 1 97.88 153 TYR B O 1
ATOM 3051 N N . THR B 1 154 ? 13.945 -24.859 -14.852 1 97.25 154 THR B N 1
ATOM 3052 C CA . THR B 1 154 ? 15 -24.469 -13.922 1 97.25 154 THR B CA 1
ATOM 3053 C C . THR B 1 154 ? 15.383 -25.625 -13.016 1 97.25 154 THR B C 1
ATOM 3055 O O . THR B 1 154 ? 16.562 -25.891 -12.805 1 97.25 154 THR B O 1
ATOM 3058 N N . LEU B 1 155 ? 14.414 -26.328 -12.523 1 97.38 155 LEU B N 1
ATOM 3059 C CA . LEU B 1 155 ? 14.672 -27.469 -11.656 1 97.38 155 LEU B CA 1
ATOM 3060 C C . LEU B 1 155 ? 15.406 -28.578 -12.414 1 97.38 155 LEU B C 1
ATOM 3062 O O . LEU B 1 155 ? 16.312 -29.219 -11.875 1 97.38 155 LEU B O 1
ATOM 3066 N N . TYR B 1 156 ? 15.031 -28.75 -13.648 1 96.94 156 TYR B N 1
ATOM 3067 C CA . TYR B 1 156 ? 15.703 -29.734 -14.5 1 96.94 156 TYR B CA 1
ATOM 3068 C C . TYR B 1 156 ? 17.156 -29.359 -14.719 1 96.94 156 TYR B C 1
ATOM 3070 O O . TYR B 1 156 ? 18.047 -30.219 -14.586 1 96.94 156 TYR B O 1
ATOM 3078 N N . ARG B 1 157 ? 17.422 -28.141 -14.977 1 95.31 157 ARG B N 1
ATOM 3079 C CA . ARG B 1 157 ? 18.766 -27.672 -15.219 1 95.31 157 ARG B CA 1
ATOM 3080 C C . ARG B 1 157 ? 19.625 -27.75 -13.953 1 95.31 157 ARG B C 1
ATOM 3082 O O . ARG B 1 157 ? 20.812 -28.062 -14.023 1 95.31 157 ARG B O 1
ATOM 3089 N N . LEU B 1 158 ? 19 -27.438 -12.859 1 95.94 158 LEU B N 1
ATOM 3090 C CA . LEU B 1 158 ? 19.719 -27.5 -11.594 1 95.94 158 LEU B CA 1
ATOM 3091 C C . LEU B 1 158 ? 20.109 -28.938 -11.266 1 95.94 158 LEU B C 1
ATOM 3093 O O . LEU B 1 158 ? 21.188 -29.188 -10.727 1 95.94 158 LEU B O 1
ATOM 3097 N N . LYS B 1 159 ? 19.25 -29.844 -11.594 1 95.38 159 LYS B N 1
ATOM 3098 C CA . LYS B 1 159 ? 19.578 -31.25 -11.398 1 95.38 159 LYS B CA 1
ATOM 3099 C C . LYS B 1 159 ? 20.766 -31.672 -12.258 1 95.38 159 LYS B C 1
ATOM 3101 O O . LYS B 1 159 ? 21.656 -32.406 -11.797 1 95.38 159 LYS B O 1
ATOM 3106 N N . GLN B 1 160 ? 20.859 -31.219 -13.445 1 94.81 160 GLN B N 1
ATOM 3107 C CA . GLN B 1 160 ? 21.969 -31.5 -14.352 1 94.81 160 GLN B CA 1
ATOM 3108 C C . GLN B 1 160 ? 23.266 -30.906 -13.836 1 94.81 160 GLN B C 1
ATOM 3110 O O . GLN B 1 160 ? 24.328 -31.547 -13.914 1 94.81 160 GLN B O 1
ATOM 3115 N N . ARG B 1 161 ? 23.125 -29.734 -13.375 1 92.81 161 ARG B N 1
ATOM 3116 C CA . ARG B 1 161 ? 24.297 -29.047 -12.844 1 92.81 161 ARG B CA 1
ATOM 3117 C C . ARG B 1 161 ? 24.828 -29.766 -11.602 1 92.81 161 ARG B C 1
ATOM 3119 O O . ARG B 1 161 ? 26.031 -29.875 -11.414 1 92.81 161 ARG B O 1
ATOM 3126 N N . GLU B 1 162 ? 23.938 -30.188 -10.766 1 91.81 162 GLU B N 1
ATOM 3127 C CA . GLU B 1 162 ? 24.312 -30.875 -9.523 1 91.81 162 GLU B CA 1
ATOM 3128 C C . GLU B 1 162 ? 25.047 -32.188 -9.82 1 91.81 162 GLU B C 1
ATOM 3130 O O . GLU B 1 162 ? 25.969 -32.562 -9.102 1 91.81 162 GLU B O 1
ATOM 3135 N N . ALA B 1 163 ? 24.688 -32.812 -10.859 1 91.62 163 ALA B N 1
ATOM 3136 C CA . ALA B 1 163 ? 25.266 -34.125 -11.227 1 91.62 163 ALA B CA 1
ATOM 3137 C C . ALA B 1 163 ? 26.719 -33.938 -11.68 1 91.62 163 ALA B C 1
ATOM 3139 O O . ALA B 1 163 ? 27.5 -34.875 -11.617 1 91.62 163 ALA B O 1
ATOM 3140 N N . LYS B 1 164 ? 27.047 -32.781 -12.016 1 91 164 LYS B N 1
ATOM 3141 C CA . LYS B 1 164 ? 28.391 -32.531 -12.555 1 91 164 LYS B CA 1
ATOM 3142 C C . LYS B 1 164 ? 29.344 -32.031 -11.461 1 91 164 LYS B C 1
ATOM 3144 O O . LYS B 1 164 ? 30.531 -31.891 -11.703 1 91 164 LYS B O 1
ATOM 3149 N N . ILE B 1 165 ? 28.812 -31.781 -10.312 1 88.31 165 ILE B N 1
ATOM 3150 C CA . ILE B 1 165 ? 29.625 -31.172 -9.258 1 88.31 165 ILE B CA 1
ATOM 3151 C C . ILE B 1 165 ? 30.484 -32.25 -8.586 1 88.31 165 ILE B C 1
ATOM 3153 O O . ILE B 1 165 ? 30 -33.344 -8.297 1 88.31 165 ILE B O 1
ATOM 3157 N N . ASP B 1 166 ? 31.781 -31.984 -8.484 1 83.94 166 ASP B N 1
ATOM 3158 C CA . ASP B 1 166 ? 32.688 -32.781 -7.652 1 83.94 166 ASP B CA 1
ATOM 3159 C C . ASP B 1 166 ? 32.75 -32.219 -6.23 1 83.94 166 ASP B C 1
ATOM 3161 O O . ASP B 1 166 ? 33.406 -31.203 -5.98 1 83.94 166 ASP B O 1
ATOM 3165 N N . ARG B 1 167 ? 32.188 -32.844 -5.23 1 82.38 167 ARG B N 1
ATOM 3166 C CA . ARG B 1 167 ? 32.031 -32.344 -3.867 1 82.38 167 ARG B CA 1
ATOM 3167 C C . ARG B 1 167 ? 33.312 -32.562 -3.047 1 82.38 167 ARG B C 1
ATOM 3169 O O . ARG B 1 167 ? 33.312 -32.3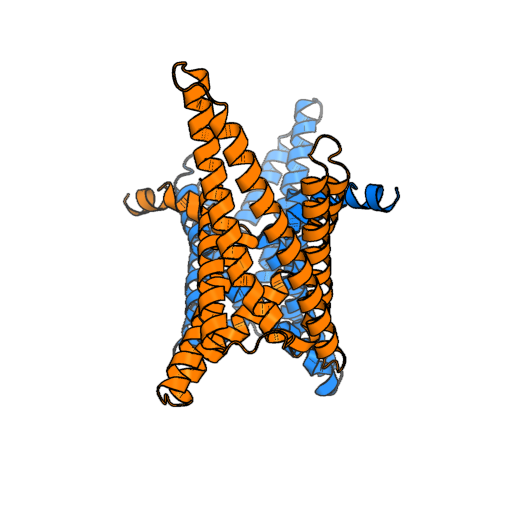12 -1.841 1 82.38 167 ARG B O 1
ATOM 3176 N N . LYS B 1 168 ? 34.344 -32.969 -3.711 1 86.38 168 LYS B N 1
ATOM 3177 C CA . LYS B 1 168 ? 35.562 -33.25 -2.998 1 86.38 168 LYS B CA 1
ATOM 3178 C C . LYS B 1 168 ? 36.375 -31.953 -2.805 1 86.38 168 LYS B C 1
ATOM 3180 O O . LYS B 1 168 ? 37.25 -31.891 -1.929 1 86.38 168 LYS B O 1
ATOM 3185 N N . ASP B 1 169 ? 36.125 -30.953 -3.486 1 86.81 169 ASP B N 1
ATOM 3186 C CA . ASP B 1 169 ? 36.844 -29.688 -3.318 1 86.81 169 ASP B CA 1
ATOM 3187 C C . ASP B 1 169 ? 35.906 -28.594 -2.775 1 86.81 169 ASP B C 1
ATOM 3189 O O . ASP B 1 169 ? 34.688 -28.75 -2.795 1 86.81 169 ASP B O 1
ATOM 3193 N N . GLY B 1 170 ? 36.438 -27.641 -2.123 1 87.06 170 GLY B N 1
ATOM 3194 C CA . GLY B 1 170 ? 35.75 -26.516 -1.496 1 87.06 170 GLY B CA 1
ATOM 3195 C C . GLY B 1 170 ? 34.812 -25.797 -2.443 1 87.06 170 GLY B C 1
ATOM 3196 O O . GLY B 1 170 ? 33.688 -25.438 -2.062 1 87.06 170 GLY B O 1
ATOM 3197 N N . GLU B 1 171 ? 35.312 -25.625 -3.65 1 88.06 171 GLU B N 1
ATOM 3198 C CA . GLU B 1 171 ? 34.5 -24.938 -4.648 1 88.06 171 GLU B CA 1
ATOM 3199 C C . GLU B 1 171 ? 33.219 -25.734 -4.961 1 88.06 171 GLU B C 1
ATOM 3201 O O . GLU B 1 171 ? 32.156 -25.172 -5.152 1 88.06 171 GLU B O 1
ATOM 3206 N N . GLY B 1 172 ? 33.375 -26.984 -4.988 1 89.56 172 GLY B N 1
ATOM 3207 C CA . GLY B 1 172 ? 32.25 -27.859 -5.242 1 89.56 172 GLY B CA 1
ATOM 3208 C C . GLY B 1 172 ? 31.219 -27.844 -4.125 1 89.56 172 GLY B C 1
ATOM 3209 O O . GLY B 1 172 ? 30.016 -27.875 -4.379 1 89.56 172 GLY B O 1
ATOM 3210 N N . VAL B 1 173 ? 31.703 -27.719 -2.957 1 90.81 173 VAL B N 1
ATOM 3211 C CA . VAL B 1 173 ? 30.812 -27.672 -1.802 1 90.81 173 VAL B CA 1
ATOM 3212 C C . VAL B 1 173 ? 30 -26.359 -1.823 1 90.81 173 VAL B C 1
ATOM 3214 O O . VAL B 1 173 ? 28.797 -26.375 -1.56 1 90.81 173 VAL B O 1
ATOM 3217 N N . VAL B 1 174 ? 30.641 -25.312 -2.113 1 92.75 174 VAL B N 1
ATOM 3218 C CA . VAL B 1 174 ? 29.984 -24.016 -2.178 1 92.75 174 VAL B CA 1
ATOM 3219 C C . VAL B 1 174 ? 28.922 -24.016 -3.279 1 92.75 174 VAL B C 1
ATOM 3221 O O . VAL B 1 174 ? 27.812 -23.547 -3.078 1 92.75 174 VAL B O 1
ATOM 3224 N N . GLU B 1 175 ? 29.297 -24.578 -4.359 1 92.88 175 GLU B N 1
ATOM 3225 C CA . GLU B 1 175 ? 28.359 -24.656 -5.477 1 92.88 175 GLU B CA 1
ATOM 3226 C C . GLU B 1 175 ? 27.156 -25.531 -5.125 1 92.88 175 GLU B C 1
ATOM 3228 O O . GLU B 1 175 ? 26.031 -25.219 -5.504 1 92.88 175 GLU B O 1
ATOM 3233 N N . SER B 1 176 ? 27.422 -26.531 -4.492 1 92.62 176 SER B N 1
ATOM 3234 C CA . SER B 1 176 ? 26.344 -27.422 -4.086 1 92.62 176 SER B CA 1
ATOM 3235 C C . SER B 1 176 ? 25.359 -26.719 -3.148 1 92.62 176 SER B C 1
ATOM 3237 O O . SER B 1 176 ? 24.156 -26.906 -3.26 1 92.62 176 SER B O 1
ATOM 3239 N N . LYS B 1 177 ? 25.859 -26 -2.283 1 94 177 LYS B N 1
ATOM 3240 C CA . LYS B 1 177 ? 25.016 -25.234 -1.364 1 94 177 LYS B CA 1
ATOM 3241 C C . LYS B 1 177 ? 24.188 -24.203 -2.111 1 94 177 LYS B C 1
ATOM 3243 O O . LYS B 1 177 ? 23.016 -23.984 -1.783 1 94 177 LYS B O 1
ATOM 3248 N N . GLN B 1 178 ? 24.75 -23.609 -3.016 1 94.81 178 GLN B N 1
ATOM 3249 C CA . GLN B 1 178 ? 24.031 -22.625 -3.83 1 94.81 178 GLN B CA 1
ATOM 3250 C C . GLN B 1 178 ? 22.906 -23.281 -4.613 1 94.81 178 GLN B C 1
ATOM 3252 O O . GLN B 1 178 ? 21.812 -22.719 -4.715 1 94.81 178 GLN B O 1
ATOM 3257 N N . ILE B 1 179 ? 23.203 -24.375 -5.105 1 95.19 179 ILE B N 1
ATOM 3258 C CA . ILE B 1 179 ? 22.188 -25.094 -5.875 1 95.19 179 ILE B CA 1
ATOM 3259 C C . ILE B 1 179 ? 21.031 -25.484 -4.965 1 95.19 179 ILE B C 1
ATOM 3261 O O . ILE B 1 179 ? 19.875 -25.406 -5.367 1 95.19 179 ILE B O 1
ATOM 3265 N N . LEU B 1 180 ? 21.328 -25.906 -3.746 1 94.56 180 LEU B N 1
ATOM 3266 C CA . LEU B 1 180 ? 20.297 -26.266 -2.783 1 94.56 180 LEU B CA 1
ATOM 3267 C C . LEU B 1 180 ? 19.391 -25.078 -2.49 1 94.56 180 LEU B C 1
ATOM 3269 O O . LEU B 1 180 ? 18.172 -25.234 -2.42 1 94.56 180 LEU B O 1
ATOM 3273 N N . LYS B 1 181 ? 19.938 -23.969 -2.359 1 95.38 181 LYS B N 1
ATOM 3274 C CA . LYS B 1 181 ? 19.172 -22.75 -2.094 1 95.38 181 LYS B CA 1
ATOM 3275 C C . LYS B 1 181 ? 18.297 -22.391 -3.285 1 95.38 181 LYS B C 1
ATOM 3277 O O . LYS B 1 181 ? 17.109 -22.078 -3.117 1 95.38 181 LYS B O 1
ATOM 3282 N N . GLU B 1 182 ? 18.844 -22.484 -4.379 1 95.56 182 GLU B N 1
ATOM 3283 C CA . GLU B 1 182 ? 18.094 -22.156 -5.594 1 95.56 182 GLU B CA 1
ATOM 3284 C C . GLU B 1 182 ? 16.953 -23.156 -5.828 1 95.56 182 GLU B C 1
ATOM 3286 O O . GLU B 1 182 ? 15.875 -22.766 -6.266 1 95.56 182 GLU B O 1
ATOM 3291 N N . ARG B 1 183 ? 17.266 -24.328 -5.617 1 96.69 183 ARG B N 1
ATOM 3292 C CA . ARG B 1 183 ? 16.266 -25.391 -5.777 1 96.69 183 ARG B CA 1
ATOM 3293 C C . ARG B 1 183 ? 15.094 -25.172 -4.828 1 96.69 183 ARG B C 1
ATOM 3295 O O . ARG B 1 183 ? 13.93 -25.297 -5.227 1 96.69 183 ARG B O 1
ATOM 3302 N N . ALA B 1 184 ? 15.43 -24.875 -3.629 1 96.44 184 ALA B N 1
ATOM 3303 C CA . ALA B 1 184 ? 14.383 -24.625 -2.639 1 96.44 184 ALA B CA 1
ATOM 3304 C C . ALA B 1 184 ? 13.5 -23.453 -3.057 1 96.44 184 ALA B C 1
ATOM 3306 O O . ALA B 1 184 ? 12.273 -23.531 -2.961 1 96.44 184 ALA B O 1
ATOM 3307 N N . ALA B 1 185 ? 14.086 -22.438 -3.484 1 96.12 185 ALA B N 1
ATOM 3308 C CA . ALA B 1 185 ? 13.359 -21.25 -3.938 1 96.12 185 ALA B CA 1
ATOM 3309 C C . ALA B 1 185 ? 12.461 -21.594 -5.133 1 96.12 185 ALA B C 1
ATOM 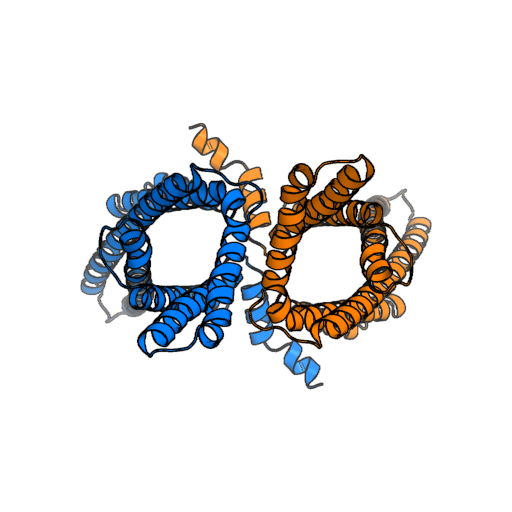3311 O O . ALA B 1 185 ? 11.312 -21.141 -5.199 1 96.12 185 ALA B O 1
ATOM 3312 N N . SER B 1 186 ? 13.008 -22.344 -6.02 1 97.25 186 SER B N 1
ATOM 3313 C CA . SER B 1 186 ? 12.25 -22.719 -7.211 1 97.25 186 SER B CA 1
ATOM 3314 C C . SER B 1 186 ? 11.078 -23.625 -6.859 1 97.25 186 SER B C 1
ATOM 3316 O O . SER B 1 186 ? 9.984 -23.469 -7.402 1 97.25 186 SER B O 1
ATOM 3318 N N . HIS B 1 187 ? 11.297 -24.547 -5.977 1 97.75 187 HIS B N 1
ATOM 3319 C CA . HIS B 1 187 ? 10.219 -25.422 -5.523 1 97.75 187 HIS B CA 1
ATOM 3320 C C . HIS B 1 187 ? 9.094 -24.609 -4.879 1 97.75 187 HIS B C 1
ATOM 3322 O O . HIS B 1 187 ? 7.914 -24.875 -5.145 1 97.75 187 HIS B O 1
ATOM 3328 N N . LEU B 1 188 ? 9.461 -23.75 -4.082 1 97.25 188 LEU B N 1
ATOM 3329 C CA . LEU B 1 188 ? 8.469 -22.906 -3.412 1 97.25 188 LEU B CA 1
ATOM 3330 C C . LEU B 1 188 ? 7.672 -22.094 -4.422 1 97.25 188 LEU B C 1
ATOM 3332 O O . LEU B 1 188 ? 6.449 -21.984 -4.309 1 97.25 188 LEU B O 1
ATOM 3336 N N . GLN B 1 189 ? 8.344 -21.578 -5.363 1 97.75 189 GLN B N 1
ATOM 3337 C CA . GLN B 1 189 ? 7.668 -20.812 -6.398 1 97.75 189 GLN B CA 1
ATOM 3338 C C . GLN B 1 189 ? 6.727 -21.688 -7.215 1 97.75 189 GLN B C 1
ATOM 3340 O O . GLN B 1 189 ? 5.629 -21.266 -7.578 1 97.75 189 GLN B O 1
ATOM 3345 N N . LEU B 1 190 ? 7.191 -22.812 -7.5 1 98.38 190 LEU B N 1
ATOM 3346 C CA . LEU B 1 190 ? 6.371 -23.75 -8.266 1 98.38 190 LEU B CA 1
ATOM 3347 C C . LEU B 1 190 ? 5.09 -24.094 -7.512 1 98.38 190 LEU B C 1
ATOM 3349 O O . LEU B 1 190 ? 4 -24.062 -8.086 1 98.38 190 LEU B O 1
ATOM 3353 N N . VAL B 1 191 ? 5.219 -24.406 -6.242 1 98.5 191 VAL B N 1
ATOM 3354 C CA . VAL B 1 191 ? 4.051 -24.703 -5.422 1 98.5 191 VAL B CA 1
ATOM 3355 C C . VAL B 1 191 ? 3.117 -23.5 -5.391 1 98.5 191 VAL B C 1
ATOM 3357 O O . VAL B 1 191 ? 1.901 -23.656 -5.547 1 98.5 191 VAL B O 1
ATOM 3360 N N . SER B 1 192 ? 3.643 -22.359 -5.238 1 98.5 192 SER B N 1
ATOM 3361 C CA . SER B 1 192 ? 2.865 -21.125 -5.211 1 98.5 192 SER B CA 1
ATOM 3362 C C . SER B 1 192 ? 2.119 -20.906 -6.523 1 98.5 192 SER B C 1
ATOM 3364 O O . SER B 1 192 ? 0.922 -20.609 -6.523 1 98.5 192 SER B O 1
ATOM 3366 N N . ASP B 1 193 ? 2.811 -21.125 -7.609 1 98.75 193 ASP B N 1
ATOM 3367 C CA . ASP B 1 193 ? 2.223 -20.891 -8.93 1 98.75 193 ASP B CA 1
ATOM 3368 C C . ASP B 1 193 ? 1.094 -21.891 -9.195 1 98.75 193 ASP B C 1
ATOM 3370 O O . ASP B 1 193 ? 0.059 -21.531 -9.758 1 98.75 193 ASP B O 1
ATOM 3374 N N . VAL B 1 194 ? 1.301 -23.094 -8.836 1 98.5 194 VAL B N 1
ATOM 3375 C CA . VAL B 1 194 ? 0.29 -24.125 -9.047 1 98.5 194 VAL B CA 1
ATOM 3376 C C . VAL B 1 194 ? -0.947 -23.812 -8.203 1 98.5 194 VAL B C 1
ATOM 3378 O O . VAL B 1 194 ? -2.076 -23.922 -8.688 1 98.5 194 VAL B O 1
ATOM 3381 N N . CYS B 1 195 ? -0.727 -23.422 -7.004 1 98.56 195 CYS B N 1
ATOM 3382 C CA . CYS B 1 195 ? -1.838 -23.016 -6.148 1 98.56 195 CYS B CA 1
ATOM 3383 C C . CYS B 1 195 ? -2.572 -21.828 -6.746 1 98.56 195 CYS B C 1
ATOM 3385 O O . CYS B 1 195 ? -3.805 -21.812 -6.793 1 98.56 195 CYS B O 1
ATOM 3387 N N . ASP B 1 196 ? -1.852 -20.906 -7.234 1 98.62 196 ASP B N 1
ATOM 3388 C CA . ASP B 1 196 ? -2.461 -19.703 -7.793 1 98.62 196 ASP B CA 1
ATOM 3389 C C . ASP B 1 196 ? -3.244 -20.016 -9.062 1 98.62 196 ASP B C 1
ATOM 3391 O O . ASP B 1 196 ? -4.25 -19.375 -9.359 1 98.62 196 ASP B O 1
ATOM 3395 N N . LEU B 1 197 ? -2.807 -21 -9.789 1 98.5 197 LEU B N 1
ATOM 3396 C CA . LEU B 1 197 ? -3.457 -21.344 -11.047 1 98.5 197 LEU B CA 1
ATOM 3397 C C . LEU B 1 197 ? -4.891 -21.797 -10.812 1 98.5 197 LEU B C 1
ATOM 3399 O O . LEU B 1 197 ? -5.742 -21.672 -11.703 1 98.5 197 LEU B O 1
ATOM 3403 N N . THR B 1 198 ? -5.219 -22.234 -9.656 1 98.25 198 THR B N 1
ATOM 3404 C CA . THR B 1 198 ? -6.57 -22.688 -9.336 1 98.25 198 THR B CA 1
ATOM 3405 C C . THR B 1 198 ? -7.547 -21.516 -9.383 1 98.25 198 THR B C 1
ATOM 3407 O O . THR B 1 198 ? -8.734 -21.688 -9.648 1 98.25 198 THR B O 1
ATOM 3410 N N . ILE B 1 199 ? -7.074 -20.359 -9.219 1 97.88 199 ILE B N 1
ATOM 3411 C CA . ILE B 1 199 ? -7.926 -19.188 -9.086 1 97.88 199 ILE B CA 1
ATOM 3412 C C . ILE B 1 199 ? -8.453 -18.766 -10.461 1 97.88 199 ILE B C 1
ATOM 3414 O O . ILE B 1 199 ? -9.656 -18.812 -10.711 1 97.88 199 ILE B O 1
ATOM 3418 N N . PRO B 1 200 ? -7.52 -18.484 -11.359 1 98.06 200 PRO B N 1
ATOM 3419 C CA . PRO B 1 200 ? -8.062 -18.109 -12.664 1 98.06 200 PRO B CA 1
ATOM 3420 C C . PRO B 1 200 ? -8.727 -19.297 -13.383 1 98.06 200 PRO B C 1
ATOM 3422 O O . PRO B 1 200 ? -9.672 -19.094 -14.148 1 98.06 200 PRO B O 1
ATOM 3425 N N . SER B 1 201 ? -8.273 -20.531 -13.141 1 97.75 201 SER B N 1
ATOM 3426 C CA . SER B 1 201 ? -8.914 -21.688 -13.758 1 97.75 201 SER B CA 1
ATOM 3427 C C . SER B 1 201 ? -10.359 -21.828 -13.312 1 97.75 201 SER B C 1
ATOM 3429 O O . SER B 1 201 ? -11.234 -22.172 -14.109 1 97.75 201 SER B O 1
ATOM 3431 N N . SER B 1 202 ? -10.586 -21.578 -12.086 1 96.94 202 SER B N 1
ATOM 3432 C CA . SER B 1 202 ? -11.945 -21.609 -11.555 1 96.94 202 SER B CA 1
ATOM 3433 C C . SER B 1 202 ? -12.773 -20.438 -12.062 1 96.94 202 SER B C 1
ATOM 3435 O O . SER B 1 202 ? -13.922 -20.609 -12.469 1 96.94 202 SER B O 1
ATOM 3437 N N . ALA B 1 203 ? -12.211 -19.297 -12.07 1 95.62 203 ALA B N 1
ATOM 3438 C CA . ALA B 1 203 ? -12.906 -18.094 -12.508 1 95.62 203 ALA B CA 1
ATOM 3439 C C . ALA B 1 203 ? -13.336 -18.203 -13.961 1 95.62 203 ALA B C 1
ATOM 3441 O O . ALA B 1 203 ? -14.391 -17.688 -14.344 1 95.62 203 ALA B O 1
ATOM 3442 N N . LEU B 1 204 ? -12.539 -18.891 -14.781 1 96.94 204 LEU B N 1
ATOM 3443 C CA . LEU B 1 204 ? -12.805 -19.016 -16.203 1 96.94 204 LEU B CA 1
ATOM 3444 C C . LEU B 1 204 ? -13.688 -20.234 -16.484 1 96.94 204 LEU B C 1
ATOM 3446 O O . LEU B 1 204 ? -14.117 -20.453 -17.625 1 96.94 204 LEU B O 1
ATOM 3450 N N . GLY B 1 205 ? -13.867 -21.047 -15.461 1 95.19 205 GLY B N 1
ATOM 3451 C CA . GLY B 1 205 ? -14.695 -22.234 -15.625 1 95.19 205 GLY B CA 1
ATOM 3452 C C . GLY B 1 205 ? -13.969 -23.375 -16.312 1 95.19 205 GLY B C 1
ATOM 3453 O O . GLY B 1 205 ? -14.609 -24.266 -16.891 1 95.19 205 GLY B O 1
ATOM 3454 N N . TRP B 1 206 ? -12.695 -23.25 -16.344 1 96.5 206 TRP B N 1
ATOM 3455 C CA . TRP B 1 206 ? -11.93 -24.344 -16.938 1 96.5 206 TRP B CA 1
ATOM 3456 C C . TRP B 1 206 ? -11.992 -25.594 -16.078 1 96.5 206 TRP B C 1
ATOM 3458 O O . TRP B 1 206 ? -12.062 -26.719 -16.594 1 96.5 206 TRP B O 1
ATOM 3468 N N . VAL B 1 207 ? -11.891 -25.391 -14.766 1 94.44 207 VAL B N 1
ATOM 3469 C CA . VAL B 1 207 ? -11.961 -26.484 -13.789 1 94.44 207 VAL B CA 1
ATOM 3470 C C . VAL B 1 207 ? -13.008 -26.141 -12.727 1 94.44 207 VAL B C 1
ATOM 3472 O O . VAL B 1 207 ? -13.047 -25.016 -12.227 1 94.44 207 VAL B O 1
ATOM 3475 N N . GLY B 1 208 ? -13.82 -27 -12.289 1 93.44 208 GLY B N 1
ATOM 3476 C CA . GLY B 1 208 ? -14.898 -26.766 -11.336 1 93.44 208 GLY B CA 1
ATOM 3477 C C . GLY B 1 208 ? -14.453 -26.922 -9.891 1 93.44 208 GLY B C 1
ATOM 3478 O O . GLY B 1 208 ? -15.07 -27.656 -9.117 1 93.44 208 GLY B O 1
ATOM 3479 N N . PHE B 1 209 ? -13.477 -26.172 -9.523 1 94 209 PHE B N 1
ATOM 3480 C CA . PHE B 1 209 ? -13.047 -26.188 -8.125 1 94 209 PHE B CA 1
ATOM 3481 C C . PHE B 1 209 ? -14.094 -25.531 -7.23 1 94 209 PHE B C 1
ATOM 3483 O O . PHE B 1 209 ? -14.711 -24.531 -7.613 1 94 209 PHE B O 1
ATOM 3490 N N . ASP B 1 210 ? -14.281 -26.062 -6.102 1 94 210 ASP B N 1
ATOM 3491 C CA . ASP B 1 210 ? -15.156 -25.359 -5.172 1 94 210 ASP B CA 1
ATOM 3492 C C . ASP B 1 210 ? -14.445 -24.172 -4.523 1 94 210 ASP B C 1
ATOM 3494 O O . ASP B 1 210 ? -13.219 -24.062 -4.605 1 94 210 ASP B O 1
ATOM 3498 N N . ASP B 1 211 ? -15.188 -23.359 -3.885 1 94.5 211 ASP B N 1
ATOM 3499 C CA . ASP B 1 211 ? -14.656 -22.125 -3.32 1 94.5 211 ASP B CA 1
ATOM 3500 C C . ASP B 1 211 ? -13.695 -22.422 -2.168 1 94.5 211 ASP B C 1
ATOM 3502 O O . ASP B 1 211 ? -12.742 -21.672 -1.951 1 94.5 211 ASP B O 1
ATOM 3506 N N . GLY B 1 212 ? -13.938 -23.453 -1.47 1 96.38 212 GLY B N 1
ATOM 3507 C CA . GLY B 1 212 ? -13.062 -23.828 -0.371 1 96.38 212 GLY B CA 1
ATOM 3508 C C . GLY B 1 212 ? -11.664 -24.203 -0.826 1 96.38 212 GLY B C 1
ATOM 3509 O O . GLY B 1 212 ? -10.672 -23.781 -0.237 1 96.38 212 GLY B O 1
ATOM 3510 N N . PHE B 1 213 ? -11.648 -24.984 -1.867 1 97.12 213 PHE B N 1
ATOM 3511 C CA . PHE B 1 213 ? -10.367 -25.422 -2.408 1 97.12 213 PHE B CA 1
ATOM 3512 C C . PHE B 1 213 ? -9.578 -24.25 -2.961 1 97.12 213 PHE B C 1
ATOM 3514 O O . PHE B 1 213 ? -8.375 -24.109 -2.711 1 97.12 213 PHE B O 1
ATOM 3521 N N . VAL B 1 214 ? -10.227 -23.375 -3.67 1 97.81 214 VAL B N 1
ATOM 3522 C CA . VAL B 1 214 ? -9.586 -22.188 -4.23 1 97.81 214 VAL B CA 1
ATOM 3523 C C . VAL B 1 214 ? -9.086 -21.281 -3.102 1 97.81 214 VAL B C 1
ATOM 3525 O O . VAL B 1 214 ? -7.969 -20.766 -3.158 1 97.81 214 VAL B O 1
ATOM 3528 N N . GLY B 1 215 ? -9.914 -21.109 -2.037 1 98.25 215 GLY B N 1
ATOM 3529 C CA . GLY B 1 215 ? -9.516 -20.328 -0.879 1 98.25 215 GLY B CA 1
ATOM 3530 C C . GLY B 1 215 ? -8.297 -20.891 -0.176 1 98.25 215 GLY B C 1
ATOM 3531 O O . GLY B 1 215 ? -7.395 -20.141 0.206 1 98.25 215 GLY B O 1
ATOM 3532 N N . LEU B 1 216 ? -8.273 -22.172 -0.039 1 98.31 216 LEU B N 1
ATOM 3533 C CA . LEU B 1 216 ? -7.156 -22.828 0.642 1 98.31 216 LEU B CA 1
ATOM 3534 C C . LEU B 1 216 ? -5.883 -22.719 -0.187 1 98.31 216 LEU B C 1
ATOM 3536 O O . LEU B 1 216 ? -4.809 -22.422 0.35 1 98.31 216 LEU B O 1
ATOM 3540 N N . ALA B 1 217 ? -6.012 -23 -1.479 1 98.5 217 ALA B N 1
ATOM 3541 C CA . ALA B 1 217 ? -4.867 -22.859 -2.379 1 98.5 217 ALA B CA 1
ATOM 3542 C C . ALA B 1 217 ? -4.332 -21.438 -2.375 1 98.5 217 ALA B C 1
ATOM 3544 O O . ALA B 1 217 ? -3.121 -21.219 -2.314 1 98.5 217 ALA B O 1
ATOM 3545 N N . GLY B 1 218 ? -5.25 -20.484 -2.379 1 98.44 218 GLY B N 1
ATOM 3546 C CA . GLY B 1 218 ? -4.848 -19.094 -2.303 1 98.44 218 GLY B CA 1
ATOM 3547 C C . GLY B 1 218 ? -4.16 -18.734 -0.997 1 98.44 218 GLY B C 1
ATOM 3548 O O . GLY B 1 218 ? -3.221 -17.938 -0.979 1 98.44 218 GLY B O 1
ATOM 3549 N N . THR B 1 219 ? -4.602 -19.328 0.071 1 98.69 219 THR B N 1
ATOM 3550 C CA . THR B 1 219 ? -3.984 -19.094 1.373 1 98.69 219 THR B CA 1
ATOM 3551 C C . THR B 1 219 ? -2.549 -19.609 1.39 1 98.69 219 THR B C 1
ATOM 3553 O O . THR B 1 219 ? -1.644 -18.922 1.87 1 98.69 219 THR B O 1
ATOM 3556 N N . VAL B 1 220 ? -2.381 -20.719 0.793 1 98.56 220 VAL B N 1
ATOM 3557 C CA . VAL B 1 220 ? -1.06 -21.344 0.768 1 98.56 220 VAL B CA 1
ATOM 3558 C C . VAL B 1 220 ? -0.108 -20.484 -0.071 1 98.56 220 VAL B C 1
ATOM 3560 O O . VAL B 1 220 ? 0.995 -20.156 0.374 1 98.56 220 VAL B O 1
ATOM 3563 N N . SER B 1 221 ? -0.535 -20.156 -1.271 1 98.56 221 SER B N 1
ATOM 3564 C CA . SER B 1 221 ? 0.333 -19.344 -2.121 1 98.56 221 SER B CA 1
ATOM 3565 C C . SER B 1 221 ? 0.613 -17.984 -1.49 1 98.56 221 SER B C 1
ATOM 3567 O O . SER B 1 221 ? 1.721 -17.453 -1.609 1 98.56 221 SER B O 1
ATOM 3569 N N . SER B 1 222 ? -0.362 -17.422 -0.776 1 98.5 222 SER B N 1
ATOM 3570 C CA . SER B 1 222 ? -0.164 -16.141 -0.112 1 98.5 222 SER B CA 1
ATOM 3571 C C . SER B 1 222 ? 0.833 -16.266 1.036 1 98.5 222 SER B C 1
ATOM 3573 O O . SER B 1 222 ? 1.658 -15.375 1.244 1 98.5 222 SER B O 1
ATOM 3575 N N . ALA B 1 223 ? 0.748 -17.344 1.76 1 98.19 223 ALA B N 1
ATOM 3576 C CA . ALA B 1 223 ? 1.698 -17.578 2.846 1 98.19 223 ALA B CA 1
ATOM 3577 C C . ALA B 1 223 ? 3.123 -17.688 2.312 1 98.19 223 ALA B C 1
ATOM 3579 O O . ALA B 1 223 ? 4.062 -17.156 2.922 1 98.19 223 ALA B O 1
ATOM 3580 N N . ILE B 1 224 ? 3.229 -18.328 1.215 1 97.88 224 ILE B N 1
ATOM 3581 C CA . ILE B 1 224 ? 4.535 -18.438 0.575 1 97.88 224 ILE B CA 1
ATOM 3582 C C . ILE B 1 224 ? 5.008 -17.047 0.141 1 97.88 224 ILE B C 1
ATOM 3584 O O . ILE B 1 224 ? 6.191 -16.719 0.278 1 97.88 224 ILE B O 1
ATOM 3588 N N . GLY B 1 225 ? 4.059 -16.266 -0.363 1 96.75 225 GLY B N 1
ATOM 3589 C CA . GLY B 1 225 ? 4.395 -14.898 -0.732 1 96.75 225 GLY B CA 1
ATOM 3590 C C . GLY B 1 225 ? 4.871 -14.07 0.441 1 96.75 225 GLY B C 1
ATOM 3591 O O . GLY B 1 225 ? 5.852 -13.328 0.324 1 96.75 225 GLY B O 1
ATOM 3592 N N . VAL B 1 226 ? 4.199 -14.18 1.525 1 97.12 226 VAL B N 1
ATOM 3593 C CA . VAL B 1 226 ? 4.59 -13.461 2.734 1 97.12 226 VAL B CA 1
ATOM 3594 C C . VAL B 1 226 ? 5.988 -13.898 3.162 1 97.12 226 VAL B C 1
ATOM 3596 O O . VAL B 1 226 ? 6.848 -13.055 3.453 1 97.12 226 VAL B O 1
ATOM 3599 N N . TYR B 1 227 ? 6.172 -15.172 3.125 1 96.56 227 TYR B N 1
ATOM 3600 C CA . TYR B 1 227 ? 7.457 -15.734 3.52 1 96.56 227 TYR B CA 1
ATOM 3601 C C . TYR B 1 227 ? 8.578 -15.219 2.621 1 96.56 227 TYR B C 1
ATOM 3603 O O . TYR B 1 227 ? 9.617 -14.773 3.107 1 96.56 227 TYR B O 1
ATOM 3611 N N . SER B 1 228 ? 8.383 -15.258 1.37 1 94.88 228 SER B N 1
ATOM 3612 C CA . SER B 1 228 ? 9.398 -14.844 0.407 1 94.88 228 SER B CA 1
ATOM 3613 C C . SER B 1 228 ? 9.703 -13.352 0.537 1 94.88 228 SER B C 1
ATOM 3615 O O . SER B 1 228 ? 10.867 -12.945 0.464 1 94.88 228 SER B O 1
ATOM 3617 N N . GLN B 1 229 ? 8.664 -12.609 0.778 1 94 229 GLN B N 1
ATOM 3618 C CA . GLN B 1 229 ? 8.867 -11.172 0.924 1 94 229 GLN B CA 1
ATOM 3619 C C . GLN B 1 229 ? 9.57 -10.844 2.236 1 94 229 GLN B C 1
ATOM 3621 O O . GLN B 1 229 ? 10.414 -9.945 2.285 1 94 229 GLN B O 1
ATOM 3626 N N . TRP B 1 230 ? 9.195 -11.547 3.254 1 93.62 230 TRP B N 1
ATOM 3627 C CA . TRP B 1 230 ? 9.828 -11.352 4.551 1 93.62 230 TRP B CA 1
ATOM 3628 C C . TRP B 1 230 ? 11.328 -11.641 4.477 1 93.62 230 TRP B C 1
ATOM 3630 O O . TRP B 1 230 ? 12.141 -10.883 5.012 1 93.62 230 TRP B O 1
ATOM 3640 N N . LYS B 1 231 ? 11.703 -12.625 3.768 1 91.44 231 LYS B N 1
ATOM 3641 C CA . LYS B 1 231 ? 13.102 -13.031 3.643 1 91.44 231 LYS B CA 1
ATOM 3642 C C . LYS B 1 231 ? 13.922 -11.969 2.918 1 91.44 231 LYS B C 1
ATOM 3644 O O . LYS B 1 231 ? 15.117 -11.812 3.178 1 91.44 231 LYS B O 1
ATOM 3649 N N . LYS B 1 232 ? 13.297 -11.25 2.16 1 89.88 232 LYS B N 1
ATOM 3650 C CA . LYS B 1 232 ? 13.992 -10.227 1.384 1 89.88 232 LYS B CA 1
ATOM 3651 C C . LYS B 1 232 ? 14.312 -9.008 2.242 1 89.88 232 LYS B C 1
ATOM 3653 O O . LYS B 1 232 ? 15.117 -8.156 1.852 1 89.88 232 LYS B O 1
ATOM 3658 N N . THR B 1 233 ? 13.711 -8.844 3.352 1 85.94 233 THR B N 1
ATOM 3659 C CA . THR B 1 233 ? 13.906 -7.664 4.18 1 85.94 233 THR B CA 1
ATOM 3660 C C . THR B 1 233 ? 14.961 -7.926 5.254 1 85.94 233 THR B C 1
ATOM 3662 O O . THR B 1 233 ? 15.234 -7.055 6.086 1 85.94 233 THR B O 1
ATOM 3665 N N . ILE B 1 234 ? 15.516 -9.102 5.375 1 77.56 234 ILE B N 1
ATOM 3666 C CA . ILE B 1 234 ? 16.547 -9.406 6.359 1 77.56 234 ILE B CA 1
ATOM 3667 C C . ILE B 1 234 ? 17.891 -8.891 5.875 1 77.56 234 ILE B C 1
ATOM 3669 O O . ILE B 1 234 ? 18.203 -8.969 4.684 1 77.56 234 ILE B O 1
#

Secondary structure (DSSP, 8-state):
-HHHHHHT-HHHHHHHHHHTBHHHHHHHHHHHHHHHHHHHHHHHHTT--HHHHHHHHHHHHHHHHHHHHHTTTTHHHHHHHHHHHHH-TTS-HHHHHHHHHHHHHHHHHHHHHHHTHHHHTTSS--TTHHHHHHHHHHHHHHHHHHHHHHHHHHHHHHHHHHHT--TTSHHHHHHHHHHHHHHHHHHHHHHHHHHHHHHHHHHTTSS---HHHHHHHHHHHHHHHHHHHHHTT-/-HHHHHHT-HHHHHHHHHHTBHHHHHHHHHHHHHHHHHHHHHHHHTT--HHHHHHHHHHHHHHHHHHHHHTTTTHHHHHHHHHHHHH-TTS-HHHHHHHHHHHHHHHHHHHHHHHTHHHHTTSS--TTHHHHHHHHHHHHHHHHHHHHHHHHHHHHHHHHHHHT--TTSHHHHHHHHHHHHHHHHHHHHHHHHHHHHHHHHHHTTSS---HHHHHHHHHHHHHHHHHHHHHTT-

pLDDT: mean 94.73, std 6.9, range [46.56, 98.81]

InterPro domains:
  IPR008733 Peroxisomal biogenesis factor 11 [PF05648] (12-230)

Sequence (468 aa):
MVADTLVYHPTVAHYLRFVATTVGRDKILRAIQYFARFYAWYLLRTNGSPSQMAPWNAIKKQFGLARKIMRVGKNVEHFKAAAQAADAKAAEPFLRYAAVGRQVGYAGYLTFDALTVGDAAGIRKWHAAKTLQQHASRFWAMGLIFSIAGQVYTLYRLKQREAKIDRKDGEGVVESKQILKERAASHLQLVSDVCDLTIPSSALGWVGFDDGFVGLAGTVSSAIGVYSQWKKTIMVADTLVYHPTVAHYLRFVATTVGRDKILRAIQYFARFYAWYLLRTNGSPSQMAPWNAIKKQFGLARKIMRVGKNVEHFKAAAQAADAKAAEPFLRYAAVGRQVGYAGYLTFDALTVGDAAGIRKWHAAKTLQQHASRFWAMGLIFSIAGQVYTLYRLKQREAKIDRKDGEGVVESKQILKERAASHLQLVSDVCDLTIPSSALGWVGFDDGFVGLAGTVSSAIGVYSQWKKTI

Nearest PDB structures (foldseek):
  8u8f-assembly1_R  TM=5.989E-01  e=2.073E+00  Homo sapiens
  8tyw-assembly1_A  TM=5.390E-01  e=2.578E+00  Homo sapiens
  8tf5-assembly1_A  TM=5.570E-01  e=3.654E+00  Homo sapiens
  8x2k-assembly1_A  TM=6.055E-01  e=7.669E+00  Homo sapiens
  4nqi-assembly2_C  TM=2.583E-01  e=1.125E+00  Dictyostelium discoideum

Radius of gyration: 25.67 Å; Cα contacts (8 Å, |Δi|>4): 627; chains: 2; bounding box: 66×72×59 Å

Solvent-accessible surface area (backbone atoms only — not comparable to full-atom values): 22341 Å² total; per-residue (Å²): 108,66,66,55,51,57,56,64,31,69,63,47,56,32,49,50,55,31,58,44,24,36,64,45,44,44,26,50,40,44,23,52,20,20,40,23,40,18,49,33,39,50,35,55,75,68,68,48,52,69,78,71,32,43,32,28,52,25,41,26,50,48,39,48,48,32,44,53,61,69,46,51,72,52,25,55,59,25,48,37,49,17,51,51,30,65,64,39,74,88,47,58,63,69,52,25,51,22,44,23,43,19,20,47,13,45,18,45,14,41,47,33,47,42,69,30,45,46,40,76,54,56,36,44,88,49,89,60,38,65,59,35,44,50,51,13,29,53,23,36,41,46,11,37,52,26,44,40,53,35,35,55,51,48,50,52,50,50,52,56,53,56,72,67,55,56,67,85,44,71,69,28,43,55,50,51,52,51,49,53,52,50,47,51,54,39,52,52,48,39,54,28,38,57,30,46,42,45,47,34,34,36,75,70,62,74,42,90,64,52,62,37,58,39,11,48,29,33,23,51,27,21,48,52,46,40,51,57,51,51,61,67,46,107,108,66,66,55,50,56,56,65,32,68,64,47,55,34,49,50,56,33,56,44,23,37,66,44,46,42,26,52,42,42,24,51,19,20,41,23,39,18,48,32,39,51,35,56,74,68,67,47,52,69,80,70,32,43,31,29,52,24,41,26,50,50,39,50,48,32,44,52,62,70,45,52,72,51,26,56,58,25,48,38,50,18,52,52,30,66,64,40,74,87,48,57,64,69,53,25,52,22,45,23,43,19,22,47,13,44,18,46,14,42,48,32,47,42,69,30,46,45,40,75,54,56,35,45,87,50,88,58,40,64,60,36,44,49,51,13,30,51,25,36,41,46,10,38,52,25,44,42,52,35,35,54,50,49,53,53,50,50,51,56,52,57,71,69,55,58,70,86,41,72,69,29,45,54,50,50,52,50,49,52,54,49,48,52,54,39,51,53,48,39,54,26,37,58,28,46,43,45,47,33,33,36,75,71,60,74,41,90,66,52,64,36,58,39,11,48,29,34,23,51,26,21,49,50,46,40,50,56,49,50,61,68,46,108